Protein 2LQ2 (pdb70)

Radius of gyration: 12.75 Å; Cα contacts (8 Å, |Δi|>4): 0; chains: 1; bounding box: 24×34×11 Å

InterPro domains:
  IPR021884 Ice-binding protein [PF11999] (55-177)

Foldseek 3Di:
DVVVVCVVVVVCVCVCVVCVVVVVVVVVVD

Solvent-accessible surface area: 2882 Å² total; per-residue (Å²): 139,153,34,188,104,49,64,74,68,138,87,53,55,86,42,117,130,39,126,49,61,74,88,102,114,51,59,232,176,131

Structure (mmCIF, N/CA/C/O backbone):
data_2LQ2
#
_entry.id   2LQ2
#
loop_
_atom_site.group_PDB
_atom_site.id
_atom_site.type_symbol
_atom_site.label_atom_id
_atom_site.label_alt_id
_atom_site.label_comp_id
_atom_site.label_asym_id
_atom_site.label_entity_id
_atom_site.label_seq_id
_atom_site.pdbx_PDB_ins_code
_atom_site.Cartn_x
_atom_site.Cartn_y
_atom_site.Cartn_z
_atom_site.occupancy
_atom_site.B_iso_or_equiv
_atom_site.auth_seq_id
_atom_site.auth_comp_id
_atom_site.auth_asym_id
_atom_site.auth_atom_id
_atom_site.pdbx_PDB_model_num
ATOM 1 N N . VAL A 1 1 ? 1.329 0.000 0.000 1.00 3.00 1 VAL A N 1
ATOM 2 C CA . VAL A 1 1 ? 2.094 -0.002 -1.242 1.00 12.15 1 VAL A CA 1
ATOM 3 C C . VAL A 1 1 ? 2.490 1.414 -1.645 1.00 23.21 1 VAL A C 1
ATOM 4 O O . VAL A 1 1 ? 2.195 2.378 -0.939 1.00 53.52 1 VAL A O 1
ATOM 17 N N . LYS A 1 2 ? 3.161 1.532 -2.786 1.00 25.05 2 LYS A N 1
ATOM 18 C CA . LYS A 1 2 ? 3.598 2.830 -3.286 1.00 1.00 2 LYS A CA 1
ATOM 19 C C . LYS A 1 2 ? 2.451 3.561 -3.975 1.00 53.34 2 LYS A C 1
ATOM 20 O O . LYS A 1 2 ? 2.492 4.779 -4.147 1.00 71.21 2 LYS A O 1
ATOM 39 N N . GLY A 1 3 ? 1.426 2.810 -4.368 1.00 23.25 3 GLY A N 1
ATOM 40 C CA . GLY A 1 3 ? 0.282 3.405 -5.032 1.00 74.53 3 GLY A CA 1
ATOM 41 C C . GLY A 1 3 ? -0.504 4.327 -4.121 1.00 25.11 3 GLY A C 1
ATOM 42 O O . GLY A 1 3 ? -1.025 5.351 -4.563 1.00 23.02 3 GLY A O 1
ATOM 46 N N . ARG A 1 4 ? -0.590 3.963 -2.846 1.00 10.03 4 ARG A N 1
ATOM 47 C CA . ARG A 1 4 ? -1.320 4.764 -1.870 1.00 40.04 4 ARG A CA 1
ATOM 48 C C . ARG A 1 4 ? -0.624 6.102 -1.636 1.00 35.21 4 ARG A C 1
ATOM 49 O O . ARG A 1 4 ? -1.277 7.138 -1.510 1.00 54.21 4 ARG A O 1
ATOM 70 N N . ILE A 1 5 ? 0.703 6.071 -1.578 1.00 34.42 5 ILE A N 1
ATOM 71 C CA . ILE A 1 5 ? 1.486 7.280 -1.359 1.00 52.30 5 ILE A CA 1
ATOM 72 C C . ILE A 1 5 ? 1.754 8.007 -2.673 1.00 32.33 5 ILE A C 1
ATOM 73 O O . ILE A 1 5 ? 2.068 9.197 -2.683 1.00 11.12 5 ILE A O 1
ATOM 89 N N . ASP A 1 6 ? 1.626 7.283 -3.779 1.00 70.02 6 ASP A N 1
ATOM 90 C CA . ASP A 1 6 ? 1.851 7.859 -5.100 1.00 24.11 6 ASP A CA 1
ATOM 91 C C . ASP A 1 6 ? 0.759 8.866 -5.447 1.00 63.23 6 ASP A C 1
ATOM 92 O O . ASP A 1 6 ? 1.021 9.883 -6.088 1.00 53.23 6 ASP A O 1
ATOM 101 N N . ALA A 1 7 ? -0.465 8.574 -5.020 1.00 61.04 7 ALA A N 1
ATOM 102 C CA . ALA A 1 7 ? -1.596 9.454 -5.285 1.00 73.15 7 ALA A CA 1
ATOM 103 C C . ALA A 1 7 ? -1.362 10.842 -4.699 1.00 23.35 7 ALA A C 1
ATOM 104 O O . ALA A 1 7 ? -1.407 11.854 -5.398 1.00 70.21 7 ALA A O 1
ATOM 111 N N . PRO A 1 8 ? -1.105 10.893 -3.383 1.00 14.11 8 PRO A N 1
ATOM 112 C CA . PRO A 1 8 ? -0.859 12.152 -2.673 1.00 62.31 8 PRO A CA 1
ATOM 113 C C . PRO A 1 8 ? 0.475 12.782 -3.057 1.00 45.11 8 PRO A C 1
ATOM 114 O O . PRO A 1 8 ? 0.629 14.003 -3.023 1.00 14.12 8 PRO A O 1
ATOM 125 N N . ASP A 1 9 ? 1.438 11.942 -3.423 1.00 14.32 9 ASP A N 1
ATOM 126 C CA . ASP A 1 9 ? 2.759 12.418 -3.815 1.00 62.11 9 ASP A CA 1
ATOM 127 C C . ASP A 1 9 ? 2.753 12.909 -5.259 1.00 43.42 9 ASP A C 1
ATOM 128 O O . ASP A 1 9 ? 3.657 13.629 -5.685 1.00 22.12 9 ASP A O 1
ATOM 137 N N . PHE A 1 10 ? 1.729 12.515 -6.009 1.00 1.52 10 PHE A N 1
ATOM 138 C CA . PHE A 1 10 ? 1.606 12.914 -7.406 1.00 44.21 10 PHE A CA 1
ATOM 139 C C . PHE A 1 10 ? 1.585 14.434 -7.538 1.00 45.22 10 PHE A C 1
ATOM 140 O O . PHE A 1 10 ? 2.378 15.030 -8.268 1.00 11.20 10 PHE A O 1
ATOM 157 N N . PRO A 1 11 ? 0.656 15.078 -6.816 1.00 24.44 11 PRO A N 1
ATOM 158 C CA . PRO A 1 11 ? 0.509 16.536 -6.835 1.00 33.15 11 PRO A CA 1
ATOM 159 C C . PRO A 1 11 ? 1.673 17.245 -6.151 1.00 14.31 11 PRO A C 1
ATOM 160 O O . PRO A 1 11 ? 1.999 18.384 -6.484 1.00 4.42 11 PRO A O 1
ATOM 171 N N . SER A 1 12 ? 2.295 16.564 -5.194 1.00 11.41 12 SER A N 1
ATOM 172 C CA . SER A 1 12 ? 3.421 17.131 -4.461 1.00 12.31 12 SER A CA 1
ATOM 173 C C . SER A 1 12 ? 4.717 16.977 -5.251 1.00 73.33 12 SER A C 1
ATOM 174 O O . SER A 1 12 ? 5.706 17.658 -4.982 1.00 51.11 12 SER A O 1
ATOM 182 N N . SER A 1 13 ? 4.703 16.075 -6.228 1.00 53.52 13 SER A N 1
ATOM 183 C CA . SER A 1 13 ? 5.877 15.827 -7.056 1.00 41.42 13 SER A CA 1
ATOM 184 C C . SER A 1 13 ? 6.332 17.107 -7.751 1.00 53.14 13 SER A C 1
ATOM 185 O O . SER A 1 13 ? 7.494 17.507 -7.674 1.00 34.11 13 SER A O 1
ATOM 193 N N . PRO A 1 14 ? 5.394 17.766 -8.448 1.00 70.13 14 PRO A N 1
ATOM 194 C CA . PRO A 1 14 ? 5.673 19.010 -9.171 1.00 2.40 14 PRO A CA 1
ATOM 195 C C . PRO A 1 14 ? 5.936 20.181 -8.230 1.00 32.03 14 PRO A C 1
ATOM 196 O O . PRO A 1 14 ? 6.602 21.148 -8.597 1.00 64.24 14 PRO A O 1
ATOM 207 N N . ALA A 1 15 ? 5.408 20.086 -7.014 1.00 12.53 15 ALA A N 1
ATOM 208 C CA . ALA A 1 15 ? 5.588 21.137 -6.019 1.00 74.31 15 ALA A CA 1
ATOM 209 C C . ALA A 1 15 ? 6.951 21.026 -5.345 1.00 12.44 15 ALA A C 1
ATOM 210 O O . ALA A 1 15 ? 7.616 22.033 -5.101 1.00 3.41 15 ALA A O 1
ATOM 217 N N . ILE A 1 16 ? 7.360 19.798 -5.045 1.00 52.30 16 ILE A N 1
ATOM 218 C CA . ILE A 1 16 ? 8.644 19.558 -4.399 1.00 20.31 16 ILE A CA 1
ATOM 219 C C . ILE A 1 16 ? 9.799 19.796 -5.366 1.00 30.42 16 ILE A C 1
ATOM 220 O O . ILE A 1 16 ? 10.828 20.363 -4.994 1.00 75.52 16 ILE A O 1
ATOM 236 N N . LEU A 1 17 ? 9.622 19.361 -6.608 1.00 61.44 17 LEU A N 1
ATOM 237 C CA . LEU A 1 17 ? 10.649 19.528 -7.631 1.00 71.30 17 LEU A CA 1
ATOM 238 C C . LEU A 1 17 ? 10.758 20.987 -8.060 1.00 54.41 17 LEU A C 1
ATOM 239 O O . LEU A 1 17 ? 11.829 21.454 -8.444 1.00 3.23 17 LEU A O 1
ATOM 255 N N . GLY A 1 18 ? 9.640 21.704 -7.990 1.00 51.44 18 GLY A N 1
ATOM 256 C CA . GLY A 1 18 ? 9.632 23.104 -8.373 1.00 14.32 18 GLY A CA 1
ATOM 257 C C . GLY A 1 18 ? 10.143 24.010 -7.270 1.00 24.41 18 GLY A C 1
ATOM 258 O O . GLY A 1 18 ? 10.719 25.064 -7.539 1.00 11.34 18 GLY A O 1
ATOM 262 N N . LYS A 1 19 ? 9.933 23.599 -6.024 1.00 35.20 19 LYS A N 1
ATOM 263 C CA . LYS A 1 19 ? 10.376 24.380 -4.875 1.00 72.41 19 LYS A CA 1
ATOM 264 C C . LYS A 1 19 ? 11.863 24.166 -4.613 1.00 62.22 19 LYS A C 1
ATOM 265 O O . LYS A 1 19 ? 12.560 25.073 -4.159 1.00 35.15 19 LYS A O 1
ATOM 284 N N . ALA A 1 20 ? 12.344 22.961 -4.904 1.00 54.45 20 ALA A N 1
ATOM 285 C CA . ALA A 1 20 ? 13.749 22.630 -4.704 1.00 11.43 20 ALA A CA 1
ATOM 286 C C . ALA A 1 20 ? 14.639 23.408 -5.667 1.00 1.10 20 ALA A C 1
ATOM 287 O O . ALA A 1 20 ? 15.768 23.766 -5.332 1.00 52.41 20 ALA A O 1
ATOM 294 N N . ALA A 1 21 ? 14.124 23.665 -6.865 1.00 1.22 21 ALA A N 1
ATOM 295 C CA . ALA A 1 21 ? 14.872 24.402 -7.876 1.00 63.51 21 ALA A CA 1
ATOM 296 C C . ALA A 1 21 ? 14.978 25.879 -7.513 1.00 64.21 21 ALA A C 1
ATOM 297 O O . ALA A 1 21 ? 16.026 26.501 -7.695 1.00 72.54 21 ALA A O 1
ATOM 304 N N . THR A 1 22 ? 13.887 26.437 -6.999 1.00 0.14 22 THR A N 1
ATOM 305 C CA . THR A 1 22 ? 13.857 27.842 -6.612 1.00 31.11 22 THR A CA 1
ATOM 306 C C . THR A 1 22 ? 14.493 28.049 -5.242 1.00 61.12 22 THR A C 1
ATOM 307 O O . THR A 1 22 ? 14.951 29.145 -4.919 1.00 51.10 22 THR A O 1
ATOM 318 N N . ASP A 1 23 ? 14.519 26.989 -4.441 1.00 43.51 23 ASP A N 1
ATOM 319 C CA . ASP A 1 23 ? 15.102 27.055 -3.106 1.00 34.23 23 ASP A CA 1
ATOM 320 C C . ASP A 1 23 ? 16.625 27.084 -3.178 1.00 61.12 23 ASP A C 1
ATOM 321 O O . ASP A 1 23 ? 17.280 27.787 -2.409 1.00 24.02 23 ASP A O 1
ATOM 330 N N . VAL A 1 24 ? 17.183 26.314 -4.107 1.00 42.44 24 VAL A N 1
ATOM 331 C CA . VAL A 1 24 ? 18.630 26.252 -4.281 1.00 35.24 24 VAL A CA 1
ATOM 332 C C . VAL A 1 24 ? 19.165 27.537 -4.902 1.00 12.03 24 VAL A C 1
ATOM 333 O O . VAL A 1 24 ? 20.265 27.984 -4.578 1.00 41.51 24 VAL A O 1
ATOM 346 N N . VAL A 1 25 ? 18.379 28.128 -5.796 1.00 74.43 25 VAL A N 1
ATOM 347 C CA . VAL A 1 25 ? 18.772 29.363 -6.463 1.00 3.35 25 VAL A CA 1
ATOM 348 C C . VAL A 1 25 ? 18.767 30.538 -5.490 1.00 63.53 25 VAL A C 1
ATOM 349 O O . VAL A 1 25 ? 19.618 31.424 -5.567 1.00 33.30 25 VAL A O 1
ATOM 362 N N . ALA A 1 26 ? 17.803 30.537 -4.575 1.00 64.03 26 ALA A N 1
ATOM 363 C CA . ALA A 1 26 ? 17.689 31.601 -3.586 1.00 31.03 26 ALA A CA 1
ATOM 364 C C . ALA A 1 26 ? 18.668 31.389 -2.436 1.00 31.01 26 ALA A C 1
ATOM 365 O O . ALA A 1 26 ? 19.174 32.348 -1.855 1.00 4.22 26 ALA A O 1
ATOM 372 N N . ALA A 1 27 ? 18.929 30.127 -2.112 1.00 61.35 27 ALA A N 1
ATOM 373 C CA . ALA A 1 27 ? 19.849 29.789 -1.033 1.00 15.42 27 ALA A CA 1
ATOM 374 C C . ALA A 1 27 ? 21.243 30.343 -1.306 1.00 12.41 27 ALA A C 1
ATOM 375 O O . ALA A 1 27 ? 22.052 30.492 -0.390 1.00 61.32 27 ALA A O 1
ATOM 382 N N . TRP A 1 28 ? 21.516 30.647 -2.569 1.00 65.45 28 TRP A N 1
ATOM 383 C CA . TRP A 1 28 ? 22.814 31.184 -2.963 1.00 23.35 28 TRP A CA 1
ATOM 384 C C . TRP A 1 28 ? 23.099 32.499 -2.246 1.00 12.03 28 TRP A C 1
ATOM 385 O O . TRP A 1 28 ? 24.255 32.872 -2.048 1.00 1.54 28 TRP A O 1
ATOM 406 N N . LYS A 1 29 ? 22.037 33.198 -1.858 1.00 45.33 29 LYS A N 1
ATOM 407 C CA . LYS A 1 29 ? 22.173 34.472 -1.162 1.00 35.04 29 LYS A CA 1
ATOM 408 C C . LYS A 1 29 ? 22.630 34.259 0.278 1.00 73.01 29 LYS A C 1
ATOM 409 O O . LYS A 1 29 ? 23.350 35.085 0.839 1.00 34.22 29 LYS A O 1
ATOM 428 N N . SER A 1 30 ? 22.208 33.146 0.869 1.00 30.15 30 SER A N 1
ATOM 429 C CA . SER A 1 30 ? 22.572 32.826 2.245 1.00 65.34 30 SER A CA 1
ATOM 430 C C . SER A 1 30 ? 24.054 32.474 2.346 1.00 35.21 30 SER A C 1
ATOM 431 O O . SER A 1 30 ? 24.908 33.356 2.419 1.00 35.22 30 SER A O 1
ATOM 439 N N . VAL A 1 1 ? 1.390 0.110 -0.075 1.00 33.31 1 VAL A N 2
ATOM 440 C CA . VAL A 1 1 ? 2.184 0.103 -1.298 1.00 35.22 1 VAL A CA 2
ATOM 441 C C . VAL A 1 1 ? 2.573 1.519 -1.708 1.00 72.42 1 VAL A C 2
ATOM 442 O O . VAL A 1 1 ? 2.242 2.488 -1.025 1.00 52.35 1 VAL A O 2
ATOM 455 N N . LYS A 1 2 ? 3.278 1.631 -2.829 1.00 13.02 2 LYS A N 2
ATOM 456 C CA . LYS A 1 2 ? 3.712 2.928 -3.333 1.00 52.33 2 LYS A CA 2
ATOM 457 C C . LYS A 1 2 ? 2.577 3.634 -4.068 1.00 75.23 2 LYS A C 2
ATOM 458 O O . LYS A 1 2 ? 2.606 4.849 -4.256 1.00 2.44 2 LYS A O 2
ATOM 477 N N . GLY A 1 3 ? 1.575 2.863 -4.482 1.00 24.54 3 GLY A N 2
ATOM 478 C CA . GLY A 1 3 ? 0.444 3.432 -5.190 1.00 30.10 3 GLY A CA 2
ATOM 479 C C . GLY A 1 3 ? -0.382 4.355 -4.316 1.00 72.14 3 GLY A C 2
ATOM 480 O O . GLY A 1 3 ? -0.905 5.364 -4.789 1.00 0.42 3 GLY A O 2
ATOM 484 N N . ARG A 1 4 ? -0.502 4.008 -3.039 1.00 42.00 4 ARG A N 2
ATOM 485 C CA . ARG A 1 4 ? -1.273 4.812 -2.098 1.00 61.51 4 ARG A CA 2
ATOM 486 C C . ARG A 1 4 ? -0.603 6.162 -1.860 1.00 74.13 4 ARG A C 2
ATOM 487 O O . ARG A 1 4 ? -1.274 7.191 -1.769 1.00 31.43 4 ARG A O 2
ATOM 508 N N . ILE A 1 5 ? 0.721 6.150 -1.761 1.00 5.23 5 ILE A N 2
ATOM 509 C CA . ILE A 1 5 ? 1.481 7.374 -1.534 1.00 71.51 5 ILE A CA 2
ATOM 510 C C . ILE A 1 5 ? 1.781 8.086 -2.849 1.00 32.23 5 ILE A C 2
ATOM 511 O O . ILE A 1 5 ? 2.080 9.280 -2.865 1.00 65.23 5 ILE A O 2
ATOM 527 N N . ASP A 1 6 ? 1.696 7.346 -3.949 1.00 23.14 6 ASP A N 2
ATOM 528 C CA . ASP A 1 6 ? 1.956 7.907 -5.269 1.00 53.04 6 ASP A CA 2
ATOM 529 C C . ASP A 1 6 ? 0.864 8.897 -5.663 1.00 72.24 6 ASP A C 2
ATOM 530 O O . ASP A 1 6 ? 1.134 9.911 -6.305 1.00 42.41 6 ASP A O 2
ATOM 539 N N . ALA A 1 7 ? -0.371 8.594 -5.275 1.00 64.44 7 ALA A N 2
ATOM 540 C CA . ALA A 1 7 ? -1.503 9.457 -5.587 1.00 71.31 7 ALA A CA 2
ATOM 541 C C . ALA A 1 7 ? -1.304 10.853 -5.008 1.00 54.54 7 ALA A C 2
ATOM 542 O O . ALA A 1 7 ? -1.338 11.857 -5.720 1.00 40.25 7 ALA A O 2
ATOM 549 N N . PRO A 1 8 ? -1.093 10.922 -3.686 1.00 0.24 8 PRO A N 2
ATOM 550 C CA . PRO A 1 8 ? -0.885 12.191 -2.982 1.00 40.41 8 PRO A CA 2
ATOM 551 C C . PRO A 1 8 ? 0.454 12.833 -3.328 1.00 40.55 8 PRO A C 2
ATOM 552 O O . PRO A 1 8 ? 0.593 14.056 -3.300 1.00 55.53 8 PRO A O 2
ATOM 563 N N . ASP A 1 9 ? 1.437 12.002 -3.655 1.00 72.52 9 ASP A N 2
ATOM 564 C CA . ASP A 1 9 ? 2.765 12.489 -4.009 1.00 21.42 9 ASP A CA 2
ATOM 565 C C . ASP A 1 9 ? 2.801 12.967 -5.457 1.00 72.30 9 ASP A C 2
ATOM 566 O O . ASP A 1 9 ? 3.709 13.694 -5.860 1.00 25.54 9 ASP A O 2
ATOM 575 N N . PHE A 1 10 ? 1.807 12.553 -6.236 1.00 51.11 10 PHE A N 2
ATOM 576 C CA . PHE A 1 10 ? 1.726 12.937 -7.640 1.00 55.34 10 PHE A CA 2
ATOM 577 C C . PHE A 1 10 ? 1.690 14.456 -7.788 1.00 23.33 10 PHE A C 2
ATOM 578 O O . PHE A 1 10 ? 2.499 15.055 -8.497 1.00 75.24 10 PHE A O 2
ATOM 595 N N . PRO A 1 11 ? 0.731 15.094 -7.102 1.00 34.03 11 PRO A N 2
ATOM 596 C CA . PRO A 1 11 ? 0.566 16.550 -7.139 1.00 52.14 11 PRO A CA 2
ATOM 597 C C . PRO A 1 11 ? 1.698 17.280 -6.426 1.00 2.35 11 PRO A C 2
ATOM 598 O O . PRO A 1 11 ? 2.022 18.420 -6.759 1.00 64.13 11 PRO A O 2
ATOM 609 N N . SER A 1 12 ? 2.297 16.617 -5.442 1.00 33.53 12 SER A N 2
ATOM 610 C CA . SER A 1 12 ? 3.391 17.204 -4.678 1.00 43.33 12 SER A CA 2
ATOM 611 C C . SER A 1 12 ? 4.714 17.059 -5.425 1.00 32.32 12 SER A C 2
ATOM 612 O O . SER A 1 12 ? 5.685 17.756 -5.131 1.00 61.41 12 SER A O 2
ATOM 620 N N . SER A 1 13 ? 4.743 16.148 -6.392 1.00 71.51 13 SER A N 2
ATOM 621 C CA . SER A 1 13 ? 5.947 15.906 -7.179 1.00 55.52 13 SER A CA 2
ATOM 622 C C . SER A 1 13 ? 6.409 17.186 -7.870 1.00 71.34 13 SER A C 2
ATOM 623 O O . SER A 1 13 ? 7.562 17.601 -7.757 1.00 24.20 13 SER A O 2
ATOM 631 N N . PRO A 1 14 ? 5.488 17.827 -8.605 1.00 35.52 14 PRO A N 2
ATOM 632 C CA . PRO A 1 14 ? 5.776 19.068 -9.329 1.00 11.00 14 PRO A CA 2
ATOM 633 C C . PRO A 1 14 ? 5.992 20.250 -8.390 1.00 53.01 14 PRO A C 2
ATOM 634 O O . PRO A 1 14 ? 6.656 21.223 -8.745 1.00 2.23 14 PRO A O 2
ATOM 645 N N . ALA A 1 15 ? 5.426 20.158 -7.191 1.00 3.11 15 ALA A N 2
ATOM 646 C CA . ALA A 1 15 ? 5.559 21.219 -6.200 1.00 44.12 15 ALA A CA 2
ATOM 647 C C . ALA A 1 15 ? 6.902 21.134 -5.482 1.00 51.30 15 ALA A C 2
ATOM 648 O O . ALA A 1 15 ? 7.542 22.153 -5.221 1.00 41.30 15 ALA A O 2
ATOM 655 N N . ILE A 1 16 ? 7.322 19.914 -5.165 1.00 12.33 16 ILE A N 2
ATOM 656 C CA . ILE A 1 16 ? 8.589 19.698 -4.477 1.00 34.21 16 ILE A CA 2
ATOM 657 C C . ILE A 1 16 ? 9.769 19.928 -5.414 1.00 63.41 16 ILE A C 2
ATOM 658 O O . ILE A 1 16 ? 10.786 20.502 -5.021 1.00 32.42 16 ILE A O 2
ATOM 674 N N . LEU A 1 17 ? 9.628 19.478 -6.656 1.00 30.41 17 LEU A N 2
ATOM 675 C CA . LEU A 1 17 ? 10.682 19.636 -7.652 1.00 24.44 17 LEU A CA 2
ATOM 676 C C . LEU A 1 17 ? 10.777 21.084 -8.119 1.00 4.41 17 LEU A C 2
ATOM 677 O O . LEU A 1 17 ? 11.850 21.558 -8.493 1.00 34.31 17 LEU A O 2
ATOM 693 N N . GLY A 1 18 ? 9.648 21.785 -8.092 1.00 75.15 18 GLY A N 2
ATOM 694 C CA . GLY A 1 18 ? 9.626 23.173 -8.514 1.00 15.52 18 GLY A CA 2
ATOM 695 C C . GLY A 1 18 ? 10.091 24.118 -7.423 1.00 64.33 18 GLY A C 2
ATOM 696 O O . GLY A 1 18 ? 10.659 25.173 -7.706 1.00 13.33 18 GLY A O 2
ATOM 700 N N . LYS A 1 19 ? 9.851 23.739 -6.173 1.00 13.24 19 LYS A N 2
ATOM 701 C CA . LYS A 1 19 ? 10.249 24.559 -5.035 1.00 13.25 19 LYS A CA 2
ATOM 702 C C . LYS A 1 19 ? 11.727 24.363 -4.713 1.00 51.22 19 LYS A C 2
ATOM 703 O O . LYS A 1 19 ? 12.399 25.285 -4.251 1.00 73.02 19 LYS A O 2
ATOM 722 N N . ALA A 1 20 ? 12.227 23.157 -4.962 1.00 41.42 20 ALA A N 2
ATOM 723 C CA . ALA A 1 20 ? 13.626 22.842 -4.703 1.00 4.34 20 ALA A CA 2
ATOM 724 C C . ALA A 1 20 ? 14.546 23.604 -5.651 1.00 73.14 20 ALA A C 2
ATOM 725 O O . ALA A 1 20 ? 15.657 23.983 -5.283 1.00 70.00 20 ALA A O 2
ATOM 732 N N . ALA A 1 21 ? 14.075 23.824 -6.875 1.00 30.23 21 ALA A N 2
ATOM 733 C CA . ALA A 1 21 ? 14.855 24.541 -7.876 1.00 14.23 21 ALA A CA 2
ATOM 734 C C . ALA A 1 21 ? 14.936 26.028 -7.546 1.00 74.04 21 ALA A C 2
ATOM 735 O O . ALA A 1 21 ? 15.984 26.654 -7.706 1.00 0.22 21 ALA A O 2
ATOM 742 N N . THR A 1 22 ? 13.822 26.589 -7.086 1.00 54.24 22 THR A N 2
ATOM 743 C CA . THR A 1 22 ? 13.766 28.003 -6.737 1.00 21.15 22 THR A CA 2
ATOM 744 C C . THR A 1 22 ? 14.351 28.250 -5.350 1.00 74.44 22 THR A C 2
ATOM 745 O O . THR A 1 22 ? 14.788 29.357 -5.039 1.00 12.52 22 THR A O 2
ATOM 756 N N . ASP A 1 23 ? 14.356 27.211 -4.522 1.00 73.14 23 ASP A N 2
ATOM 757 C CA . ASP A 1 23 ? 14.889 27.315 -3.169 1.00 33.41 23 ASP A CA 2
ATOM 758 C C . ASP A 1 23 ? 16.414 27.354 -3.187 1.00 14.01 23 ASP A C 2
ATOM 759 O O . ASP A 1 23 ? 17.035 28.081 -2.412 1.00 45.33 23 ASP A O 2
ATOM 768 N N . VAL A 1 24 ? 17.010 26.566 -4.076 1.00 5.14 24 VAL A N 2
ATOM 769 C CA . VAL A 1 24 ? 18.463 26.511 -4.195 1.00 34.33 24 VAL A CA 2
ATOM 770 C C . VAL A 1 24 ? 19.011 27.785 -4.828 1.00 20.43 24 VAL A C 2
ATOM 771 O O . VAL A 1 24 ? 20.095 28.249 -4.475 1.00 65.34 24 VAL A O 2
ATOM 784 N N . VAL A 1 25 ? 18.254 28.347 -5.765 1.00 30.33 25 VAL A N 2
ATOM 785 C CA . VAL A 1 25 ? 18.663 29.569 -6.447 1.00 30.33 25 VAL A CA 2
ATOM 786 C C . VAL A 1 25 ? 18.614 30.766 -5.505 1.00 3.44 25 VAL A C 2
ATOM 787 O O . VAL A 1 25 ? 19.461 31.657 -5.572 1.00 54.14 25 VAL A O 2
ATOM 800 N N . ALA A 1 26 ? 17.618 30.781 -4.626 1.00 33.45 26 ALA A N 2
ATOM 801 C CA . ALA A 1 26 ? 17.460 31.868 -3.667 1.00 73.44 26 ALA A CA 2
ATOM 802 C C . ALA A 1 26 ? 18.398 31.692 -2.478 1.00 34.30 26 ALA A C 2
ATOM 803 O O . ALA A 1 26 ? 18.876 32.669 -1.903 1.00 32.22 26 ALA A O 2
ATOM 810 N N . ALA A 1 27 ? 18.656 30.440 -2.114 1.00 71.21 27 ALA A N 2
ATOM 811 C CA . ALA A 1 27 ? 19.538 30.136 -0.994 1.00 12.41 27 ALA A CA 2
ATOM 812 C C . ALA A 1 27 ? 20.937 30.695 -1.230 1.00 21.31 27 ALA A C 2
ATOM 813 O O . ALA A 1 27 ? 21.711 30.872 -0.289 1.00 64.25 27 ALA A O 2
ATOM 820 N N . TRP A 1 28 ? 21.254 30.969 -2.490 1.00 4.01 28 TRP A N 2
ATOM 821 C CA . TRP A 1 28 ? 22.562 31.507 -2.849 1.00 31.22 28 TRP A CA 2
ATOM 822 C C . TRP A 1 28 ? 22.811 32.841 -2.155 1.00 13.41 28 TRP A C 2
ATOM 823 O O . TRP A 1 28 ? 23.956 33.229 -1.925 1.00 4.12 28 TRP A O 2
ATOM 844 N N . LYS A 1 29 ? 21.731 33.541 -1.823 1.00 41.20 29 LYS A N 2
ATOM 845 C CA . LYS A 1 29 ? 21.832 34.833 -1.154 1.00 33.55 29 LYS A CA 2
ATOM 846 C C . LYS A 1 29 ? 22.238 34.658 0.306 1.00 0.43 29 LYS A C 2
ATOM 847 O O . LYS A 1 29 ? 22.931 35.503 0.873 1.00 45.25 29 LYS A O 2
ATOM 866 N N . SER A 1 30 ? 21.803 33.557 0.910 1.00 70.23 30 SER A N 2
ATOM 867 C CA . SER A 1 30 ? 22.120 33.273 2.304 1.00 11.25 30 SER A CA 2
ATOM 868 C C . SER A 1 30 ? 23.590 32.896 2.462 1.00 72.02 30 SER A C 2
ATOM 869 O O . SER A 1 30 ? 23.919 31.743 2.734 1.00 31.31 30 SER A O 2
ATOM 877 N N . VAL A 1 1 ? 2.206 -0.871 -3.005 1.00 21.24 1 VAL A N 3
ATOM 878 C CA . VAL A 1 1 ? 1.890 0.058 -1.927 1.00 11.42 1 VAL A CA 3
ATOM 879 C C . VAL A 1 1 ? 2.290 1.483 -2.295 1.00 30.24 1 VAL A C 3
ATOM 880 O O . VAL A 1 1 ? 1.993 2.431 -1.567 1.00 72.32 1 VAL A O 3
ATOM 893 N N . LYS A 1 2 ? 2.966 1.627 -3.429 1.00 51.23 2 LYS A N 3
ATOM 894 C CA . LYS A 1 2 ? 3.406 2.936 -3.897 1.00 3.22 2 LYS A CA 3
ATOM 895 C C . LYS A 1 2 ? 2.263 3.685 -4.573 1.00 53.52 2 LYS A C 3
ATOM 896 O O . LYS A 1 2 ? 2.306 4.907 -4.716 1.00 22.34 2 LYS A O 3
ATOM 915 N N . GLY A 1 3 ? 1.239 2.945 -4.987 1.00 52.02 3 GLY A N 3
ATOM 916 C CA . GLY A 1 3 ? 0.098 3.557 -5.642 1.00 54.22 3 GLY A CA 3
ATOM 917 C C . GLY A 1 3 ? -0.690 4.459 -4.712 1.00 60.51 3 GLY A C 3
ATOM 918 O O . GLY A 1 3 ? -1.209 5.493 -5.132 1.00 33.22 3 GLY A O 3
ATOM 922 N N . ARG A 1 4 ? -0.781 4.065 -3.446 1.00 5.31 4 ARG A N 3
ATOM 923 C CA . ARG A 1 4 ? -1.513 4.844 -2.455 1.00 32.13 4 ARG A CA 3
ATOM 924 C C . ARG A 1 4 ? -0.816 6.174 -2.185 1.00 14.30 4 ARG A C 3
ATOM 925 O O . ARG A 1 4 ? -1.468 7.209 -2.036 1.00 71.55 4 ARG A O 3
ATOM 946 N N . ILE A 1 5 ? 0.510 6.139 -2.123 1.00 4.44 5 ILE A N 3
ATOM 947 C CA . ILE A 1 5 ? 1.295 7.342 -1.871 1.00 72.04 5 ILE A CA 3
ATOM 948 C C . ILE A 1 5 ? 1.570 8.099 -3.166 1.00 41.11 5 ILE A C 3
ATOM 949 O O . ILE A 1 5 ? 1.888 9.288 -3.146 1.00 50.33 5 ILE A O 3
ATOM 965 N N . ASP A 1 6 ? 1.444 7.403 -4.290 1.00 61.33 6 ASP A N 3
ATOM 966 C CA . ASP A 1 6 ? 1.676 8.010 -5.596 1.00 24.42 6 ASP A CA 3
ATOM 967 C C . ASP A 1 6 ? 0.590 9.030 -5.922 1.00 31.50 6 ASP A C 3
ATOM 968 O O . ASP A 1 6 ? 0.859 10.064 -6.532 1.00 73.33 6 ASP A O 3
ATOM 977 N N . ALA A 1 7 ? -0.638 8.730 -5.512 1.00 32.13 7 ALA A N 3
ATOM 978 C CA . ALA A 1 7 ? -1.765 9.621 -5.759 1.00 60.34 7 ALA A CA 3
ATOM 979 C C . ALA A 1 7 ? -1.529 10.992 -5.134 1.00 62.55 7 ALA A C 3
ATOM 980 O O . ALA A 1 7 ? -1.566 12.022 -5.807 1.00 61.13 7 ALA A O 3
ATOM 987 N N . PRO A 1 8 ? -1.280 11.007 -3.816 1.00 55.05 8 PRO A N 3
ATOM 988 C CA . PRO A 1 8 ? -1.034 12.245 -3.072 1.00 4.40 8 PRO A CA 3
ATOM 989 C C . PRO A 1 8 ? 0.305 12.880 -3.431 1.00 5.40 8 PRO A C 3
ATOM 990 O O . PRO A 1 8 ? 0.464 14.099 -3.361 1.00 12.30 8 PRO A O 3
ATOM 1001 N N . ASP A 1 9 ? 1.266 12.047 -3.816 1.00 12.14 9 ASP A N 3
ATOM 1002 C CA . ASP A 1 9 ? 2.592 12.528 -4.187 1.00 74.34 9 ASP A CA 3
ATOM 1003 C C . ASP A 1 9 ? 2.595 13.060 -5.617 1.00 65.10 9 ASP A C 3
ATOM 1004 O O . ASP A 1 9 ? 3.504 13.788 -6.017 1.00 41.10 9 ASP A O 3
ATOM 1013 N N . PHE A 1 10 ? 1.574 12.691 -6.383 1.00 64.22 10 PHE A N 3
ATOM 1014 C CA . PHE A 1 10 ? 1.461 13.129 -7.769 1.00 50.24 10 PHE A CA 3
ATOM 1015 C C . PHE A 1 10 ? 1.446 14.652 -7.858 1.00 54.45 10 PHE A C 3
ATOM 1016 O O . PHE A 1 10 ? 2.244 15.266 -8.567 1.00 12.20 10 PHE A O 3
ATOM 1033 N N . PRO A 1 11 ? 0.515 15.278 -7.123 1.00 12.20 11 PRO A N 3
ATOM 1034 C CA . PRO A 1 11 ? 0.372 16.737 -7.101 1.00 71.04 11 PRO A CA 3
ATOM 1035 C C . PRO A 1 11 ? 1.534 17.423 -6.392 1.00 24.12 11 PRO A C 3
ATOM 1036 O O . PRO A 1 11 ? 1.867 18.570 -6.691 1.00 32.22 11 PRO A O 3
ATOM 1047 N N . SER A 1 12 ? 2.149 16.713 -5.451 1.00 42.11 12 SER A N 3
ATOM 1048 C CA . SER A 1 12 ? 3.273 17.255 -4.696 1.00 40.45 12 SER A CA 3
ATOM 1049 C C . SER A 1 12 ? 4.573 17.119 -5.484 1.00 34.41 12 SER A C 3
ATOM 1050 O O . SER A 1 12 ? 5.563 17.789 -5.190 1.00 74.35 12 SER A O 3
ATOM 1058 N N . SER A 1 13 ? 4.561 16.245 -6.486 1.00 10.22 13 SER A N 3
ATOM 1059 C CA . SER A 1 13 ? 5.739 16.016 -7.314 1.00 40.42 13 SER A CA 3
ATOM 1060 C C . SER A 1 13 ? 6.202 17.314 -7.971 1.00 32.45 13 SER A C 3
ATOM 1061 O O . SER A 1 13 ? 7.365 17.707 -7.875 1.00 55.14 13 SER A O 3
ATOM 1069 N N . PRO A 1 14 ? 5.270 17.995 -8.654 1.00 2.24 14 PRO A N 3
ATOM 1070 C CA . PRO A 1 14 ? 5.558 19.259 -9.339 1.00 75.43 14 PRO A CA 3
ATOM 1071 C C . PRO A 1 14 ? 5.819 20.401 -8.364 1.00 12.21 14 PRO A C 3
ATOM 1072 O O . PRO A 1 14 ? 6.491 21.375 -8.700 1.00 42.43 14 PRO A O 3
ATOM 1083 N N . ALA A 1 15 ? 5.283 20.275 -7.154 1.00 61.42 15 ALA A N 3
ATOM 1084 C CA . ALA A 1 15 ? 5.461 21.296 -6.129 1.00 71.34 15 ALA A CA 3
ATOM 1085 C C . ALA A 1 15 ? 6.820 21.161 -5.450 1.00 54.22 15 ALA A C 3
ATOM 1086 O O . ALA A 1 15 ? 7.486 22.159 -5.171 1.00 35.53 15 ALA A O 3
ATOM 1093 N N . ILE A 1 16 ? 7.224 19.923 -5.187 1.00 2.31 16 ILE A N 3
ATOM 1094 C CA . ILE A 1 16 ? 8.504 19.660 -4.541 1.00 32.43 16 ILE A CA 3
ATOM 1095 C C . ILE A 1 16 ? 9.665 19.918 -5.495 1.00 0.45 16 ILE A C 3
ATOM 1096 O O . ILE A 1 16 ? 10.695 20.468 -5.102 1.00 20.04 16 ILE A O 3
ATOM 1112 N N . LEU A 1 17 ? 9.492 19.521 -6.750 1.00 72.21 17 LEU A N 3
ATOM 1113 C CA . LEU A 1 17 ? 10.525 19.711 -7.762 1.00 52.35 17 LEU A CA 3
ATOM 1114 C C . LEU A 1 17 ? 10.653 21.184 -8.140 1.00 33.34 17 LEU A C 3
ATOM 1115 O O . LEU A 1 17 ? 11.739 21.659 -8.469 1.00 32.33 17 LEU A O 3
ATOM 1131 N N . GLY A 1 18 ? 9.535 21.902 -8.087 1.00 40.22 18 GLY A N 3
ATOM 1132 C CA . GLY A 1 18 ? 9.544 23.314 -8.424 1.00 22.22 18 GLY A CA 3
ATOM 1133 C C . GLY A 1 18 ? 10.014 24.181 -7.273 1.00 13.31 18 GLY A C 3
ATOM 1134 O O . GLY A 1 18 ? 10.578 25.255 -7.484 1.00 52.03 18 GLY A O 3
ATOM 1138 N N . LYS A 1 19 ? 9.780 23.717 -6.050 1.00 74.22 19 LYS A N 3
ATOM 1139 C CA . LYS A 1 19 ? 10.182 24.457 -4.860 1.00 73.11 19 LYS A CA 3
ATOM 1140 C C . LYS A 1 19 ? 11.665 24.253 -4.568 1.00 11.21 19 LYS A C 3
ATOM 1141 O O . LYS A 1 19 ? 12.331 25.143 -4.041 1.00 2.33 19 LYS A O 3
ATOM 1160 N N . ALA A 1 20 ? 12.176 23.076 -4.915 1.00 54.42 20 ALA A N 3
ATOM 1161 C CA . ALA A 1 20 ? 13.581 22.758 -4.693 1.00 75.22 20 ALA A CA 3
ATOM 1162 C C . ALA A 1 20 ? 14.483 23.599 -5.590 1.00 15.54 20 ALA A C 3
ATOM 1163 O O . ALA A 1 20 ? 15.593 23.963 -5.203 1.00 15.53 20 ALA A O 3
ATOM 1170 N N . ALA A 1 21 ? 13.998 23.905 -6.789 1.00 64.51 21 ALA A N 3
ATOM 1171 C CA . ALA A 1 21 ? 14.761 24.704 -7.740 1.00 12.43 21 ALA A CA 3
ATOM 1172 C C . ALA A 1 21 ? 14.829 26.163 -7.300 1.00 33.12 21 ALA A C 3
ATOM 1173 O O . ALA A 1 21 ? 15.869 26.811 -7.421 1.00 14.51 21 ALA A O 3
ATOM 1180 N N . THR A 1 22 ? 13.713 26.675 -6.789 1.00 22.22 22 THR A N 3
ATOM 1181 C CA . THR A 1 22 ? 13.646 28.057 -6.333 1.00 13.34 22 THR A CA 3
ATOM 1182 C C . THR A 1 22 ? 14.241 28.206 -4.937 1.00 64.43 22 THR A C 3
ATOM 1183 O O . THR A 1 22 ? 14.670 29.292 -4.547 1.00 72.12 22 THR A O 3
ATOM 1194 N N . ASP A 1 23 ? 14.266 27.108 -4.190 1.00 62.41 23 ASP A N 3
ATOM 1195 C CA . ASP A 1 23 ? 14.812 27.115 -2.838 1.00 13.33 23 ASP A CA 3
ATOM 1196 C C . ASP A 1 23 ? 16.336 27.165 -2.867 1.00 1.32 23 ASP A C 3
ATOM 1197 O O . ASP A 1 23 ? 16.962 27.830 -2.041 1.00 52.42 23 ASP A O 3
ATOM 1206 N N . VAL A 1 24 ? 16.928 26.456 -3.823 1.00 3.52 24 VAL A N 3
ATOM 1207 C CA . VAL A 1 24 ? 18.379 26.420 -3.960 1.00 24.11 24 VAL A CA 3
ATOM 1208 C C . VAL A 1 24 ? 18.914 27.742 -4.500 1.00 71.50 24 VAL A C 3
ATOM 1209 O O . VAL A 1 24 ? 19.999 28.185 -4.124 1.00 0.00 24 VAL A O 3
ATOM 1222 N N . VAL A 1 25 ? 18.144 28.368 -5.385 1.00 21.34 25 VAL A N 3
ATOM 1223 C CA . VAL A 1 25 ? 18.539 29.640 -5.976 1.00 50.51 25 VAL A CA 3
ATOM 1224 C C . VAL A 1 25 ? 18.492 30.763 -4.946 1.00 1.31 25 VAL A C 3
ATOM 1225 O O . VAL A 1 25 ? 19.332 31.662 -4.954 1.00 44.30 25 VAL A O 3
ATOM 1238 N N . ALA A 1 26 ? 17.504 30.704 -4.059 1.00 50.52 26 ALA A N 3
ATOM 1239 C CA . ALA A 1 26 ? 17.349 31.715 -3.020 1.00 54.03 26 ALA A CA 3
ATOM 1240 C C . ALA A 1 26 ? 18.299 31.456 -1.856 1.00 50.12 26 ALA A C 3
ATOM 1241 O O . ALA A 1 26 ? 18.776 32.390 -1.213 1.00 1.24 26 ALA A O 3
ATOM 1248 N N . ALA A 1 27 ? 18.569 30.182 -1.591 1.00 10.21 27 ALA A N 3
ATOM 1249 C CA . ALA A 1 27 ? 19.463 29.801 -0.505 1.00 24.01 27 ALA A CA 3
ATOM 1250 C C . ALA A 1 27 ? 20.924 29.941 -0.921 1.00 54.43 27 ALA A C 3
ATOM 1251 O O . ALA A 1 27 ? 21.814 30.026 -0.076 1.00 23.11 27 ALA A O 3
ATOM 1258 N N . TRP A 1 28 ? 21.161 29.965 -2.228 1.00 24.34 28 TRP A N 3
ATOM 1259 C CA . TRP A 1 28 ? 22.515 30.094 -2.756 1.00 11.13 28 TRP A CA 3
ATOM 1260 C C . TRP A 1 28 ? 23.160 31.393 -2.287 1.00 2.52 28 TRP A C 3
ATOM 1261 O O . TRP A 1 28 ? 24.369 31.451 -2.058 1.00 53.34 28 TRP A O 3
ATOM 1282 N N . LYS A 1 29 ? 22.348 32.435 -2.145 1.00 34.05 29 LYS A N 3
ATOM 1283 C CA . LYS A 1 29 ? 22.839 33.734 -1.701 1.00 53.30 29 LYS A CA 3
ATOM 1284 C C . LYS A 1 29 ? 23.224 33.696 -0.226 1.00 33.34 29 LYS A C 3
ATOM 1285 O O . LYS A 1 29 ? 24.146 34.389 0.203 1.00 13.43 29 LYS A O 3
ATOM 1304 N N . SER A 1 30 ? 22.513 32.880 0.546 1.00 74.32 30 SER A N 3
ATOM 1305 C CA . SER A 1 30 ? 22.779 32.753 1.974 1.00 72.41 30 SER A CA 3
ATOM 1306 C C . SER A 1 30 ? 24.007 31.882 2.222 1.00 33.13 30 SER A C 3
ATOM 1307 O O . SER A 1 30 ? 24.494 31.785 3.347 1.00 0.53 30 SER A O 3
ATOM 1315 N N . VAL A 1 1 ? 1.596 -0.138 -0.110 1.00 62.13 1 VAL A N 4
ATOM 1316 C CA . VAL A 1 1 ? 2.221 -0.096 -1.427 1.00 54.02 1 VAL A CA 4
ATOM 1317 C C . VAL A 1 1 ? 2.604 1.330 -1.808 1.00 71.53 1 VAL A C 4
ATOM 1318 O O . VAL A 1 1 ? 2.287 2.282 -1.095 1.00 31.41 1 VAL A O 4
ATOM 1331 N N . LYS A 1 2 ? 3.288 1.470 -2.938 1.00 42.25 2 LYS A N 4
ATOM 1332 C CA . LYS A 1 2 ? 3.714 2.780 -3.417 1.00 65.35 2 LYS A CA 4
ATOM 1333 C C . LYS A 1 2 ? 2.567 3.504 -4.115 1.00 65.43 2 LYS A C 4
ATOM 1334 O O . LYS A 1 2 ? 2.597 4.723 -4.276 1.00 74.13 2 LYS A O 4
ATOM 1353 N N . GLY A 1 3 ? 1.557 2.744 -4.527 1.00 32.32 3 GLY A N 4
ATOM 1354 C CA . GLY A 1 3 ? 0.414 3.331 -5.201 1.00 72.11 3 GLY A CA 4
ATOM 1355 C C . GLY A 1 3 ? -0.379 4.256 -4.299 1.00 50.03 3 GLY A C 4
ATOM 1356 O O . GLY A 1 3 ? -0.906 5.273 -4.751 1.00 5.11 3 GLY A O 4
ATOM 1360 N N . ARG A 1 4 ? -0.466 3.902 -3.021 1.00 52.41 4 ARG A N 4
ATOM 1361 C CA . ARG A 1 4 ? -1.203 4.707 -2.054 1.00 52.13 4 ARG A CA 4
ATOM 1362 C C . ARG A 1 4 ? -0.514 6.049 -1.826 1.00 51.32 4 ARG A C 4
ATOM 1363 O O . ARG A 1 4 ? -1.172 7.084 -1.712 1.00 4.14 4 ARG A O 4
ATOM 1384 N N . ILE A 1 5 ? 0.813 6.024 -1.761 1.00 32.52 5 ILE A N 4
ATOM 1385 C CA . ILE A 1 5 ? 1.590 7.238 -1.547 1.00 23.21 5 ILE A CA 4
ATOM 1386 C C . ILE A 1 5 ? 1.865 7.954 -2.865 1.00 31.01 5 ILE A C 4
ATOM 1387 O O . ILE A 1 5 ? 2.176 9.145 -2.883 1.00 21.01 5 ILE A O 4
ATOM 1403 N N . ASP A 1 6 ? 1.746 7.221 -3.966 1.00 71.31 6 ASP A N 4
ATOM 1404 C CA . ASP A 1 6 ? 1.978 7.786 -5.290 1.00 44.21 6 ASP A CA 4
ATOM 1405 C C . ASP A 1 6 ? 0.887 8.789 -5.652 1.00 60.31 6 ASP A C 4
ATOM 1406 O O . ASP A 1 6 ? 1.151 9.803 -6.297 1.00 24.11 6 ASP A O 4
ATOM 1415 N N . ALA A 1 7 ? -0.340 8.497 -5.233 1.00 70.34 7 ALA A N 4
ATOM 1416 C CA . ALA A 1 7 ? -1.471 9.373 -5.513 1.00 31.33 7 ALA A CA 4
ATOM 1417 C C . ALA A 1 7 ? -1.244 10.765 -4.933 1.00 22.54 7 ALA A C 4
ATOM 1418 O O . ALA A 1 7 ? -1.285 11.772 -5.639 1.00 42.10 7 ALA A O 4
ATOM 1425 N N . PRO A 1 8 ? -0.999 10.825 -3.615 1.00 61.32 8 PRO A N 4
ATOM 1426 C CA . PRO A 1 8 ? -0.760 12.088 -2.911 1.00 55.33 8 PRO A CA 4
ATOM 1427 C C . PRO A 1 8 ? 0.576 12.718 -3.288 1.00 10.41 8 PRO A C 4
ATOM 1428 O O . PRO A 1 8 ? 0.728 13.940 -3.258 1.00 34.11 8 PRO A O 4
ATOM 1439 N N . ASP A 1 9 ? 1.542 11.878 -3.643 1.00 12.24 9 ASP A N 4
ATOM 1440 C CA . ASP A 1 9 ? 2.866 12.354 -4.027 1.00 31.52 9 ASP A CA 4
ATOM 1441 C C . ASP A 1 9 ? 2.871 12.838 -5.473 1.00 74.04 9 ASP A C 4
ATOM 1442 O O . ASP A 1 9 ? 3.776 13.557 -5.895 1.00 45.32 9 ASP A O 4
ATOM 1451 N N . PHE A 1 10 ? 1.853 12.438 -6.229 1.00 45.13 10 PHE A N 4
ATOM 1452 C CA . PHE A 1 10 ? 1.741 12.830 -7.630 1.00 23.45 10 PHE A CA 4
ATOM 1453 C C . PHE A 1 10 ? 1.718 14.349 -7.769 1.00 61.12 10 PHE A C 4
ATOM 1454 O O . PHE A 1 10 ? 2.515 14.943 -8.496 1.00 12.11 10 PHE A O 4
ATOM 1471 N N . PRO A 1 11 ? 0.782 14.994 -7.057 1.00 62.21 11 PRO A N 4
ATOM 1472 C CA . PRO A 1 11 ? 0.632 16.452 -7.084 1.00 74.33 11 PRO A CA 4
ATOM 1473 C C . PRO A 1 11 ? 1.789 17.167 -6.395 1.00 54.03 11 PRO A C 4
ATOM 1474 O O . PRO A 1 11 ? 2.116 18.305 -6.731 1.00 53.14 11 PRO A O 4
ATOM 1485 N N . SER A 1 12 ? 2.405 16.492 -5.430 1.00 12.20 12 SER A N 4
ATOM 1486 C CA . SER A 1 12 ? 3.524 17.065 -4.691 1.00 51.22 12 SER A CA 4
ATOM 1487 C C . SER A 1 12 ? 4.826 16.909 -5.471 1.00 1.43 12 SER A C 4
ATOM 1488 O O . SER A 1 12 ? 5.812 17.594 -5.197 1.00 52.24 12 SER A O 4
ATOM 1496 N N . SER A 1 13 ? 4.822 16.003 -6.443 1.00 14.01 13 SER A N 4
ATOM 1497 C CA . SER A 1 13 ? 6.003 15.753 -7.261 1.00 11.25 13 SER A CA 4
ATOM 1498 C C . SER A 1 1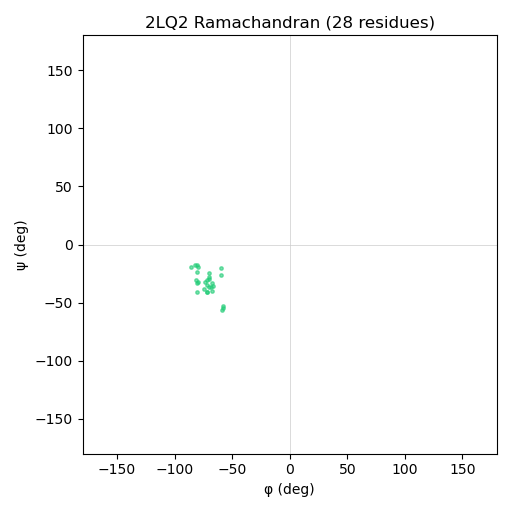3 ? 6.461 17.030 -7.959 1.00 15.35 13 SER A C 4
ATOM 1499 O O . SER A 1 13 ? 7.621 17.433 -7.874 1.00 31.11 13 SER A O 4
ATOM 1507 N N . PRO A 1 14 ? 5.527 17.684 -8.666 1.00 60.20 14 PRO A N 4
ATOM 1508 C CA . PRO A 1 14 ? 5.809 18.925 -9.393 1.00 5.34 14 PRO A CA 4
ATOM 1509 C C . PRO A 1 14 ? 6.062 20.101 -8.455 1.00 63.01 14 PRO A C 4
ATOM 1510 O O . PRO A 1 14 ? 6.731 21.067 -8.822 1.00 55.01 14 PRO A O 4
ATOM 1521 N N . ALA A 1 15 ? 5.524 20.012 -7.243 1.00 63.22 15 ALA A N 4
ATOM 1522 C CA . ALA A 1 15 ? 5.694 21.067 -6.252 1.00 41.44 15 ALA A CA 4
ATOM 1523 C C . ALA A 1 15 ? 7.052 20.963 -5.566 1.00 72.30 15 ALA A C 4
ATOM 1524 O O . ALA A 1 15 ? 7.712 21.972 -5.318 1.00 52.33 15 ALA A O 4
ATOM 1531 N N . ILE A 1 16 ? 7.462 19.736 -5.261 1.00 2.42 16 ILE A N 4
ATOM 1532 C CA . ILE A 1 16 ? 8.742 19.501 -4.603 1.00 54.12 16 ILE A CA 4
ATOM 1533 C C . ILE A 1 16 ? 9.904 19.734 -5.562 1.00 52.35 16 ILE A C 4
ATOM 1534 O O . ILE A 1 16 ? 10.930 20.302 -5.186 1.00 10.14 16 ILE A O 4
ATOM 1550 N N . LEU A 1 17 ? 9.736 19.294 -6.805 1.00 12.44 17 LEU A N 4
ATOM 1551 C CA . LEU A 1 17 ? 10.770 19.457 -7.820 1.00 63.33 17 LEU A CA 4
ATOM 1552 C C . LEU A 1 17 ? 10.892 20.916 -8.246 1.00 15.53 17 LEU A C 4
ATOM 1553 O O . LEU A 1 17 ? 11.976 21.386 -8.588 1.00 10.03 17 LEU A O 4
ATOM 1569 N N . GLY A 1 18 ? 9.770 21.630 -8.220 1.00 0.42 18 GLY A N 4
ATOM 1570 C CA . GLY A 1 18 ? 9.773 23.030 -8.603 1.00 13.10 18 GLY A CA 4
ATOM 1571 C C . GLY A 1 18 ? 10.235 23.938 -7.480 1.00 73.32 18 GLY A C 4
ATOM 1572 O O . GLY A 1 18 ? 10.794 25.007 -7.726 1.00 33.23 18 GLY A O 4
ATOM 1576 N N . LYS A 1 19 ? 10.000 23.513 -6.243 1.00 71.34 19 LYS A N 4
ATOM 1577 C CA . LYS A 1 19 ? 10.395 24.294 -5.077 1.00 60.15 19 LYS A CA 4
ATOM 1578 C C . LYS A 1 19 ? 11.878 24.108 -4.775 1.00 24.41 19 LYS A C 4
ATOM 1579 O O . LYS A 1 19 ? 12.539 25.018 -4.275 1.00 74.03 19 LYS A O 4
ATOM 1598 N N . ALA A 1 20 ? 12.396 22.923 -5.082 1.00 61.23 20 ALA A N 4
ATOM 1599 C CA . ALA A 1 20 ? 13.802 22.619 -4.846 1.00 41.04 20 ALA A CA 4
ATOM 1600 C C . ALA A 1 20 ? 14.702 23.436 -5.767 1.00 62.23 20 ALA A C 4
ATOM 1601 O O . ALA A 1 20 ? 15.809 23.819 -5.389 1.00 71.53 20 ALA A O 4
ATOM 1608 N N . ALA A 1 21 ? 14.220 23.699 -6.978 1.00 21.44 21 ALA A N 4
ATOM 1609 C CA . ALA A 1 21 ? 14.981 24.471 -7.952 1.00 0.12 21 ALA A CA 4
ATOM 1610 C C . ALA A 1 21 ? 15.040 25.943 -7.559 1.00 42.54 21 ALA A C 4
ATOM 1611 O O . ALA A 1 21 ? 16.077 26.593 -7.699 1.00 1.23 21 ALA A O 4
ATOM 1618 N N . THR A 1 22 ? 13.921 26.466 -7.068 1.00 74.13 22 THR A N 4
ATOM 1619 C CA . THR A 1 22 ? 13.845 27.862 -6.658 1.00 13.24 22 THR A CA 4
ATOM 1620 C C . THR A 1 22 ? 14.436 28.059 -5.266 1.00 74.12 22 THR A C 4
ATOM 1621 O O . THR A 1 22 ? 14.857 29.159 -4.910 1.00 41.54 22 THR A O 4
ATOM 1632 N N . ASP A 1 23 ? 14.464 26.986 -4.484 1.00 31.14 23 ASP A N 4
ATOM 1633 C CA . ASP A 1 23 ? 15.005 27.040 -3.131 1.00 3.44 23 ASP A CA 4
ATOM 1634 C C . ASP A 1 23 ? 16.529 27.105 -3.157 1.00 62.33 23 ASP A C 4
ATOM 1635 O O . ASP A 1 23 ? 17.146 27.808 -2.356 1.00 75.43 23 ASP A O 4
ATOM 1644 N N . VAL A 1 24 ? 17.132 26.365 -4.083 1.00 54.55 24 VAL A N 4
ATOM 1645 C CA . VAL A 1 24 ? 18.583 26.338 -4.215 1.00 4.42 24 VAL A CA 4
ATOM 1646 C C . VAL A 1 24 ? 19.107 27.647 -4.796 1.00 61.34 24 VAL A C 4
ATOM 1647 O O . VAL A 1 24 ? 20.187 28.113 -4.432 1.00 33.42 24 VAL A O 4
ATOM 1660 N N . VAL A 1 25 ? 18.334 28.236 -5.703 1.00 44.13 25 VAL A N 4
ATOM 1661 C CA . VAL A 1 25 ? 18.719 29.493 -6.335 1.00 61.40 25 VAL A CA 4
ATOM 1662 C C . VAL A 1 25 ? 18.659 30.648 -5.342 1.00 62.11 25 VAL A C 4
ATOM 1663 O O . VAL A 1 25 ? 19.491 31.554 -5.378 1.00 10.13 25 VAL A O 4
ATOM 1676 N N . ALA A 1 26 ? 17.670 30.609 -4.456 1.00 75.50 26 ALA A N 4
ATOM 1677 C CA . ALA A 1 26 ? 17.502 31.651 -3.451 1.00 22.11 26 ALA A CA 4
ATOM 1678 C C . ALA A 1 26 ? 18.452 31.439 -2.277 1.00 42.21 26 ALA A C 4
ATOM 1679 O O . ALA A 1 26 ? 18.920 32.398 -1.665 1.00 4.34 26 ALA A O 4
ATOM 1686 N N . ALA A 1 27 ? 18.732 30.177 -1.968 1.00 40.14 27 ALA A N 4
ATOM 1687 C CA . ALA A 1 27 ? 19.627 29.840 -0.869 1.00 3.14 27 ALA A CA 4
ATOM 1688 C C . ALA A 1 27 ? 21.016 30.429 -1.091 1.00 41.11 27 ALA A C 4
ATOM 1689 O O . ALA A 1 27 ? 21.795 30.578 -0.150 1.00 3.12 27 ALA A O 4
ATOM 1696 N N . TRP A 1 28 ? 21.319 30.761 -2.341 1.00 3.13 28 TRP A N 4
ATOM 1697 C CA . TRP A 1 28 ? 22.616 31.333 -2.686 1.00 54.32 28 TRP A CA 4
ATOM 1698 C C . TRP A 1 28 ? 22.850 32.641 -1.938 1.00 41.24 28 TRP A C 4
ATOM 1699 O O . TRP A 1 28 ? 23.992 33.036 -1.700 1.00 53.03 28 TRP A O 4
ATOM 1720 N N . LYS A 1 29 ? 21.763 33.310 -1.570 1.00 11.13 29 LYS A N 4
ATOM 1721 C CA . LYS A 1 29 ? 21.850 34.573 -0.847 1.00 54.51 29 LYS A CA 4
ATOM 1722 C C . LYS A 1 29 ? 22.271 34.344 0.601 1.00 52.31 29 LYS A C 4
ATOM 1723 O O . LYS A 1 29 ? 22.956 35.175 1.197 1.00 42.22 29 LYS A O 4
ATOM 1742 N N . SER A 1 30 ? 21.858 33.212 1.161 1.00 75.35 30 SER A N 4
ATOM 1743 C CA . SER A 1 30 ? 22.190 32.875 2.540 1.00 64.43 30 SER A CA 4
ATOM 1744 C C . SER A 1 30 ? 23.673 32.541 2.675 1.00 40.33 30 SER A C 4
ATOM 1745 O O . SER A 1 30 ? 24.493 33.415 2.953 1.00 33.23 30 SER A O 4
ATOM 1753 N N . VAL A 1 1 ? 1.458 -0.072 -0.641 1.00 14.30 1 VAL A N 5
ATOM 1754 C CA . VAL A 1 1 ? 2.129 -0.014 -1.934 1.00 53.11 1 VAL A CA 5
ATOM 1755 C C . VAL A 1 1 ? 2.523 1.416 -2.285 1.00 52.42 1 VAL A C 5
ATOM 1756 O O . VAL A 1 1 ? 2.220 2.355 -1.548 1.00 21.32 1 VAL A O 5
ATOM 1769 N N . LYS A 1 2 ? 3.200 1.577 -3.417 1.00 71.42 2 LYS A N 5
ATOM 1770 C CA . LYS A 1 2 ? 3.635 2.893 -3.869 1.00 70.22 2 LYS A CA 5
ATOM 1771 C C . LYS A 1 2 ? 2.489 3.644 -4.539 1.00 40.31 2 LYS A C 5
ATOM 1772 O O . LYS A 1 2 ? 2.527 4.867 -4.668 1.00 1.22 2 LYS A O 5
ATOM 1791 N N . GLY A 1 3 ? 1.469 2.904 -4.963 1.00 62.21 3 GLY A N 5
ATOM 1792 C CA . GLY A 1 3 ? 0.326 3.518 -5.613 1.00 42.00 3 GLY A CA 5
ATOM 1793 C C . GLY A 1 3 ? -0.467 4.405 -4.674 1.00 41.43 3 GLY A C 5
ATOM 1794 O O . GLY A 1 3 ? -0.990 5.442 -5.083 1.00 41.12 3 GLY A O 5
ATOM 1798 N N . ARG A 1 4 ? -0.558 3.997 -3.413 1.00 12.42 4 ARG A N 5
ATOM 1799 C CA . ARG A 1 4 ? -1.296 4.761 -2.414 1.00 40.52 4 ARG A CA 5
ATOM 1800 C C . ARG A 1 4 ? -0.606 6.092 -2.129 1.00 2.14 4 ARG A C 5
ATOM 1801 O O . ARG A 1 4 ? -1.262 7.122 -1.970 1.00 35.52 4 ARG A O 5
ATOM 1822 N N . ILE A 1 5 ? 0.721 6.063 -2.064 1.00 61.53 5 ILE A N 5
ATOM 1823 C CA . ILE A 1 5 ? 1.499 7.266 -1.798 1.00 65.15 5 ILE A CA 5
ATOM 1824 C C . ILE A 1 5 ? 1.773 8.039 -3.084 1.00 64.53 5 ILE A C 5
ATOM 1825 O O . ILE A 1 5 ? 2.086 9.229 -3.051 1.00 33.13 5 ILE A O 5
ATOM 1841 N N . ASP A 1 6 ? 1.653 7.354 -4.216 1.00 54.03 6 ASP A N 5
ATOM 1842 C CA . ASP A 1 6 ? 1.884 7.976 -5.515 1.00 2.54 6 ASP A CA 5
ATOM 1843 C C . ASP A 1 6 ? 0.794 8.995 -5.831 1.00 75.03 6 ASP A C 5
ATOM 1844 O O . ASP A 1 6 ? 1.059 10.037 -6.430 1.00 14.02 6 ASP A O 5
ATOM 1853 N N . ALA A 1 7 ? -0.434 8.685 -5.426 1.00 42.24 7 ALA A N 5
ATOM 1854 C CA . ALA A 1 7 ? -1.564 9.574 -5.666 1.00 72.41 7 ALA A CA 5
ATOM 1855 C C . ALA A 1 7 ? -1.335 10.938 -5.026 1.00 13.44 7 ALA A C 5
ATOM 1856 O O . ALA A 1 7 ? -1.376 11.976 -5.687 1.00 11.11 7 ALA A O 5
ATOM 1863 N N . PRO A 1 8 ? -1.089 10.940 -3.707 1.00 53.40 8 PRO A N 5
ATOM 1864 C CA . PRO A 1 8 ? -0.849 12.172 -2.948 1.00 73.44 8 PRO A CA 5
ATOM 1865 C C . PRO A 1 8 ? 0.487 12.817 -3.298 1.00 64.30 8 PRO A C 5
ATOM 1866 O O . PRO A 1 8 ? 0.640 14.035 -3.214 1.00 40.41 8 PRO A O 5
ATOM 1877 N N . ASP A 1 9 ? 1.452 11.992 -3.690 1.00 42.14 9 ASP A N 5
ATOM 1878 C CA . ASP A 1 9 ? 2.776 12.483 -4.055 1.00 23.15 9 ASP A CA 5
ATOM 1879 C C . ASP A 1 9 ? 2.780 13.031 -5.478 1.00 61.12 9 ASP A C 5
ATOM 1880 O O . ASP A 1 9 ? 3.686 13.768 -5.869 1.00 20.45 9 ASP A O 5
ATOM 1889 N N . PHE A 1 10 ? 1.762 12.665 -6.250 1.00 40.52 10 PHE A N 5
ATOM 1890 C CA . PHE A 1 10 ? 1.649 13.119 -7.632 1.00 31.34 10 PHE A CA 5
ATOM 1891 C C . PHE A 1 10 ? 1.627 14.643 -7.704 1.00 33.31 10 PHE A C 5
ATOM 1892 O O . PHE A 1 10 ? 2.423 15.268 -8.404 1.00 62.14 10 PHE A O 5
ATOM 1909 N N . PRO A 1 11 ? 0.692 15.256 -6.963 1.00 10.11 11 PRO A N 5
ATOM 1910 C CA . PRO A 1 11 ? 0.542 16.714 -6.925 1.00 64.14 11 PRO A CA 5
ATOM 1911 C C . PRO A 1 11 ? 1.701 17.397 -6.207 1.00 13.14 11 PRO A C 5
ATOM 1912 O O . PRO A 1 11 ? 2.024 18.551 -6.487 1.00 51.25 11 PRO A O 5
ATOM 1923 N N . SER A 1 12 ? 2.322 16.677 -5.278 1.00 45.13 12 SER A N 5
ATOM 1924 C CA . SER A 1 12 ? 3.443 17.216 -4.517 1.00 23.33 12 SER A CA 5
ATOM 1925 C C . SER A 1 12 ? 4.744 17.097 -5.306 1.00 75.01 12 SER A C 5
ATOM 1926 O O . SER A 1 12 ? 5.727 17.774 -5.008 1.00 44.13 12 SER A O 5
ATOM 1934 N N . SER A 1 13 ? 4.739 16.231 -6.314 1.00 62.05 13 SER A N 5
ATOM 1935 C CA . SER A 1 13 ? 5.919 16.019 -7.145 1.00 53.44 13 SER A CA 5
ATOM 1936 C C . SER A 1 13 ? 6.369 17.326 -7.792 1.00 71.23 13 SER A C 5
ATOM 1937 O O . SER A 1 13 ? 7.530 17.726 -7.701 1.00 33.22 13 SER A O 5
ATOM 1945 N N . PRO A 1 14 ? 5.429 18.008 -8.463 1.00 34.21 14 PRO A N 5
ATOM 1946 C CA . PRO A 1 14 ? 5.703 19.279 -9.138 1.00 44.43 14 PRO A CA 5
ATOM 1947 C C . PRO A 1 14 ? 5.964 20.414 -8.154 1.00 14.43 14 PRO A C 5
ATOM 1948 O O . PRO A 1 14 ? 6.630 21.395 -8.484 1.00 64.50 14 PRO A O 5
ATOM 1959 N N . ALA A 1 15 ? 5.433 20.275 -6.943 1.00 64.41 15 ALA A N 5
ATOM 1960 C CA . ALA A 1 15 ? 5.611 21.287 -5.910 1.00 12.21 15 ALA A CA 5
ATOM 1961 C C . ALA A 1 15 ? 6.973 21.153 -5.237 1.00 72.24 15 ALA A C 5
ATOM 1962 O O . ALA A 1 15 ? 7.635 22.151 -4.951 1.00 62.42 15 ALA A O 5
ATOM 1969 N N . ILE A 1 16 ? 7.384 19.914 -4.988 1.00 3.44 16 ILE A N 5
ATOM 1970 C CA . ILE A 1 16 ? 8.668 19.651 -4.349 1.00 72.30 16 ILE A CA 5
ATOM 1971 C C . ILE A 1 16 ? 9.824 19.927 -5.304 1.00 40.11 16 ILE A C 5
ATOM 1972 O O . ILE A 1 16 ? 10.852 20.478 -4.909 1.00 3.14 16 ILE A O 5
ATOM 1988 N N . LEU A 1 17 ? 9.648 19.543 -6.564 1.00 25.15 17 LEU A N 5
ATOM 1989 C CA . LEU A 1 17 ? 10.677 19.751 -7.577 1.00 74.13 17 LEU A CA 5
ATOM 1990 C C . LEU A 1 17 ? 10.794 21.228 -7.939 1.00 1.14 17 LEU A C 5
ATOM 1991 O O . LEU A 1 17 ? 11.876 21.713 -8.266 1.00 41.52 17 LEU A O 5
ATOM 2007 N N . GLY A 1 18 ? 9.672 21.939 -7.874 1.00 43.14 18 GLY A N 5
ATOM 2008 C CA . GLY A 1 18 ? 9.671 23.354 -8.195 1.00 45.35 18 GLY A CA 5
ATOM 2009 C C . GLY A 1 18 ? 10.140 24.212 -7.037 1.00 22.12 18 GLY A C 5
ATOM 2010 O O . GLY A 1 18 ? 10.696 25.292 -7.238 1.00 55.15 18 GLY A O 5
ATOM 2014 N N . LYS A 1 19 ? 9.915 23.732 -5.818 1.00 64.35 19 LYS A N 5
ATOM 2015 C CA . LYS A 1 19 ? 10.318 24.461 -4.622 1.00 12.02 19 LYS A CA 5
ATOM 2016 C C . LYS A 1 19 ? 11.804 24.267 -4.340 1.00 64.24 19 LYS A C 5
ATOM 2017 O O . LYS A 1 19 ? 12.468 25.160 -3.814 1.00 33.43 19 LYS A O 5
ATOM 2036 N N . ALA A 1 20 ? 12.321 23.095 -4.696 1.00 42.32 20 ALA A N 5
ATOM 2037 C CA . ALA A 1 20 ? 13.730 22.786 -4.485 1.00 11.00 20 ALA A CA 5
ATOM 2038 C C . ALA A 1 20 ? 14.621 23.659 -5.362 1.00 60.10 20 ALA A C 5
ATOM 2039 O O . ALA A 1 20 ? 15.703 24.073 -4.946 1.00 71.34 20 ALA A O 5
ATOM 2046 N N . ALA A 1 21 ? 14.160 23.934 -6.578 1.00 14.45 21 ALA A N 5
ATOM 2047 C CA . ALA A 1 21 ? 14.915 24.759 -7.512 1.00 53.15 21 ALA A CA 5
ATOM 2048 C C . ALA A 1 21 ? 14.940 26.216 -7.063 1.00 21.03 21 ALA A C 5
ATOM 2049 O O . ALA A 1 21 ? 15.958 26.898 -7.188 1.00 53.30 21 ALA A O 5
ATOM 2056 N N . THR A 1 22 ? 13.813 26.689 -6.538 1.00 64.54 22 THR A N 5
ATOM 2057 C CA . THR A 1 22 ? 13.706 28.065 -6.072 1.00 31.02 22 THR A CA 5
ATOM 2058 C C . THR A 1 22 ? 14.318 28.225 -4.685 1.00 64.20 22 THR A C 5
ATOM 2059 O O . THR A 1 22 ? 14.729 29.320 -4.300 1.00 34.34 22 THR A O 5
ATOM 2070 N N . ASP A 1 23 ? 14.378 27.127 -3.940 1.00 32.23 23 ASP A N 5
ATOM 2071 C CA . ASP A 1 23 ? 14.942 27.145 -2.595 1.00 64.02 23 ASP A CA 5
ATOM 2072 C C . ASP A 1 23 ? 16.465 27.217 -2.646 1.00 64.24 23 ASP A C 5
ATOM 2073 O O . ASP A 1 23 ? 17.093 27.901 -1.838 1.00 14.40 23 ASP A O 5
ATOM 2082 N N . VAL A 1 24 ? 17.055 26.504 -3.602 1.00 14.54 24 VAL A N 5
ATOM 2083 C CA . VAL A 1 24 ? 18.504 26.487 -3.759 1.00 1.25 24 VAL A CA 5
ATOM 2084 C C . VAL A 1 24 ? 19.015 27.822 -4.290 1.00 23.33 24 VAL A C 5
ATOM 2085 O O . VAL A 1 24 ? 20.097 28.276 -3.919 1.00 5.43 24 VAL A O 5
ATOM 2098 N N . VAL A 1 25 ? 18.229 28.446 -5.161 1.00 30.01 25 VAL A N 5
ATOM 2099 C CA . VAL A 1 25 ? 18.601 29.730 -5.743 1.00 12.13 25 VAL A CA 5
ATOM 2100 C C . VAL A 1 25 ? 18.527 30.845 -4.706 1.00 3.23 25 VAL A C 5
ATOM 2101 O O . VAL A 1 25 ? 19.368 31.744 -4.685 1.00 20.42 25 VAL A O 5
ATOM 2114 N N . ALA A 1 26 ? 17.516 30.780 -3.846 1.00 10.41 26 ALA A N 5
ATOM 2115 C CA . ALA A 1 26 ? 17.334 31.783 -2.804 1.00 13.21 26 ALA A CA 5
ATOM 2116 C C . ALA A 1 26 ? 18.252 31.515 -1.617 1.00 23.52 26 ALA A C 5
ATOM 2117 O O . ALA A 1 26 ? 18.633 32.435 -0.894 1.00 23.30 26 ALA A O 5
ATOM 2124 N N . ALA A 1 27 ? 18.604 30.248 -1.421 1.00 72.13 27 ALA A N 5
ATOM 2125 C CA . ALA A 1 27 ? 19.479 29.859 -0.322 1.00 72.34 27 ALA A CA 5
ATOM 2126 C C . ALA A 1 27 ? 20.941 30.120 -0.666 1.00 2.40 27 ALA A C 5
ATOM 2127 O O . ALA A 1 27 ? 21.738 30.476 0.202 1.00 24.41 27 ALA A O 5
ATOM 2134 N N . TRP A 1 28 ? 21.286 29.942 -1.936 1.00 25.12 28 TRP A N 5
ATOM 2135 C CA . TRP A 1 28 ? 22.654 30.158 -2.393 1.00 44.24 28 TRP A CA 5
ATOM 2136 C C . TRP A 1 28 ? 23.009 31.641 -2.367 1.00 60.15 28 TRP A C 5
ATOM 2137 O O . TRP A 1 28 ? 24.120 32.018 -1.993 1.00 33.43 28 TRP A O 5
ATOM 2158 N N . LYS A 1 29 ? 22.059 32.479 -2.768 1.00 11.14 29 LYS A N 5
ATOM 2159 C CA . LYS A 1 29 ? 22.270 33.922 -2.789 1.00 30.31 29 LYS A CA 5
ATOM 2160 C C . LYS A 1 29 ? 22.222 34.500 -1.378 1.00 61.51 29 LYS A C 5
ATOM 2161 O O . LYS A 1 29 ? 22.849 35.520 -1.094 1.00 15.24 29 LYS A O 5
ATOM 2180 N N . SER A 1 30 ? 21.476 33.839 -0.498 1.00 41.41 30 SER A N 5
ATOM 2181 C CA . SER A 1 30 ? 21.345 34.289 0.883 1.00 40.22 30 SER A CA 5
ATOM 2182 C C . SER A 1 30 ? 22.683 34.206 1.610 1.00 4.45 30 SER A C 5
ATOM 2183 O O . SER A 1 30 ? 23.731 34.041 0.987 1.00 33.01 30 SER A O 5
ATOM 2191 N N . VAL A 1 1 ? 1.200 0.128 0.288 1.00 34.21 1 VAL A N 6
ATOM 2192 C CA . VAL A 1 1 ? 2.017 0.088 -0.918 1.00 61.55 1 VAL A CA 6
ATOM 2193 C C . VAL A 1 1 ? 2.412 1.492 -1.362 1.00 25.45 1 VAL A C 6
ATOM 2194 O O . VAL A 1 1 ? 2.082 2.479 -0.704 1.00 25.44 1 VAL A O 6
ATOM 2207 N N . LYS A 1 2 ? 3.122 1.575 -2.482 1.00 74.31 2 LYS A N 6
ATOM 2208 C CA . LYS A 1 2 ? 3.562 2.858 -3.016 1.00 53.12 2 LYS A CA 6
ATOM 2209 C C . LYS A 1 2 ? 2.431 3.549 -3.772 1.00 3.41 2 LYS A C 6
ATOM 2210 O O . LYS A 1 2 ? 2.466 4.760 -3.988 1.00 74.13 2 LYS A O 6
ATOM 2229 N N . GLY A 1 3 ? 1.429 2.772 -4.170 1.00 70.40 3 GLY A N 6
ATOM 2230 C CA . GLY A 1 3 ? 0.302 3.327 -4.896 1.00 11.42 3 GLY A CA 6
ATOM 2231 C C . GLY A 1 3 ? -0.524 4.274 -4.048 1.00 31.04 3 GLY A C 6
ATOM 2232 O O . GLY A 1 3 ? -1.041 5.274 -4.546 1.00 35.30 3 GLY A O 6
ATOM 2236 N N . ARG A 1 4 ? -0.650 3.958 -2.763 1.00 4.22 4 ARG A N 6
ATOM 2237 C CA . ARG A 1 4 ? -1.421 4.787 -1.844 1.00 72.33 4 ARG A CA 6
ATOM 2238 C C . ARG A 1 4 ? -0.748 6.140 -1.637 1.00 1.23 4 ARG A C 6
ATOM 2239 O O . ARG A 1 4 ? -1.415 7.173 -1.572 1.00 54.04 4 ARG A O 6
ATOM 2260 N N . ILE A 1 5 ? 0.577 6.127 -1.532 1.00 74.52 5 ILE A N 6
ATOM 2261 C CA . ILE A 1 5 ? 1.339 7.352 -1.333 1.00 4.45 5 ILE A CA 6
ATOM 2262 C C . ILE A 1 5 ? 1.646 8.032 -2.663 1.00 22.22 5 ILE A C 6
ATOM 2263 O O . ILE A 1 5 ? 1.950 9.224 -2.707 1.00 50.11 5 ILE A O 6
ATOM 2279 N N . ASP A 1 6 ? 1.563 7.266 -3.745 1.00 31.11 6 ASP A N 6
ATOM 2280 C CA . A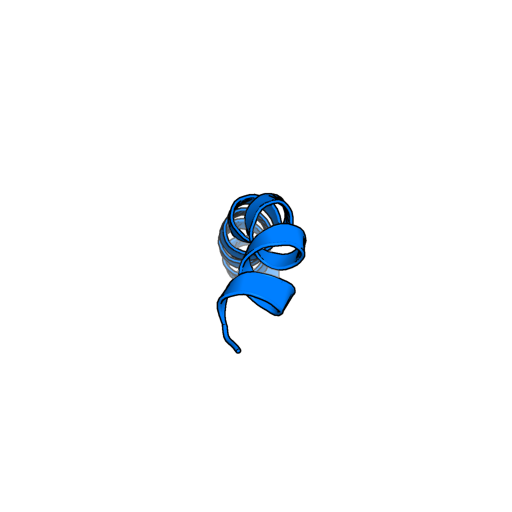SP A 1 6 ? 1.829 7.794 -5.078 1.00 13.21 6 ASP A CA 6
ATOM 2281 C C . ASP A 1 6 ? 0.742 8.778 -5.499 1.00 75.23 6 ASP A C 6
ATOM 2282 O O . ASP A 1 6 ? 1.018 9.776 -6.164 1.00 74.22 6 ASP A O 6
ATOM 2291 N N . ALA A 1 7 ? -0.495 8.488 -5.109 1.00 13.25 7 ALA A N 6
ATOM 2292 C CA . ALA A 1 7 ? -1.624 9.347 -5.445 1.00 3.42 7 ALA A CA 6
ATOM 2293 C C . ALA A 1 7 ? -1.422 10.757 -4.899 1.00 71.02 7 ALA A C 6
ATOM 2294 O O . ALA A 1 7 ? -1.450 11.743 -5.635 1.00 42.44 7 ALA A O 6
ATOM 2301 N N . PRO A 1 8 ? -1.215 10.857 -3.578 1.00 20.22 8 PRO A N 6
ATOM 2302 C CA . PRO A 1 8 ? -1.005 12.142 -2.904 1.00 61.13 8 PRO A CA 6
ATOM 2303 C C . PRO A 1 8 ? 0.337 12.771 -3.261 1.00 65.14 8 PRO A C 6
ATOM 2304 O O . PRO A 1 8 ? 0.480 13.994 -3.262 1.00 61.32 8 PRO A O 6
ATOM 2315 N N . ASP A 1 9 ? 1.318 11.928 -3.565 1.00 4.04 9 ASP A N 6
ATOM 2316 C CA . ASP A 1 9 ? 2.650 12.402 -3.925 1.00 74.02 9 ASP A CA 6
ATOM 2317 C C . ASP A 1 9 ? 2.692 12.845 -5.384 1.00 51.03 9 ASP A C 6
ATOM 2318 O O . ASP A 1 9 ? 3.604 13.559 -5.801 1.00 64.20 9 ASP A O 6
ATOM 2327 N N . PHE A 1 10 ? 1.699 12.416 -6.157 1.00 1.14 10 PHE A N 6
ATOM 2328 C CA . PHE A 1 10 ? 1.624 12.767 -7.570 1.00 71.21 10 PHE A CA 6
ATOM 2329 C C . PHE A 1 10 ? 1.594 14.281 -7.754 1.00 3.31 10 PHE A C 6
ATOM 2330 O O . PHE A 1 10 ? 2.407 14.861 -8.475 1.00 20.52 10 PHE A O 6
ATOM 2347 N N . PRO A 1 11 ? 0.634 14.939 -7.087 1.00 3.11 11 PRO A N 6
ATOM 2348 C CA . PRO A 1 11 ? 0.475 16.394 -7.160 1.00 54.41 11 PRO A CA 6
ATOM 2349 C C . PRO A 1 11 ? 1.607 17.138 -6.460 1.00 30.21 11 PRO A C 6
ATOM 2350 O O . PRO A 1 11 ? 1.935 18.269 -6.819 1.00 30.34 11 PRO A O 6
ATOM 2361 N N . SER A 1 12 ? 2.201 16.495 -5.460 1.00 2.04 12 SER A N 6
ATOM 2362 C CA . SER A 1 12 ? 3.295 17.097 -4.707 1.00 2.23 12 SER A CA 6
ATOM 2363 C C . SER A 1 12 ? 4.620 16.929 -5.445 1.00 12.11 12 SER A C 6
ATOM 2364 O O . SER A 1 12 ? 5.593 17.629 -5.165 1.00 14.34 12 SER A O 6
ATOM 2372 N N . SER A 1 13 ? 4.649 15.995 -6.390 1.00 31.21 13 SER A N 6
ATOM 2373 C CA . SER A 1 13 ? 5.854 15.731 -7.167 1.00 23.32 13 SER A CA 6
ATOM 2374 C C . SER A 1 13 ? 6.323 16.991 -7.888 1.00 31.20 13 SER A C 6
ATOM 2375 O O . SER A 1 13 ? 7.478 17.403 -7.784 1.00 3.31 13 SER A O 6
ATOM 2383 N N . PRO A 1 14 ? 5.405 17.618 -8.638 1.00 12.30 14 PRO A N 6
ATOM 2384 C CA . PRO A 1 14 ? 5.699 18.841 -9.391 1.00 62.23 14 PRO A CA 6
ATOM 2385 C C . PRO A 1 14 ? 5.920 20.044 -8.481 1.00 21.22 14 PRO A C 6
ATOM 2386 O O . PRO A 1 14 ? 6.581 21.010 -8.862 1.00 32.51 14 PRO A O 6
ATOM 2397 N N . ALA A 1 15 ? 5.363 19.978 -7.276 1.00 2.32 15 ALA A N 6
ATOM 2398 C CA . ALA A 1 15 ? 5.502 21.061 -6.310 1.00 51.43 15 ALA A CA 6
ATOM 2399 C C . ALA A 1 15 ? 6.845 20.988 -5.592 1.00 31.43 15 ALA A C 6
ATOM 2400 O O . ALA A 1 15 ? 7.503 22.007 -5.380 1.00 32.20 15 ALA A O 6
ATOM 2407 N N . ILE A 1 16 ? 7.245 19.777 -5.219 1.00 22.15 16 ILE A N 6
ATOM 2408 C CA . ILE A 1 16 ? 8.510 19.571 -4.524 1.00 1.40 16 ILE A CA 6
ATOM 2409 C C . ILE A 1 16 ? 9.690 19.700 -5.481 1.00 42.42 16 ILE A C 6
ATOM 2410 O O . ILE A 1 16 ? 10.761 20.178 -5.103 1.00 70.24 16 ILE A O 6
ATOM 2426 N N . LEU A 1 17 ? 9.487 19.274 -6.723 1.00 20.44 17 LEU A N 6
ATOM 2427 C CA . LEU A 1 17 ? 10.534 19.343 -7.736 1.00 72.14 17 LEU A CA 6
ATOM 2428 C C . LEU A 1 17 ? 10.709 20.771 -8.241 1.00 40.54 17 LEU A C 6
ATOM 2429 O O . LEU A 1 17 ? 11.814 21.187 -8.590 1.00 35.45 17 LEU A O 6
ATOM 2445 N N . GLY A 1 18 ? 9.611 21.520 -8.277 1.00 12.44 18 GLY A N 6
ATOM 2446 C CA . GLY A 1 18 ? 9.665 22.895 -8.738 1.00 50.12 18 GLY A CA 6
ATOM 2447 C C . GLY A 1 18 ? 10.123 23.853 -7.656 1.00 35.41 18 GLY A C 6
ATOM 2448 O O . GLY A 1 18 ? 10.712 24.894 -7.946 1.00 22.23 18 GLY A O 6
ATOM 2452 N N . LYS A 1 19 ? 9.849 23.502 -6.404 1.00 25.33 19 LYS A N 6
ATOM 2453 C CA . LYS A 1 19 ? 10.236 24.337 -5.273 1.00 22.01 19 LYS A CA 6
ATOM 2454 C C . LYS A 1 19 ? 11.708 24.135 -4.925 1.00 75.31 19 LYS A C 6
ATOM 2455 O O . LYS A 1 19 ? 12.374 25.053 -4.448 1.00 61.43 19 LYS A O 6
ATOM 2474 N N . ALA A 1 20 ? 12.208 22.928 -5.168 1.00 72.34 20 ALA A N 6
ATOM 2475 C CA . ALA A 1 20 ? 13.601 22.607 -4.884 1.00 70.31 20 ALA A CA 6
ATOM 2476 C C . ALA A 1 20 ? 14.540 23.361 -5.820 1.00 30.43 20 ALA A C 6
ATOM 2477 O O . ALA A 1 20 ? 15.644 23.742 -5.432 1.00 32.34 20 ALA A O 6
ATOM 2484 N N . ALA A 1 21 ? 14.094 23.572 -7.054 1.00 23.32 21 ALA A N 6
ATOM 2485 C CA . ALA A 1 21 ? 14.895 24.281 -8.044 1.00 54.21 21 ALA A CA 6
ATOM 2486 C C . ALA A 1 21 ? 14.975 25.769 -7.721 1.00 51.31 21 ALA A C 6
ATOM 2487 O O . ALA A 1 21 ? 16.028 26.391 -7.866 1.00 0.35 21 ALA A O 6
ATOM 2494 N N . THR A 1 22 ? 13.855 26.337 -7.283 1.00 70.44 22 THR A N 6
ATOM 2495 C CA . THR A 1 22 ? 13.798 27.752 -6.942 1.00 2.32 22 THR A CA 6
ATOM 2496 C C . THR A 1 22 ? 14.361 28.004 -5.548 1.00 15.44 22 THR A C 6
ATOM 2497 O O . THR A 1 22 ? 14.797 29.112 -5.235 1.00 12.42 22 THR A O 6
ATOM 2508 N N . ASP A 1 23 ? 14.348 26.970 -4.714 1.00 1.21 23 ASP A N 6
ATOM 2509 C CA . ASP A 1 23 ? 14.859 27.079 -3.352 1.00 51.54 23 ASP A CA 6
ATOM 2510 C C . ASP A 1 23 ? 16.384 27.111 -3.345 1.00 41.01 23 ASP A C 6
ATOM 2511 O O . ASP A 1 23 ? 16.997 27.839 -2.564 1.00 32.01 23 ASP A O 6
ATOM 2520 N N . VAL A 1 24 ? 16.992 26.316 -4.220 1.00 34.51 24 VAL A N 6
ATOM 2521 C CA . VAL A 1 24 ? 18.445 26.252 -4.314 1.00 42.15 24 VAL A CA 6
ATOM 2522 C C . VAL A 1 24 ? 19.011 27.520 -4.945 1.00 33.05 24 VAL A C 6
ATOM 2523 O O . VAL A 1 24 ? 20.091 27.981 -4.576 1.00 63.41 24 VAL A O 6
ATOM 2536 N N . VAL A 1 25 ? 18.273 28.081 -5.897 1.00 75.11 25 VAL A N 6
ATOM 2537 C CA . VAL A 1 25 ? 18.699 29.297 -6.578 1.00 42.42 25 VAL A CA 6
ATOM 2538 C C . VAL A 1 25 ? 18.641 30.500 -5.643 1.00 55.13 25 VAL A C 6
ATOM 2539 O O . VAL A 1 25 ? 19.492 31.387 -5.701 1.00 61.55 25 VAL A O 6
ATOM 2552 N N . ALA A 1 26 ? 17.630 30.524 -4.781 1.00 35.51 26 ALA A N 6
ATOM 2553 C CA . ALA A 1 26 ? 17.461 31.616 -3.831 1.00 52.21 26 ALA A CA 6
ATOM 2554 C C . ALA A 1 26 ? 18.378 31.442 -2.625 1.00 41.04 26 ALA A C 6
ATOM 2555 O O . ALA A 1 26 ? 18.851 32.420 -2.047 1.00 63.13 26 ALA A O 6
ATOM 2562 N N . ALA A 1 27 ? 18.624 30.191 -2.251 1.00 22.12 27 ALA A N 6
ATOM 2563 C CA . ALA A 1 27 ? 19.486 29.889 -1.115 1.00 11.15 27 ALA A CA 6
ATOM 2564 C C . ALA A 1 27 ? 20.892 30.438 -1.331 1.00 11.54 27 ALA A C 6
ATOM 2565 O O . ALA A 1 27 ? 21.653 30.614 -0.379 1.00 33.01 27 ALA A O 6
ATOM 2572 N N . TRP A 1 28 ? 21.230 30.707 -2.586 1.00 43.04 28 TRP A N 6
ATOM 2573 C CA . TRP A 1 28 ? 22.546 31.236 -2.927 1.00 22.03 28 TRP A CA 6
ATOM 2574 C C . TRP A 1 28 ? 22.794 32.569 -2.230 1.00 10.13 28 TRP A C 6
ATOM 2575 O O . TRP A 1 28 ? 23.938 32.992 -2.065 1.00 5.01 28 TRP A O 6
ATOM 2596 N N . LYS A 1 29 ? 21.715 33.228 -1.821 1.00 73.04 29 LYS A N 6
ATOM 2597 C CA . LYS A 1 29 ? 21.814 34.513 -1.140 1.00 45.32 29 LYS A CA 6
ATOM 2598 C C . LYS A 1 29 ? 22.424 34.347 0.248 1.00 11.32 29 LYS A C 6
ATOM 2599 O O . LYS A 1 29 ? 23.138 35.226 0.732 1.00 33.31 29 LYS A O 6
ATOM 2618 N N . SER A 1 30 ? 22.139 33.215 0.883 1.00 13.03 30 SER A N 6
ATOM 2619 C CA . SER A 1 30 ? 22.657 32.935 2.217 1.00 2.32 30 SER A CA 6
ATOM 2620 C C . SER A 1 30 ? 24.175 32.786 2.190 1.00 63.12 30 SER A C 6
ATOM 2621 O O . SER A 1 30 ? 24.761 32.489 1.150 1.00 73.03 30 SER A O 6
ATOM 2629 N N . VAL A 1 1 ? 1.491 -0.063 -0.414 1.00 61.11 1 VAL A N 7
ATOM 2630 C CA . VAL A 1 1 ? 2.285 -0.025 -1.636 1.00 62.03 1 VAL A CA 7
ATOM 2631 C C . VAL A 1 1 ? 2.666 1.406 -2.000 1.00 23.33 1 VAL A C 7
ATOM 2632 O O . VAL A 1 1 ? 2.338 2.349 -1.280 1.00 42.42 1 VAL A O 7
ATOM 2645 N N . LYS A 1 2 ? 3.361 1.560 -3.122 1.00 10.23 2 LYS A N 7
ATOM 2646 C CA . LYS A 1 2 ? 3.786 2.876 -3.584 1.00 4.13 2 LYS A CA 7
ATOM 2647 C C . LYS A 1 2 ? 2.643 3.603 -4.283 1.00 55.24 2 LYS A C 7
ATOM 2648 O O . LYS A 1 2 ? 2.667 4.825 -4.428 1.00 34.32 2 LYS A O 7
ATOM 2667 N N . GLY A 1 3 ? 1.640 2.843 -4.715 1.00 42.41 3 GLY A N 7
ATOM 2668 C CA . GLY A 1 3 ? 0.501 3.433 -5.393 1.00 52.50 3 GLY A CA 7
ATOM 2669 C C . GLY A 1 3 ? -0.320 4.322 -4.480 1.00 55.32 3 GLY A C 7
ATOM 2670 O O . GLY A 1 3 ? -0.849 5.347 -4.912 1.00 34.23 3 GLY A O 7
ATOM 2674 N N . ARG A 1 4 ? -0.429 3.929 -3.215 1.00 51.23 4 ARG A N 7
ATOM 2675 C CA . ARG A 1 4 ? -1.195 4.696 -2.240 1.00 4.30 4 ARG A CA 7
ATOM 2676 C C . ARG A 1 4 ? -0.527 6.040 -1.960 1.00 74.32 4 ARG A C 7
ATOM 2677 O O . ARG A 1 4 ? -1.200 7.062 -1.827 1.00 15.23 4 ARG A O 7
ATOM 2698 N N . ILE A 1 5 ? 0.798 6.029 -1.872 1.00 44.03 5 ILE A N 7
ATOM 2699 C CA . ILE A 1 5 ? 1.556 7.246 -1.609 1.00 52.20 5 ILE A CA 7
ATOM 2700 C C . ILE A 1 5 ? 1.842 8.006 -2.900 1.00 70.30 5 ILE A C 7
ATOM 2701 O O . ILE A 1 5 ? 2.138 9.201 -2.877 1.00 33.41 5 ILE A O 7
ATOM 2717 N N . ASP A 1 6 ? 1.750 7.305 -4.025 1.00 23.12 6 ASP A N 7
ATOM 2718 C CA . ASP A 1 6 ? 1.996 7.913 -5.327 1.00 44.40 6 ASP A CA 7
ATOM 2719 C C . ASP A 1 6 ? 0.898 8.913 -5.676 1.00 60.21 6 ASP A C 7
ATOM 2720 O O . ASP A 1 6 ? 1.160 9.950 -6.284 1.00 13.53 6 ASP A O 7
ATOM 2729 N N . ALA A 1 7 ? -0.332 8.592 -5.289 1.00 30.24 7 ALA A N 7
ATOM 2730 C CA . ALA A 1 7 ? -1.470 9.462 -5.560 1.00 22.34 7 ALA A CA 7
ATOM 2731 C C . ALA A 1 7 ? -1.270 10.838 -4.933 1.00 73.34 7 ALA A C 7
ATOM 2732 O O . ALA A 1 7 ? -1.313 11.866 -5.609 1.00 71.02 7 ALA A O 7
ATOM 2739 N N . PRO A 1 8 ? -1.048 10.860 -3.611 1.00 4.21 8 PRO A N 7
ATOM 2740 C CA . PRO A 1 8 ? -0.837 12.104 -2.865 1.00 13.33 8 PRO A CA 7
ATOM 2741 C C . PRO A 1 8 ? 0.497 12.763 -3.200 1.00 33.35 8 PRO A C 7
ATOM 2742 O O . PRO A 1 8 ? 0.632 13.984 -3.129 1.00 53.41 8 PRO A O 7
ATOM 2753 N N . ASP A 1 9 ? 1.479 11.946 -3.564 1.00 40.21 9 ASP A N 7
ATOM 2754 C CA . ASP A 1 9 ? 2.803 12.450 -3.912 1.00 33.14 9 ASP A CA 7
ATOM 2755 C C . ASP A 1 9 ? 2.824 12.979 -5.342 1.00 44.31 9 ASP A C 7
ATOM 2756 O O . ASP A 1 9 ? 3.727 13.723 -5.726 1.00 63.13 9 ASP A O 7
ATOM 2765 N N . PHE A 1 10 ? 1.825 12.590 -6.127 1.00 11.33 10 PHE A N 7
ATOM 2766 C CA . PHE A 1 10 ? 1.730 13.024 -7.516 1.00 21.12 10 PHE A CA 7
ATOM 2767 C C . PHE A 1 10 ? 1.689 14.546 -7.609 1.00 11.43 10 PHE A C 7
ATOM 2768 O O . PHE A 1 10 ? 2.489 15.173 -8.303 1.00 42.24 10 PHE A O 7
ATOM 2785 N N . PRO A 1 11 ? 0.733 15.157 -6.892 1.00 62.33 11 PRO A N 7
ATOM 2786 C CA . PRO A 1 11 ? 0.564 16.613 -6.877 1.00 34.32 11 PRO A CA 7
ATOM 2787 C C . PRO A 1 11 ? 1.700 17.321 -6.147 1.00 32.10 11 PRO A C 7
ATOM 2788 O O . PRO A 1 11 ? 2.016 18.473 -6.442 1.00 4.44 11 PRO A O 7
ATOM 2799 N N . SER A 1 12 ? 2.310 16.624 -5.194 1.00 22.11 12 SER A N 7
ATOM 2800 C CA . SER A 1 12 ? 3.410 17.188 -4.419 1.00 74.25 12 SER A CA 7
ATOM 2801 C C . SER A 1 12 ? 4.726 17.073 -5.182 1.00 21.10 12 SER A C 7
ATOM 2802 O O . SER A 1 12 ? 5.698 17.762 -4.872 1.00 31.11 12 SER A O 7
ATOM 2810 N N . SER A 1 13 ? 4.749 16.197 -6.181 1.00 63.23 13 SER A N 7
ATOM 2811 C CA . SER A 1 13 ? 5.947 15.988 -6.987 1.00 32.43 13 SER A CA 7
ATOM 2812 C C . SER A 1 13 ? 6.399 17.292 -7.637 1.00 73.40 13 SER A C 7
ATOM 2813 O O . SER A 1 13 ? 7.553 17.705 -7.522 1.00 53.12 13 SER A O 7
ATOM 2821 N N . PRO A 1 14 ? 5.468 17.956 -8.337 1.00 53.24 14 PRO A N 7
ATOM 2822 C CA . PRO A 1 14 ? 5.745 19.223 -9.020 1.00 44.41 14 PRO A CA 7
ATOM 2823 C C . PRO A 1 14 ? 5.970 20.372 -8.042 1.00 71.42 14 PRO A C 7
ATOM 2824 O O . PRO A 1 14 ? 6.620 21.363 -8.373 1.00 31.21 14 PRO A O 7
ATOM 2835 N N . ALA A 1 15 ? 5.428 20.231 -6.837 1.00 24.42 15 ALA A N 7
ATOM 2836 C CA . ALA A 1 15 ? 5.572 21.255 -5.810 1.00 41.31 15 ALA A CA 7
ATOM 2837 C C . ALA A 1 15 ? 6.924 21.148 -5.113 1.00 42.22 15 ALA A C 7
ATOM 2838 O O . ALA A 1 15 ? 7.578 22.157 -4.849 1.00 44.51 15 ALA A O 7
ATOM 2845 N N . ILE A 1 16 ? 7.337 19.920 -4.817 1.00 55.24 16 ILE A N 7
ATOM 2846 C CA . ILE A 1 16 ? 8.611 19.683 -4.151 1.00 61.54 16 ILE A CA 7
ATOM 2847 C C . ILE A 1 16 ? 9.778 19.876 -5.113 1.00 65.12 16 ILE A C 7
ATOM 2848 O O . ILE A 1 16 ? 10.851 20.337 -4.720 1.00 61.14 16 ILE A O 7
ATOM 2864 N N . LEU A 1 17 ? 9.563 19.522 -6.375 1.00 55.54 17 LEU A N 7
ATOM 2865 C CA . LEU A 1 17 ? 10.596 19.659 -7.396 1.00 23.24 17 LEU A CA 7
ATOM 2866 C C . LEU A 1 17 ? 10.757 21.116 -7.817 1.00 74.11 17 LEU A C 7
ATOM 2867 O O . LEU A 1 17 ? 11.854 21.558 -8.153 1.00 43.41 17 LEU A O 7
ATOM 2883 N N . GLY A 1 18 ? 9.654 21.858 -7.795 1.00 14.24 18 GLY A N 7
ATOM 2884 C CA . GLY A 1 18 ? 9.694 23.258 -8.175 1.00 13.24 18 GLY A CA 7
ATOM 2885 C C . GLY A 1 18 ? 10.159 24.153 -7.043 1.00 33.12 18 GLY A C 7
ATOM 2886 O O . GLY A 1 18 ? 10.738 25.214 -7.277 1.00 64.54 18 GLY A O 7
ATOM 2890 N N . LYS A 1 19 ? 9.903 23.727 -5.811 1.00 23.34 19 LYS A N 7
ATOM 2891 C CA . LYS A 1 19 ? 10.299 24.496 -4.637 1.00 12.11 19 LYS A CA 7
ATOM 2892 C C . LYS A 1 19 ? 11.776 24.284 -4.319 1.00 75.43 19 LYS A C 7
ATOM 2893 O O . LYS A 1 19 ? 12.442 25.176 -3.797 1.00 44.42 19 LYS A O 7
ATOM 2912 N N . ALA A 1 20 ? 12.280 23.097 -4.639 1.00 61.54 20 ALA A N 7
ATOM 2913 C CA . ALA A 1 20 ? 13.679 22.769 -4.391 1.00 74.13 20 ALA A CA 7
ATOM 2914 C C . ALA A 1 20 ? 14.601 23.583 -5.292 1.00 3.44 20 ALA A C 7
ATOM 2915 O O . ALA A 1 20 ? 15.707 23.949 -4.895 1.00 23.23 20 ALA A O 7
ATOM 2922 N N . ALA A 1 21 ? 14.139 23.864 -6.506 1.00 24.22 21 ALA A N 7
ATOM 2923 C CA . ALA A 1 21 ? 14.923 24.636 -7.462 1.00 1.23 21 ALA A CA 7
ATOM 2924 C C . ALA A 1 21 ? 14.998 26.103 -7.052 1.00 2.10 21 ALA A C 7
ATOM 2925 O O . ALA A 1 21 ? 16.046 26.740 -7.172 1.00 34.33 21 ALA A O 7
ATOM 2932 N N . THR A 1 22 ? 13.880 26.636 -6.568 1.00 62.32 22 THR A N 7
ATOM 2933 C CA . THR A 1 22 ? 13.819 28.028 -6.143 1.00 11.24 22 THR A CA 7
ATOM 2934 C C . THR A 1 22 ? 14.396 28.201 -4.742 1.00 45.15 22 THR A C 7
ATOM 2935 O O . THR A 1 22 ? 14.829 29.292 -4.370 1.00 23.44 22 THR A O 7
ATOM 2946 N N . ASP A 1 23 ? 14.401 27.119 -3.972 1.00 13.23 23 ASP A N 7
ATOM 2947 C CA . ASP A 1 23 ? 14.927 27.151 -2.612 1.00 43.11 23 ASP A CA 7
ATOM 2948 C C . ASP A 1 23 ? 16.452 27.194 -2.621 1.00 2.10 23 ASP A C 7
ATOM 2949 O O . ASP A 1 23 ? 17.069 27.880 -1.806 1.00 1.21 23 ASP A O 7
ATOM 2958 N N . VAL A 1 24 ? 17.055 26.456 -3.548 1.00 33.34 24 VAL A N 7
ATOM 2959 C CA . VAL A 1 24 ? 18.507 26.409 -3.663 1.00 4.32 24 VAL A CA 7
ATOM 2960 C C . VAL A 1 24 ? 19.057 27.718 -4.219 1.00 13.33 24 VAL A C 7
ATOM 2961 O O . VAL A 1 24 ? 20.132 28.170 -3.825 1.00 64.45 24 VAL A O 7
ATOM 2974 N N . VAL A 1 25 ? 18.310 28.325 -5.136 1.00 61.33 25 VAL A N 7
ATOM 2975 C CA . VAL A 1 25 ? 18.721 29.584 -5.746 1.00 61.20 25 VAL A CA 7
ATOM 2976 C C . VAL A 1 25 ? 18.641 30.731 -4.745 1.00 52.03 25 VAL A C 7
ATOM 2977 O O . VAL A 1 25 ? 19.480 31.631 -4.748 1.00 63.25 25 VAL A O 7
ATOM 2990 N N . ALA A 1 26 ? 17.625 30.692 -3.889 1.00 40.11 26 ALA A N 7
ATOM 2991 C CA . ALA A 1 26 ? 17.436 31.727 -2.880 1.00 42.24 26 ALA A CA 7
ATOM 2992 C C . ALA A 1 26 ? 18.349 31.498 -1.681 1.00 20.33 26 ALA A C 7
ATOM 2993 O O . ALA A 1 26 ? 18.774 32.446 -1.022 1.00 45.21 26 ALA A O 7
ATOM 3000 N N . ALA A 1 27 ? 18.646 30.232 -1.402 1.00 55.51 27 ALA A N 7
ATOM 3001 C CA . ALA A 1 27 ? 19.509 29.879 -0.282 1.00 50.02 27 ALA A CA 7
ATOM 3002 C C . ALA A 1 27 ? 20.979 30.054 -0.646 1.00 65.44 27 ALA A C 7
ATOM 3003 O O . ALA A 1 27 ? 21.790 30.461 0.185 1.00 23.05 27 ALA A O 7
ATOM 3010 N N . TRP A 1 28 ? 21.316 29.742 -1.893 1.00 1.53 28 TRP A N 7
ATOM 3011 C CA . TRP A 1 28 ? 22.690 29.865 -2.366 1.00 63.42 28 TRP A CA 7
ATOM 3012 C C . TRP A 1 28 ? 23.113 31.328 -2.439 1.00 71.30 28 TRP A C 7
ATOM 3013 O O . TRP A 1 28 ? 24.242 31.676 -2.093 1.00 12.54 28 TRP A O 7
ATOM 3034 N N . LYS A 1 29 ? 22.200 32.181 -2.891 1.00 63.13 29 LYS A N 7
ATOM 3035 C CA . LYS A 1 29 ? 22.477 33.608 -3.008 1.00 65.44 29 LYS A CA 7
ATOM 3036 C C . LYS A 1 29 ? 22.517 34.269 -1.634 1.00 71.33 29 LYS A C 7
ATOM 3037 O O . LYS A 1 29 ? 23.220 35.258 -1.431 1.00 43.21 29 LYS A O 7
ATOM 3056 N N . SER A 1 30 ? 21.758 33.715 -0.694 1.00 62.30 30 SER A N 7
ATOM 3057 C CA . SER A 1 30 ? 21.705 34.252 0.660 1.00 10.34 30 SER A CA 7
ATOM 3058 C C . SER A 1 30 ? 23.012 33.987 1.402 1.00 53.32 30 SER A C 7
ATOM 3059 O O . SER A 1 30 ? 23.817 33.157 0.983 1.00 33.14 30 SER A O 7
ATOM 3067 N N . VAL A 1 1 ? 1.867 -0.377 -0.419 1.00 74.25 1 VAL A N 8
ATOM 3068 C CA . VAL A 1 1 ? 2.290 -0.271 -1.811 1.00 12.34 1 VAL A CA 8
ATOM 3069 C C . VAL A 1 1 ? 2.669 1.164 -2.162 1.00 33.35 1 VAL A C 8
ATOM 3070 O O . VAL A 1 1 ? 2.326 2.102 -1.442 1.00 54.22 1 VAL A O 8
ATOM 3083 N N . LYS A 1 2 ? 3.378 1.327 -3.273 1.00 4.32 2 LYS A N 8
ATOM 3084 C CA . LYS A 1 2 ? 3.804 2.648 -3.722 1.00 75.43 2 LYS A CA 8
ATOM 3085 C C . LYS A 1 2 ? 2.666 3.372 -4.435 1.00 11.34 2 LYS A C 8
ATOM 3086 O O . LYS A 1 2 ? 2.686 4.595 -4.573 1.00 32.44 2 LYS A O 8
ATOM 3105 N N . GLY A 1 3 ? 1.674 2.610 -4.884 1.00 72.42 3 GLY A N 8
ATOM 3106 C CA . GLY A 1 3 ? 0.541 3.197 -5.575 1.00 41.33 3 GLY A CA 8
ATOM 3107 C C . GLY A 1 3 ? -0.298 4.077 -4.670 1.00 4.31 3 GLY A C 8
ATOM 3108 O O . GLY A 1 3 ? -0.826 5.101 -5.104 1.00 71.10 3 GLY A O 8
ATOM 3112 N N . ARG A 1 4 ? -0.422 3.678 -3.408 1.00 63.34 4 ARG A N 8
ATOM 3113 C CA 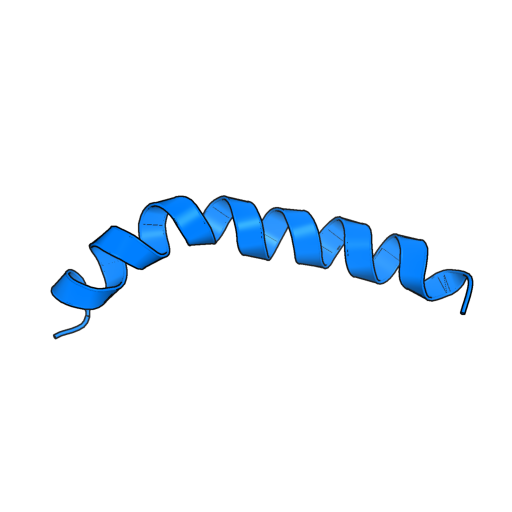. ARG A 1 4 ? -1.205 4.436 -2.440 1.00 62.03 4 ARG A CA 8
ATOM 3114 C C . ARG A 1 4 ? -0.549 5.781 -2.145 1.00 5.44 4 ARG A C 8
ATOM 3115 O O . ARG A 1 4 ? -1.229 6.800 -2.016 1.00 23.34 4 ARG A O 8
ATOM 3136 N N . ILE A 1 5 ? 0.776 5.777 -2.038 1.00 51.10 5 ILE A N 8
ATOM 3137 C CA . ILE A 1 5 ? 1.523 6.997 -1.758 1.00 63.21 5 ILE A CA 8
ATOM 3138 C C . ILE A 1 5 ? 1.824 7.764 -3.041 1.00 52.02 5 ILE A C 8
ATOM 3139 O O . ILE A 1 5 ? 2.113 8.960 -3.008 1.00 51.30 5 ILE A O 8
ATOM 3155 N N . ASP A 1 6 ? 1.752 7.068 -4.171 1.00 14.35 6 ASP A N 8
ATOM 3156 C CA . ASP A 1 6 ? 2.013 7.684 -5.466 1.00 40.52 6 ASP A CA 8
ATOM 3157 C C . ASP A 1 6 ? 0.915 8.680 -5.826 1.00 14.00 6 ASP A C 8
ATOM 3158 O O . ASP A 1 6 ? 1.179 9.722 -6.425 1.00 25.04 6 ASP A O 8
ATOM 3167 N N . ALA A 1 7 ? -0.319 8.351 -5.457 1.00 72.25 7 ALA A N 8
ATOM 3168 C CA . ALA A 1 7 ? -1.457 9.216 -5.740 1.00 55.25 7 ALA A CA 8
ATOM 3169 C C . ALA A 1 7 ? -1.274 10.590 -5.105 1.00 0.12 7 ALA A C 8
ATOM 3170 O O . ALA A 1 7 ? -1.313 11.622 -5.776 1.00 64.50 7 ALA A O 8
ATOM 3177 N N . PRO A 1 8 ? -1.070 10.607 -3.779 1.00 52.22 8 PRO A N 8
ATOM 3178 C CA . PRO A 1 8 ? -0.877 11.849 -3.024 1.00 21.41 8 PRO A CA 8
ATOM 3179 C C . PRO A 1 8 ? 0.458 12.516 -3.337 1.00 23.54 8 PRO A C 8
ATOM 3180 O O . PRO A 1 8 ? 0.586 13.738 -3.258 1.00 70.53 8 PRO A O 8
ATOM 3191 N N . ASP A 1 9 ? 1.450 11.706 -3.691 1.00 71.22 9 ASP A N 8
ATOM 3192 C CA . ASP A 1 9 ? 2.776 12.218 -4.017 1.00 53.14 9 ASP A CA 8
ATOM 3193 C C . ASP A 1 9 ? 2.815 12.755 -5.445 1.00 31.41 9 ASP A C 8
ATOM 3194 O O . ASP A 1 9 ? 3.719 13.505 -5.813 1.00 23.23 9 ASP A O 8
ATOM 3203 N N . PHE A 1 10 ? 1.829 12.364 -6.246 1.00 13.35 10 PHE A N 8
ATOM 3204 C CA . PHE A 1 10 ? 1.751 12.804 -7.634 1.00 4.33 10 PHE A CA 8
ATOM 3205 C C . PHE A 1 10 ? 1.704 14.327 -7.720 1.00 14.02 10 PHE A C 8
ATOM 3206 O O . PHE A 1 10 ? 2.510 14.961 -8.400 1.00 43.31 10 PHE A O 8
ATOM 3223 N N . PRO A 1 11 ? 0.735 14.929 -7.014 1.00 32.11 11 PRO A N 8
ATOM 3224 C CA . PRO A 1 11 ? 0.558 16.384 -6.994 1.00 35.13 11 PRO A CA 8
ATOM 3225 C C . PRO A 1 11 ? 1.680 17.094 -6.245 1.00 13.35 11 PRO A C 8
ATOM 3226 O O . PRO A 1 11 ? 1.990 18.252 -6.525 1.00 0.14 11 PRO A O 8
ATOM 3237 N N . SER A 1 12 ? 2.285 16.393 -5.291 1.00 42.14 12 SER A N 8
ATOM 3238 C CA . SER A 1 12 ? 3.371 16.958 -4.500 1.00 4.45 12 SER A CA 8
ATOM 3239 C C . SER A 1 12 ? 4.698 16.857 -5.246 1.00 51.23 12 SER A C 8
ATOM 3240 O O . SER A 1 12 ? 5.659 17.555 -4.924 1.00 23.13 12 SER A O 8
ATOM 3248 N N . SER A 1 13 ? 4.741 15.983 -6.247 1.00 24.15 13 SER A N 8
ATOM 3249 C CA . SER A 1 13 ? 5.950 15.786 -7.038 1.00 4.31 13 SER A CA 8
ATOM 3250 C C . SER A 1 13 ? 6.397 17.095 -7.681 1.00 45.51 13 SER A C 8
ATOM 3251 O O . SER A 1 13 ? 7.548 17.517 -7.557 1.00 72.55 13 SER A O 8
ATOM 3259 N N . PRO A 1 14 ? 5.466 17.756 -8.386 1.00 25.24 14 PRO A N 8
ATOM 3260 C CA . PRO A 1 14 ? 5.740 19.027 -9.062 1.00 52.04 14 PRO A CA 8
ATOM 3261 C C . PRO A 1 14 ? 5.950 20.174 -8.079 1.00 70.35 14 PRO A C 8
ATOM 3262 O O . PRO A 1 14 ? 6.598 21.169 -8.402 1.00 25.35 14 PRO A O 8
ATOM 3273 N N . ALA A 1 15 ? 5.398 20.027 -6.880 1.00 13.15 15 ALA A N 8
ATOM 3274 C CA . ALA A 1 15 ? 5.527 21.050 -5.849 1.00 22.31 15 ALA A CA 8
ATOM 3275 C C . ALA A 1 15 ? 6.873 20.947 -5.140 1.00 45.30 15 ALA A C 8
ATOM 3276 O O . ALA A 1 15 ? 7.520 21.959 -4.867 1.00 0.02 15 ALA A O 8
ATOM 3283 N N . ILE A 1 16 ? 7.289 19.720 -4.844 1.00 44.44 16 ILE A N 8
ATOM 3284 C CA . ILE A 1 16 ? 8.559 19.487 -4.168 1.00 0.25 16 ILE A CA 8
ATOM 3285 C C . ILE A 1 16 ? 9.734 19.692 -5.117 1.00 42.44 16 ILE A C 8
ATOM 3286 O O . ILE A 1 16 ? 10.800 20.158 -4.712 1.00 63.32 16 ILE A O 8
ATOM 3302 N N . LEU A 1 17 ? 9.532 19.344 -6.383 1.00 42.13 17 LEU A N 8
ATOM 3303 C CA . LEU A 1 17 ? 10.575 19.492 -7.393 1.00 73.31 17 LEU A CA 8
ATOM 3304 C C . LEU A 1 17 ? 10.729 20.952 -7.807 1.00 24.33 17 LEU A C 8
ATOM 3305 O O . LEU A 1 17 ? 11.827 21.403 -8.131 1.00 21.23 17 LEU A O 8
ATOM 3321 N N . GLY A 1 18 ? 9.621 21.687 -7.791 1.00 63.41 18 GLY A N 8
ATOM 3322 C CA . GLY A 1 18 ? 9.656 23.089 -8.164 1.00 72.54 18 GLY A CA 8
ATOM 3323 C C . GLY A 1 18 ? 10.105 23.981 -7.025 1.00 11.23 18 GLY A C 8
ATOM 3324 O O . GLY A 1 18 ? 10.678 25.047 -7.250 1.00 4.35 18 GLY A O 8
ATOM 3328 N N . LYS A 1 19 ? 9.843 23.547 -5.797 1.00 31.04 19 LYS A N 8
ATOM 3329 C CA . LYS A 1 19 ? 10.223 24.314 -4.616 1.00 62.41 19 LYS A CA 8
ATOM 3330 C C . LYS A 1 19 ? 11.700 24.113 -4.289 1.00 54.05 19 LYS A C 8
ATOM 3331 O O . LYS A 1 19 ? 12.357 25.012 -3.766 1.00 52.32 19 LYS A O 8
ATOM 3350 N N . ALA A 1 20 ? 12.215 22.929 -4.603 1.00 32.20 20 ALA A N 8
ATOM 3351 C CA . ALA A 1 20 ? 13.614 22.612 -4.346 1.00 2.21 20 ALA A CA 8
ATOM 3352 C C . ALA A 1 20 ? 14.537 23.453 -5.221 1.00 40.15 20 ALA A C 8
ATOM 3353 O O . ALA A 1 20 ? 15.610 23.871 -4.787 1.00 32.22 20 ALA A O 8
ATOM 3360 N N . ALA A 1 21 ? 14.113 23.697 -6.457 1.00 73.11 21 ALA A N 8
ATOM 3361 C CA . ALA A 1 21 ? 14.901 24.489 -7.393 1.00 72.01 21 ALA A CA 8
ATOM 3362 C C . ALA A 1 21 ? 14.929 25.957 -6.982 1.00 54.21 21 ALA A C 8
ATOM 3363 O O . ALA A 1 21 ? 15.956 26.626 -7.097 1.00 3.11 21 ALA A O 8
ATOM 3370 N N . THR A 1 22 ? 13.793 26.455 -6.503 1.00 34.52 22 THR A N 8
ATOM 3371 C CA . THR A 1 22 ? 13.686 27.844 -6.077 1.00 3.15 22 THR A CA 8
ATOM 3372 C C . THR A 1 22 ? 14.262 28.036 -4.678 1.00 34.31 22 THR A C 8
ATOM 3373 O O . THR A 1 22 ? 14.672 29.137 -4.311 1.00 34.14 22 THR A O 8
ATOM 3384 N N . ASP A 1 23 ? 14.290 26.958 -3.902 1.00 73.22 23 ASP A N 8
ATOM 3385 C CA . ASP A 1 23 ? 14.817 27.007 -2.543 1.00 41.14 23 ASP A CA 8
ATOM 3386 C C . ASP A 1 23 ? 16.342 27.064 -2.554 1.00 15.20 23 ASP A C 8
ATOM 3387 O O . ASP A 1 23 ? 16.953 27.765 -1.747 1.00 34.42 23 ASP A O 8
ATOM 3396 N N . VAL A 1 24 ? 16.950 26.321 -3.473 1.00 42.52 24 VAL A N 8
ATOM 3397 C CA . VAL A 1 24 ? 18.403 26.287 -3.589 1.00 42.30 24 VAL A CA 8
ATOM 3398 C C . VAL A 1 24 ? 18.942 27.603 -4.140 1.00 14.14 24 VAL A C 8
ATOM 3399 O O . VAL A 1 24 ? 20.017 28.058 -3.750 1.00 22.12 24 VAL A O 8
ATOM 3412 N N . VAL A 1 25 ? 18.186 28.211 -5.048 1.00 41.45 25 VAL A N 8
ATOM 3413 C CA . VAL A 1 25 ? 18.586 29.477 -5.652 1.00 62.33 25 VAL A CA 8
ATOM 3414 C C . VAL A 1 25 ? 18.502 30.618 -4.645 1.00 34.44 25 VAL A C 8
ATOM 3415 O O . VAL A 1 25 ? 19.336 31.522 -4.644 1.00 23.21 25 VAL A O 8
ATOM 3428 N N . ALA A 1 26 ? 17.488 30.568 -3.787 1.00 13.12 26 ALA A N 8
ATOM 3429 C CA . ALA A 1 26 ? 17.295 31.596 -2.772 1.00 2.15 26 ALA A CA 8
ATOM 3430 C C . ALA A 1 26 ? 18.212 31.364 -1.575 1.00 14.41 26 ALA A C 8
ATOM 3431 O O . ALA A 1 26 ? 18.632 32.311 -0.910 1.00 55.13 26 ALA A O 8
ATOM 3438 N N . ALA A 1 27 ? 18.517 30.099 -1.306 1.00 3.32 27 ALA A N 8
ATOM 3439 C CA . ALA A 1 27 ? 19.385 29.744 -0.190 1.00 21.11 27 ALA A CA 8
ATOM 3440 C C . ALA A 1 27 ? 20.854 29.932 -0.555 1.00 73.41 27 ALA A C 8
ATOM 3441 O O . ALA A 1 27 ? 21.662 30.341 0.278 1.00 44.02 27 ALA A O 8
ATOM 3448 N N . TRP A 1 28 ? 21.191 29.629 -1.803 1.00 41.24 28 TRP A N 8
ATOM 3449 C CA . TRP A 1 28 ? 22.564 29.764 -2.278 1.00 13.30 28 TRP A CA 8
ATOM 3450 C C . TRP A 1 28 ? 22.976 31.231 -2.342 1.00 74.24 28 TRP A C 8
ATOM 3451 O O . TRP A 1 28 ? 24.102 31.586 -1.995 1.00 64.45 28 TRP A O 8
ATOM 3472 N N . LYS A 1 29 ? 22.056 32.080 -2.788 1.00 41.11 29 LYS A N 8
ATOM 3473 C CA . LYS A 1 29 ? 22.323 33.510 -2.897 1.00 32.53 29 LYS A CA 8
ATOM 3474 C C . LYS A 1 29 ? 22.360 34.162 -1.519 1.00 12.34 29 LYS A C 8
ATOM 3475 O O . LYS A 1 29 ? 23.057 35.155 -1.310 1.00 54.54 29 LYS A O 8
ATOM 3494 N N . SER A 1 30 ? 21.607 33.597 -0.581 1.00 13.15 30 SER A N 8
ATOM 3495 C CA . SER A 1 30 ? 21.552 34.126 0.777 1.00 30.13 30 SER A CA 8
ATOM 3496 C C . SER A 1 30 ? 22.915 34.024 1.455 1.00 10.32 30 SER A C 8
ATOM 3497 O O . SER A 1 30 ? 23.501 35.032 1.847 1.00 41.35 30 SER A O 8
ATOM 3505 N N . VAL A 1 1 ? 1.496 -0.077 0.072 1.00 73.43 1 VAL A N 9
ATOM 3506 C CA . VAL A 1 1 ? 2.214 -0.048 -1.197 1.00 24.54 1 VAL A CA 9
ATOM 3507 C C . VAL A 1 1 ? 2.592 1.377 -1.582 1.00 3.43 1 VAL A C 9
ATOM 3508 O O . VAL A 1 1 ? 2.262 2.331 -0.877 1.00 55.31 1 VAL A O 9
ATOM 3521 N N . LYS A 1 2 ? 3.287 1.516 -2.706 1.00 4.24 2 LYS A N 9
ATOM 3522 C CA . LYS A 1 2 ? 3.710 2.826 -3.188 1.00 31.24 2 LYS A CA 9
ATOM 3523 C C . LYS A 1 2 ? 2.565 3.539 -3.900 1.00 61.33 2 LYS A C 9
ATOM 3524 O O . LYS A 1 2 ? 2.585 4.758 -4.062 1.00 10.14 2 LYS A O 9
ATOM 3543 N N . GLY A 1 3 ? 1.567 2.769 -4.324 1.00 51.20 3 GLY A N 9
ATOM 3544 C CA . GLY A 1 3 ? 0.427 3.345 -5.013 1.00 41.41 3 GLY A CA 9
ATOM 3545 C C . GLY A 1 3 ? -0.381 4.270 -4.124 1.00 72.42 3 GLY A C 9
ATOM 3546 O O . GLY A 1 3 ? -0.930 5.268 -4.591 1.00 72.43 3 GLY A O 9
ATOM 3550 N N . ARG A 1 4 ? -0.456 3.937 -2.840 1.00 31.23 4 ARG A N 9
ATOM 3551 C CA . ARG A 1 4 ? -1.206 4.743 -1.884 1.00 62.00 4 ARG A CA 9
ATOM 3552 C C . ARG A 1 4 ? -0.528 6.092 -1.660 1.00 61.44 4 ARG A C 9
ATOM 3553 O O . ARG A 1 4 ? -1.194 7.121 -1.550 1.00 0.33 4 ARG A O 9
ATOM 3574 N N . ILE A 1 5 ? 0.799 6.077 -1.595 1.00 1.15 5 ILE A N 9
ATOM 3575 C CA . ILE A 1 5 ? 1.566 7.298 -1.385 1.00 4.43 5 ILE A CA 9
ATOM 3576 C C . ILE A 1 5 ? 1.836 8.012 -2.705 1.00 65.32 5 ILE A C 9
ATOM 3577 O O . ILE A 1 5 ? 2.132 9.207 -2.728 1.00 63.50 5 ILE A O 9
ATOM 3593 N N . ASP A 1 6 ? 1.731 7.271 -3.803 1.00 40.52 6 ASP A N 9
ATOM 3594 C CA . ASP A 1 6 ? 1.961 7.833 -5.129 1.00 51.51 6 ASP A CA 9
ATOM 3595 C C . ASP A 1 6 ? 0.859 8.822 -5.499 1.00 22.30 6 ASP A C 9
ATOM 3596 O O . ASP A 1 6 ? 1.114 9.837 -6.147 1.00 30.44 6 ASP A O 9
ATOM 3605 N N . ALA A 1 7 ? -0.366 8.517 -5.084 1.00 21.22 7 ALA A N 9
ATOM 3606 C CA . ALA A 1 7 ? -1.506 9.378 -5.371 1.00 12.45 7 ALA A CA 9
ATOM 3607 C C . ALA A 1 7 ? -1.296 10.776 -4.797 1.00 73.31 7 ALA A C 9
ATOM 3608 O O . ALA A 1 7 ? -1.346 11.779 -5.509 1.00 10.00 7 ALA A O 9
ATOM 3615 N N . PRO A 1 8 ? -1.057 10.846 -3.479 1.00 63.42 8 PRO A N 9
ATOM 3616 C CA . PRO A 1 8 ? -0.835 12.115 -2.781 1.00 43.42 8 PRO A CA 9
ATOM 3617 C C . PRO A 1 8 ? 0.496 12.758 -3.157 1.00 0.34 8 PRO A C 9
ATOM 3618 O O . PRO A 1 8 ? 0.634 13.981 -3.132 1.00 2.53 8 PRO A O 9
ATOM 3629 N N . ASP A 1 9 ? 1.472 11.927 -3.504 1.00 41.03 9 ASP A N 9
ATOM 3630 C CA . ASP A 1 9 ? 2.792 12.415 -3.887 1.00 0.03 9 ASP A CA 9
ATOM 3631 C C . ASP A 1 9 ? 2.796 12.893 -5.335 1.00 61.04 9 ASP A C 9
ATOM 3632 O O . ASP A 1 9 ? 3.695 13.620 -5.758 1.00 3.34 9 ASP A O 9
ATOM 3641 N N . PHE A 1 10 ? 1.786 12.479 -6.093 1.00 33.44 10 PHE A N 9
ATOM 3642 C CA . PHE A 1 10 ? 1.674 12.863 -7.495 1.00 33.51 10 PHE A CA 9
ATOM 3643 C C . PHE A 1 10 ? 1.634 14.381 -7.642 1.00 34.14 10 PHE A C 9
ATOM 3644 O O . PHE A 1 10 ? 2.426 14.981 -8.369 1.00 33.24 10 PHE A O 9
ATOM 3661 N N . PRO A 1 11 ? 0.688 15.018 -6.935 1.00 4.21 11 PRO A N 9
ATOM 3662 C CA . PRO A 1 11 ? 0.521 16.474 -6.969 1.00 43.22 11 PRO A CA 9
ATOM 3663 C C . PRO A 1 11 ? 1.668 17.206 -6.280 1.00 61.30 11 PRO A C 9
ATOM 3664 O O . PRO A 1 11 ? 1.983 18.346 -6.620 1.00 12.22 11 PRO A O 9
ATOM 3675 N N . SER A 1 12 ? 2.290 16.542 -5.311 1.00 33.14 12 SER A N 9
ATOM 3676 C CA . SER A 1 12 ? 3.400 17.131 -4.571 1.00 61.13 12 SER A CA 9
ATOM 3677 C C . SER A 1 12 ? 4.706 16.986 -5.346 1.00 42.45 12 SER A C 9
ATOM 3678 O O . SER A 1 12 ? 5.683 17.685 -5.075 1.00 14.12 12 SER A O 9
ATOM 3686 N N . SER A 1 13 ? 4.715 16.074 -6.313 1.00 45.33 13 SER A N 9
ATOM 3687 C CA . SER A 1 13 ? 5.902 15.834 -7.126 1.00 51.23 13 SER A CA 9
ATOM 3688 C C . SER A 1 13 ? 6.348 17.114 -7.827 1.00 62.33 13 SER A C 9
ATOM 3689 O O . SER A 1 13 ? 7.504 17.528 -7.741 1.00 42.41 13 SER A O 9
ATOM 3697 N N . PRO A 1 14 ? 5.410 17.756 -8.539 1.00 72.51 14 PRO A N 9
ATOM 3698 C CA . PRO A 1 14 ? 5.681 18.997 -9.269 1.00 3.51 14 PRO A CA 9
ATOM 3699 C C . PRO A 1 14 ? 5.920 20.179 -8.335 1.00 31.45 14 PRO A C 9
ATOM 3700 O O . PRO A 1 14 ? 6.559 21.161 -8.711 1.00 73.20 14 PRO A O 9
ATOM 3711 N N . ALA A 1 15 ? 5.403 20.076 -7.115 1.00 32.04 15 ALA A N 9
ATOM 3712 C CA . ALA A 1 15 ? 5.562 21.135 -6.126 1.00 21.02 15 ALA A CA 9
ATOM 3713 C C . ALA A 1 15 ? 6.925 21.052 -5.447 1.00 30.53 15 ALA A C 9
ATOM 3714 O O . ALA A 1 15 ? 7.583 22.069 -5.228 1.00 42.04 15 ALA A O 9
ATOM 3721 N N . ILE A 1 16 ? 7.342 19.834 -5.115 1.00 12.43 16 ILE A N 9
ATOM 3722 C CA . ILE A 1 16 ? 8.627 19.619 -4.461 1.00 14.43 16 ILE A CA 9
ATOM 3723 C C . ILE A 1 16 ? 9.779 19.786 -5.445 1.00 42.41 16 ILE A C 9
ATOM 3724 O O . ILE A 1 16 ? 10.853 20.272 -5.085 1.00 35.42 16 ILE A O 9
ATOM 3740 N N . LEU A 1 17 ? 9.550 19.383 -6.690 1.00 11.22 17 LEU A N 9
ATOM 3741 C CA . LEU A 1 17 ? 10.569 19.490 -7.729 1.00 34.34 17 LEU A CA 9
ATOM 3742 C C . LEU A 1 17 ? 10.715 20.932 -8.202 1.00 11.30 17 LEU A C 9
ATOM 3743 O O . LEU A 1 17 ? 11.805 21.368 -8.569 1.00 1.50 17 LEU A O 9
ATOM 3759 N N . GLY A 1 18 ? 9.608 21.669 -8.189 1.00 2.32 18 GLY A N 9
ATOM 3760 C CA . GLY A 1 18 ? 9.635 23.056 -8.617 1.00 21.31 18 GLY A CA 9
ATOM 3761 C C . GLY A 1 18 ? 10.114 23.991 -7.524 1.00 63.33 18 GLY A C 9
ATOM 3762 O O . GLY A 1 18 ? 10.683 25.046 -7.805 1.00 0.13 18 GLY A O 9
ATOM 3766 N N . LYS A 1 19 ? 9.883 23.605 -6.274 1.00 62.21 19 LYS A N 9
ATOM 3767 C CA . LYS A 1 19 ? 10.294 24.416 -5.134 1.00 65.52 19 LYS A CA 9
ATOM 3768 C C . LYS A 1 19 ? 11.779 24.224 -4.838 1.00 15.53 19 LYS A C 9
ATOM 3769 O O . LYS A 1 19 ? 12.451 25.143 -4.370 1.00 32.10 19 LYS A O 9
ATOM 3788 N N . ALA A 1 20 ? 12.283 23.027 -5.114 1.00 61.54 20 ALA A N 9
ATOM 3789 C CA . ALA A 1 20 ? 13.688 22.717 -4.881 1.00 21.15 20 ALA A CA 9
ATOM 3790 C C . ALA A 1 20 ? 14.590 23.518 -5.814 1.00 14.34 20 ALA A C 9
ATOM 3791 O O . ALA A 1 20 ? 15.675 23.948 -5.425 1.00 42.31 20 ALA A O 9
ATOM 3798 N N . ALA A 1 21 ? 14.133 23.715 -7.046 1.00 35.40 21 ALA A N 9
ATOM 3799 C CA . ALA A 1 21 ? 14.897 24.466 -8.034 1.00 25.52 21 ALA A CA 9
ATOM 3800 C C . ALA A 1 21 ? 14.940 25.949 -7.683 1.00 51.03 21 ALA A C 9
ATOM 3801 O O . ALA A 1 21 ? 15.966 26.609 -7.851 1.00 61.23 21 ALA A O 9
ATOM 3808 N N . THR A 1 22 ? 13.818 26.470 -7.196 1.00 31.43 22 THR A N 9
ATOM 3809 C CA . THR A 1 22 ? 13.726 27.876 -6.823 1.00 65.35 22 THR A CA 9
ATOM 3810 C C . THR A 1 22 ? 14.338 28.121 -5.449 1.00 11.41 22 THR A C 9
ATOM 3811 O O . THR A 1 22 ? 14.760 29.235 -5.137 1.00 11.12 22 THR A O 9
ATOM 3822 N N . ASP A 1 23 ? 14.383 27.075 -4.631 1.00 42.43 23 ASP A N 9
ATOM 3823 C CA . ASP A 1 23 ? 14.945 27.178 -3.290 1.00 23.55 23 ASP A CA 9
ATOM 3824 C C . ASP A 1 23 ? 16.469 27.231 -3.341 1.00 40.03 23 ASP A C 9
ATOM 3825 O O . ASP A 1 23 ? 17.101 27.963 -2.579 1.00 63.34 23 ASP A O 9
ATOM 3834 N N . VAL A 1 24 ? 17.053 26.450 -4.245 1.00 2.15 24 VAL A N 9
ATOM 3835 C CA . VAL A 1 24 ? 18.503 26.408 -4.396 1.00 53.30 24 VAL A CA 9
ATOM 3836 C C . VAL A 1 24 ? 19.029 27.702 -5.007 1.00 70.02 24 VAL A C 9
ATOM 3837 O O . VAL A 1 24 ? 20.120 28.162 -4.669 1.00 55.42 24 VAL A O 9
ATOM 3850 N N . VAL A 1 25 ? 18.246 28.285 -5.909 1.00 40.14 25 VAL A N 9
ATOM 3851 C CA . VAL A 1 25 ? 18.632 29.528 -6.568 1.00 31.45 25 VAL A CA 9
ATOM 3852 C C . VAL A 1 25 ? 18.597 30.700 -5.593 1.00 60.50 25 VAL A C 9
ATOM 3853 O O . VAL A 1 25 ? 19.435 31.598 -5.657 1.00 2.21 25 VAL A O 9
ATOM 3866 N N . ALA A 1 26 ? 17.621 30.683 -4.691 1.00 24.23 26 ALA A N 9
ATOM 3867 C CA . ALA A 1 26 ? 17.478 31.743 -3.700 1.00 65.34 26 ALA A CA 9
ATOM 3868 C C . ALA A 1 26 ? 18.446 31.543 -2.539 1.00 34.44 26 ALA A C 9
ATOM 3869 O O . ALA A 1 26 ? 18.930 32.508 -1.949 1.00 22.12 26 ALA A O 9
ATOM 3876 N N . ALA A 1 27 ? 18.722 30.284 -2.215 1.00 34.45 27 ALA A N 9
ATOM 3877 C CA . ALA A 1 27 ? 19.632 29.957 -1.124 1.00 11.51 27 ALA A CA 9
ATOM 3878 C C . ALA A 1 27 ? 21.021 30.533 -1.378 1.00 21.14 27 ALA A C 9
ATOM 3879 O O . ALA A 1 27 ? 21.816 30.691 -0.451 1.00 41.12 27 ALA A O 9
ATOM 3886 N N . TRP A 1 28 ? 21.307 30.843 -2.637 1.00 15.21 28 TRP A N 9
ATOM 3887 C CA . TRP A 1 28 ? 22.601 31.401 -3.012 1.00 22.41 28 TRP A CA 9
ATOM 3888 C C . TRP A 1 28 ? 22.857 32.718 -2.289 1.00 14.35 28 TRP A C 9
ATOM 3889 O O . TRP A 1 28 ? 24.005 33.109 -2.075 1.00 34.53 28 TRP A O 9
ATOM 3910 N N . LYS A 1 29 ? 21.780 33.401 -1.913 1.00 60.43 29 LYS A N 9
ATOM 3911 C CA . LYS A 1 29 ? 21.887 34.675 -1.212 1.00 70.41 29 LYS A CA 9
ATOM 3912 C C . LYS A 1 29 ? 22.328 34.465 0.233 1.00 61.11 29 LYS A C 9
ATOM 3913 O O . LYS A 1 29 ? 23.028 35.300 0.805 1.00 23.15 29 LYS A O 9
ATOM 3932 N N . SER A 1 30 ? 21.915 33.344 0.816 1.00 1.34 30 SER A N 9
ATOM 3933 C CA . SER A 1 30 ? 22.266 33.026 2.196 1.00 41.35 30 SER A CA 9
ATOM 3934 C C . SER A 1 30 ? 23.779 32.930 2.363 1.00 45.24 30 SER A C 9
ATOM 3935 O O . SER A 1 30 ? 24.327 31.842 2.533 1.00 42.24 30 SER A O 9
ATOM 3943 N N . VAL A 1 1 ? 1.697 -0.123 0.092 1.00 41.35 1 VAL A N 10
ATOM 3944 C CA . VAL A 1 1 ? 2.115 -0.083 -1.305 1.00 31.42 1 VAL A CA 10
ATOM 3945 C C . VAL A 1 1 ? 2.521 1.327 -1.717 1.00 61.03 1 VAL A C 10
ATOM 3946 O O . VAL A 1 1 ? 2.217 2.300 -1.027 1.00 74.01 1 VAL A O 10
ATOM 3959 N N . LYS A 1 2 ? 3.211 1.431 -2.848 1.00 54.13 2 LYS A N 10
ATOM 3960 C CA . LYS A 1 2 ? 3.658 2.723 -3.356 1.00 22.40 2 LYS A CA 10
ATOM 3961 C C . LYS A 1 2 ? 2.524 3.449 -4.072 1.00 33.34 2 LYS A C 10
ATOM 3962 O O . LYS A 1 2 ? 2.570 4.664 -4.256 1.00 45.20 2 LYS A O 10
ATOM 3981 N N . GLY A 1 3 ? 1.504 2.695 -4.472 1.00 12.23 3 GLY A N 10
ATOM 3982 C CA . GLY A 1 3 ? 0.371 3.285 -5.161 1.00 43.12 3 GLY A CA 10
ATOM 3983 C C . GLY A 1 3 ? -0.426 4.219 -4.273 1.00 0.24 3 GLY A C 10
ATOM 3984 O O . GLY A 1 3 ? -0.938 5.239 -4.734 1.00 40.22 3 GLY A O 10
ATOM 3988 N N . ARG A 1 4 ? -0.533 3.870 -2.995 1.00 31.02 4 ARG A N 10
ATOM 3989 C CA . ARG A 1 4 ? -1.276 4.683 -2.040 1.00 55.42 4 ARG A CA 10
ATOM 3990 C C . ARG A 1 4 ? -0.581 6.022 -1.809 1.00 73.02 4 ARG A C 10
ATOM 3991 O O . ARG A 1 4 ? -1.233 7.061 -1.705 1.00 14.30 4 ARG A O 10
ATOM 4012 N N . ILE A 1 5 ? 0.745 5.988 -1.730 1.00 14.23 5 ILE A N 10
ATOM 4013 C CA . ILE A 1 5 ? 1.527 7.198 -1.512 1.00 4.24 5 ILE A CA 10
ATOM 4014 C C . ILE A 1 5 ? 1.818 7.910 -2.829 1.00 21.33 5 ILE A C 10
ATOM 4015 O O . ILE A 1 5 ? 2.136 9.099 -2.847 1.00 13.14 5 ILE A O 10
ATOM 4031 N N . ASP A 1 6 ? 1.706 7.174 -3.929 1.00 54.42 6 ASP A N 10
ATOM 4032 C CA . ASP A 1 6 ? 1.953 7.735 -5.252 1.00 44.43 6 ASP A CA 10
ATOM 4033 C C . ASP A 1 6 ? 0.869 8.741 -5.628 1.00 63.41 6 ASP A C 10
ATOM 4034 O O . ASP A 1 6 ? 1.143 9.750 -6.276 1.00 0.52 6 ASP A O 10
ATOM 4043 N N . ALA A 1 7 ? -0.362 8.456 -5.218 1.00 34.02 7 ALA A N 10
ATOM 4044 C CA . ALA A 1 7 ? -1.487 9.335 -5.510 1.00 54.35 7 ALA A CA 10
ATOM 4045 C C . ALA A 1 7 ? -1.259 10.729 -4.935 1.00 60.03 7 ALA A C 10
ATOM 4046 O O . ALA A 1 7 ? -1.291 11.733 -5.647 1.00 11.32 7 ALA A O 10
ATOM 4053 N N . PRO A 1 8 ? -1.023 10.794 -3.617 1.00 12.55 8 PRO A N 10
ATOM 4054 C CA . PRO A 1 8 ? -0.785 12.060 -2.917 1.00 10.41 8 PRO A CA 10
ATOM 4055 C C . PRO A 1 8 ? 0.557 12.684 -3.287 1.00 35.21 8 PRO A C 10
ATOM 4056 O O . PRO A 1 8 ? 0.711 13.905 -3.265 1.00 64.11 8 PRO A O 10
ATOM 4067 N N . ASP A 1 9 ? 1.523 11.838 -3.627 1.00 31.04 9 ASP A N 10
ATOM 4068 C CA . ASP A 1 9 ? 2.852 12.306 -4.003 1.00 54.52 9 ASP A CA 10
ATOM 4069 C C . ASP A 1 9 ? 2.869 12.783 -5.452 1.00 63.13 9 ASP A C 10
ATOM 4070 O O . ASP A 1 9 ? 3.781 13.497 -5.871 1.00 71.30 9 ASP A O 10
ATOM 4079 N N . PHE A 1 10 ? 1.857 12.382 -6.214 1.00 14.30 10 PHE A N 10
ATOM 4080 C CA . PHE A 1 10 ? 1.757 12.766 -7.617 1.00 52.42 10 PHE A CA 10
ATOM 4081 C C . PHE A 1 10 ? 1.742 14.285 -7.766 1.00 25.04 10 PHE A C 10
ATOM 4082 O O . PHE A 1 10 ? 2.550 14.871 -8.487 1.00 11.21 10 PHE A O 10
ATOM 4099 N N . PRO A 1 11 ? 0.802 14.938 -7.067 1.00 40.43 11 PRO A N 10
ATOM 4100 C CA . PRO A 1 11 ? 0.659 16.397 -7.104 1.00 72.23 11 PRO A CA 10
ATOM 4101 C C . PRO A 1 11 ? 1.812 17.110 -6.407 1.00 12.42 11 PRO A C 10
ATOM 4102 O O . PRO A 1 11 ? 2.129 18.257 -6.725 1.00 75.52 11 PRO A O 10
ATOM 4113 N N . SER A 1 12 ? 2.436 16.425 -5.454 1.00 43.23 12 SER A N 10
ATOM 4114 C CA . SER A 1 12 ? 3.553 16.995 -4.709 1.00 54.43 12 SER A CA 10
ATOM 4115 C C . SER A 1 12 ? 4.857 16.845 -5.486 1.00 2.50 12 SER A C 10
ATOM 4116 O O . SER A 1 12 ? 5.835 17.545 -5.220 1.00 54.14 12 SER A O 10
ATOM 4124 N N . SER A 1 13 ? 4.864 15.928 -6.447 1.00 61.53 13 SER A N 10
ATOM 4125 C CA . SER A 1 13 ? 6.049 15.682 -7.261 1.00 71.31 13 SER A CA 10
ATOM 4126 C C . SER A 1 13 ? 6.495 16.957 -7.970 1.00 72.24 13 SER A C 10
ATOM 4127 O O . SER A 1 13 ? 7.654 17.366 -7.897 1.00 32.41 13 SER A O 10
ATOM 4135 N N . PRO A 1 14 ? 5.553 17.601 -8.675 1.00 13.43 14 PRO A N 10
ATOM 4136 C CA . PRO A 1 14 ? 5.823 18.840 -9.411 1.00 65.30 14 PRO A CA 10
ATOM 4137 C C . PRO A 1 14 ? 6.078 20.022 -8.483 1.00 14.43 14 PRO A C 10
ATOM 4138 O O . PRO A 1 14 ? 6.741 20.988 -8.859 1.00 61.14 14 PRO A O 10
ATOM 4149 N N . ALA A 1 15 ? 5.546 19.940 -7.267 1.00 72.25 15 ALA A N 10
ATOM 4150 C CA . ALA A 1 15 ? 5.717 21.002 -6.285 1.00 5.43 15 ALA A CA 10
ATOM 4151 C C . ALA A 1 15 ? 7.079 20.906 -5.604 1.00 53.22 15 ALA A C 10
ATOM 4152 O O . ALA A 1 15 ? 7.737 21.919 -5.366 1.00 12.32 15 ALA A O 10
ATOM 4159 N N . ILE A 1 16 ? 7.494 19.683 -5.293 1.00 45.05 16 ILE A N 10
ATOM 4160 C CA . ILE A 1 16 ? 8.778 19.456 -4.641 1.00 33.33 16 ILE A CA 10
ATOM 4161 C C . ILE A 1 16 ? 9.935 19.690 -5.606 1.00 13.51 16 ILE A C 10
ATOM 4162 O O . ILE A 1 16 ? 10.960 20.264 -5.236 1.00 0.03 16 ILE A O 10
ATOM 4178 N N . LEU A 1 17 ? 9.763 19.245 -6.846 1.00 1.24 17 LEU A N 10
ATOM 4179 C CA . LEU A 1 17 ? 10.792 19.408 -7.866 1.00 45.24 17 LEU A CA 10
ATOM 4180 C C . LEU A 1 17 ? 10.905 20.867 -8.298 1.00 61.21 17 LEU A C 10
ATOM 4181 O O . LEU A 1 17 ? 11.986 21.340 -8.646 1.00 40.11 17 LEU A O 10
ATOM 4197 N N . GLY A 1 18 ? 9.780 21.575 -8.271 1.00 4.52 18 GLY A N 10
ATOM 4198 C CA . GLY A 1 18 ? 9.775 22.974 -8.659 1.00 71.35 18 GLY A CA 10
ATOM 4199 C C . GLY A 1 18 ? 10.238 23.888 -7.542 1.00 74.24 18 GLY A C 10
ATOM 4200 O O . GLY A 1 18 ? 10.789 24.959 -7.795 1.00 1.44 18 GLY A O 10
ATOM 4204 N N . LYS A 1 19 ? 10.012 23.466 -6.303 1.00 30.21 19 LYS A N 10
ATOM 4205 C CA . LYS A 1 19 ? 10.409 24.253 -5.142 1.00 12.32 19 LYS A CA 10
ATOM 4206 C C . LYS A 1 19 ? 11.895 24.079 -4.848 1.00 64.13 19 LYS A C 10
ATOM 4207 O O . LYS A 1 19 ? 12.554 24.998 -4.363 1.00 51.32 19 LYS A O 10
ATOM 4226 N N . ALA A 1 20 ? 12.418 22.894 -5.147 1.00 32.11 20 ALA A N 10
ATOM 4227 C CA . ALA A 1 20 ? 13.827 22.601 -4.918 1.00 62.22 20 ALA A CA 10
ATOM 4228 C C . ALA A 1 20 ? 14.717 23.435 -5.834 1.00 71.40 20 ALA A C 10
ATOM 4229 O O . ALA A 1 20 ? 15.797 23.871 -5.437 1.00 30.32 20 ALA A O 10
ATOM 4236 N N . ALA A 1 21 ? 14.256 23.652 -7.062 1.00 23.34 21 ALA A N 10
ATOM 4237 C CA . ALA A 1 21 ? 15.010 24.434 -8.033 1.00 41.31 21 ALA A CA 10
ATOM 4238 C C . ALA A 1 21 ? 15.030 25.911 -7.652 1.00 22.41 21 ALA A C 10
ATOM 4239 O O . ALA A 1 21 ? 16.046 26.589 -7.806 1.00 43.21 21 ALA A O 10
ATOM 4246 N N . THR A 1 22 ? 13.901 26.404 -7.154 1.00 34.03 22 THR A N 10
ATOM 4247 C CA . THR A 1 22 ? 13.788 27.800 -6.752 1.00 40.53 22 THR A CA 10
ATOM 4248 C C . THR A 1 22 ? 14.396 28.027 -5.373 1.00 32.23 22 THR A C 10
ATOM 4249 O O . THR A 1 22 ? 14.801 29.140 -5.038 1.00 23.24 22 THR A O 10
ATOM 4260 N N . ASP A 1 23 ? 14.457 26.965 -4.577 1.00 33.11 23 ASP A N 10
ATOM 4261 C CA . ASP A 1 23 ? 15.017 27.048 -3.233 1.00 63.52 23 ASP A CA 10
ATOM 4262 C C . ASP A 1 23 ? 16.540 27.125 -3.283 1.00 70.15 23 ASP A C 10
ATOM 4263 O O . ASP A 1 23 ? 17.161 27.850 -2.507 1.00 2.52 23 ASP A O 10
ATOM 4272 N N . VAL A 1 24 ? 17.136 26.371 -4.202 1.00 52.22 24 VAL A N 10
ATOM 4273 C CA . VAL A 1 24 ? 18.586 26.354 -4.354 1.00 52.31 24 VAL A CA 10
ATOM 4274 C C . VAL A 1 24 ? 19.092 27.668 -4.939 1.00 25.13 24 VAL A C 10
ATOM 4275 O O . VAL A 1 24 ? 20.174 28.139 -4.589 1.00 4.54 24 VAL A O 10
ATOM 4288 N N . VAL A 1 25 ? 18.303 28.255 -5.832 1.00 53.50 25 VAL A N 10
ATOM 4289 C CA . VAL A 1 25 ? 18.670 29.516 -6.465 1.00 40.50 25 VAL A CA 10
ATOM 4290 C C . VAL A 1 25 ? 18.615 30.668 -5.468 1.00 14.50 25 VAL A C 10
ATOM 4291 O O . VAL A 1 25 ? 19.437 31.582 -5.514 1.00 3.43 25 VAL A O 10
ATOM 4304 N N . ALA A 1 26 ? 17.639 30.618 -4.567 1.00 71.41 26 ALA A N 10
ATOM 4305 C CA . ALA A 1 26 ? 17.477 31.656 -3.557 1.00 22.44 26 ALA A CA 10
ATOM 4306 C C . ALA A 1 26 ? 18.447 31.450 -2.398 1.00 30.41 26 ALA A C 10
ATOM 4307 O O . ALA A 1 26 ? 18.915 32.411 -1.789 1.00 55.31 26 ALA A O 10
ATOM 4314 N N . ALA A 1 27 ? 18.744 30.189 -2.098 1.00 44.42 27 ALA A N 10
ATOM 4315 C CA . ALA A 1 27 ? 19.660 29.858 -1.013 1.00 75.22 27 ALA A CA 10
ATOM 4316 C C . ALA A 1 27 ? 21.039 30.462 -1.254 1.00 72.25 27 ALA A C 10
ATOM 4317 O O . ALA A 1 27 ? 21.830 30.616 -0.324 1.00 65.45 27 ALA A O 10
ATOM 4324 N N . TRP A 1 28 ? 21.320 30.801 -2.507 1.00 54.42 28 TRP A N 10
ATOM 4325 C CA . TRP A 1 28 ? 22.605 31.388 -2.870 1.00 54.21 28 TRP A CA 10
ATOM 4326 C C . TRP A 1 28 ? 22.837 32.696 -2.121 1.00 71.31 28 TRP A C 10
ATOM 4327 O O . TRP A 1 28 ? 23.978 33.101 -1.898 1.00 11.01 28 TRP A O 10
ATOM 4348 N N . LYS A 1 29 ? 21.749 33.353 -1.735 1.00 34.45 29 LYS A N 10
ATOM 4349 C CA . LYS A 1 29 ? 21.833 34.614 -1.009 1.00 2.33 29 LYS A CA 10
ATOM 4350 C C . LYS A 1 29 ? 22.280 34.385 0.432 1.00 73.44 29 LYS A C 10
ATOM 4351 O O . LYS A 1 29 ? 22.966 35.221 1.020 1.00 73.34 29 LYS A O 10
ATOM 4370 N N . SER A 1 30 ? 21.887 33.246 0.994 1.00 63.24 30 SER A N 10
ATOM 4371 C CA . SER A 1 30 ? 22.246 32.907 2.366 1.00 15.50 30 SER A CA 10
ATOM 4372 C C . SER A 1 30 ? 23.739 32.616 2.482 1.00 74.24 30 SER A C 10
ATOM 4373 O O . SER A 1 30 ? 24.367 32.936 3.489 1.00 43.21 30 SER A O 10
ATOM 4381 N N . VAL A 1 1 ? 1.497 -0.187 -0.402 1.00 2.35 1 VAL A N 11
ATOM 4382 C CA . VAL A 1 1 ? 2.277 -0.156 -1.633 1.00 54.14 1 VAL A CA 11
ATOM 4383 C C . VAL A 1 1 ? 2.667 1.271 -2.001 1.00 5.12 1 VAL A C 11
ATOM 4384 O O . VAL A 1 1 ? 2.347 2.219 -1.283 1.00 52.05 1 VAL A O 11
ATOM 4397 N N . LYS A 1 2 ? 3.362 1.418 -3.124 1.00 23.22 2 LYS A N 11
ATOM 4398 C CA . LYS A 1 2 ? 3.797 2.729 -3.590 1.00 14.44 2 LYS A CA 11
ATOM 4399 C C . LYS A 1 2 ? 2.657 3.463 -4.290 1.00 63.21 2 LYS A C 11
ATOM 4400 O O . LYS A 1 2 ? 2.690 4.684 -4.438 1.00 31.34 2 LYS A O 11
ATOM 4419 N N . GLY A 1 3 ? 1.649 2.709 -4.719 1.00 3.10 3 GLY A N 11
ATOM 4420 C CA . GLY A 1 3 ? 0.513 3.306 -5.397 1.00 64.54 3 GLY A CA 11
ATOM 4421 C C . GLY A 1 3 ? -0.301 4.203 -4.486 1.00 64.41 3 GLY A C 11
ATOM 4422 O O . GLY A 1 3 ? -0.822 5.230 -4.920 1.00 34.21 3 GLY A O 11
ATOM 4426 N N . ARG A 1 4 ? -0.411 3.814 -3.220 1.00 70.52 4 ARG A N 11
ATOM 4427 C CA . ARG A 1 4 ? -1.170 4.589 -2.246 1.00 71.42 4 ARG A CA 11
ATOM 4428 C C . ARG A 1 4 ? -0.493 5.928 -1.971 1.00 11.13 4 ARG A C 11
ATOM 4429 O O . ARG A 1 4 ? -1.159 6.956 -1.839 1.00 62.43 4 ARG A O 11
ATOM 4450 N N . ILE A 1 5 ? 0.833 5.908 -1.884 1.00 53.31 5 ILE A N 11
ATOM 4451 C CA . ILE A 1 5 ? 1.599 7.121 -1.625 1.00 30.21 5 ILE A CA 11
ATOM 4452 C C . ILE A 1 5 ? 1.888 7.875 -2.918 1.00 43.21 5 ILE A C 11
ATOM 4453 O O . ILE A 1 5 ? 2.191 9.068 -2.898 1.00 50.43 5 ILE A O 11
ATOM 4469 N N . ASP A 1 6 ? 1.792 7.172 -4.041 1.00 34.01 6 ASP A N 11
ATOM 4470 C CA . ASP A 1 6 ? 2.040 7.776 -5.345 1.00 30.30 6 ASP A CA 11
ATOM 4471 C C . ASP A 1 6 ? 0.945 8.778 -5.697 1.00 45.30 6 ASP A C 11
ATOM 4472 O O . ASP A 1 6 ? 1.210 9.810 -6.313 1.00 3.55 6 ASP A O 11
ATOM 4481 N N . ALA A 1 7 ? -0.285 8.466 -5.303 1.00 42.20 7 ALA A N 11
ATOM 4482 C CA . ALA A 1 7 ? -1.419 9.340 -5.576 1.00 71.00 7 ALA A CA 11
ATOM 4483 C C . ALA A 1 7 ? -1.211 10.718 -4.958 1.00 15.41 7 ALA A C 11
ATOM 4484 O O . ALA A 1 7 ? -1.252 11.743 -5.639 1.00 51.30 7 ALA A O 11
ATOM 4491 N N . PRO A 1 8 ? -0.984 10.747 -3.636 1.00 52.13 8 PRO A N 11
ATOM 4492 C CA . PRO A 1 8 ? -0.766 11.994 -2.897 1.00 40.25 8 PRO A CA 11
ATOM 4493 C C . PRO A 1 8 ? 0.570 12.645 -3.240 1.00 73.03 8 PRO A C 11
ATOM 4494 O O . PRO A 1 8 ? 0.709 13.867 -3.181 1.00 22.32 8 PRO A O 11
ATOM 4505 N N . ASP A 1 9 ? 1.549 11.822 -3.599 1.00 74.24 9 ASP A N 11
ATOM 4506 C CA . ASP A 1 9 ? 2.873 12.318 -3.954 1.00 24.25 9 ASP A CA 11
ATOM 4507 C C . ASP A 1 9 ? 2.894 12.838 -5.388 1.00 34.25 9 ASP A C 11
ATOM 4508 O O . ASP A 1 9 ? 3.799 13.575 -5.779 1.00 14.11 9 ASP A O 11
ATOM 4517 N N . PHE A 1 10 ? 1.890 12.448 -6.167 1.00 65.11 10 PHE A N 11
ATOM 4518 C CA . PHE A 1 10 ? 1.794 12.873 -7.559 1.00 31.13 10 PHE A CA 11
ATOM 4519 C C . PHE A 1 10 ? 1.762 14.395 -7.662 1.00 35.15 10 PHE A C 11
ATOM 4520 O O . PHE A 1 10 ? 2.566 15.013 -8.360 1.00 33.51 10 PHE A O 11
ATOM 4537 N N . PRO A 1 11 ? 0.809 15.015 -6.950 1.00 10.44 11 PRO A N 11
ATOM 4538 C CA . PRO A 1 11 ? 0.648 16.472 -6.944 1.00 12.43 11 PRO A CA 11
ATOM 4539 C C . PRO A 1 11 ? 1.788 17.179 -6.218 1.00 33.20 11 PRO A C 11
ATOM 4540 O O . PRO A 1 11 ? 2.092 18.338 -6.500 1.00 31.22 11 PRO A O 11
ATOM 4551 N N . SER A 1 12 ? 2.415 16.473 -5.283 1.00 22.13 12 SER A N 11
ATOM 4552 C CA . SER A 1 12 ? 3.520 17.034 -4.514 1.00 40.11 12 SER A CA 11
ATOM 4553 C C . SER A 1 12 ? 4.831 16.924 -5.287 1.00 32.21 12 SER A C 11
ATOM 4554 O O . SER A 1 12 ? 5.798 17.627 -4.994 1.00 52.14 12 SER A O 11
ATOM 4562 N N . SER A 1 13 ? 4.855 16.035 -6.275 1.00 53.33 13 SER A N 11
ATOM 4563 C CA . SER A 1 13 ? 6.047 15.829 -7.089 1.00 21.21 13 SER A CA 11
ATOM 4564 C C . SER A 1 13 ? 6.481 17.130 -7.757 1.00 1.13 13 SER A C 11
ATOM 4565 O O . SER A 1 13 ? 7.634 17.551 -7.664 1.00 25.20 13 SER A O 11
ATOM 4573 N N . PRO A 1 14 ? 5.535 17.784 -8.447 1.00 62.12 14 PRO A N 11
ATOM 4574 C CA . PRO A 1 14 ? 5.795 19.047 -9.144 1.00 54.13 14 PRO A CA 11
ATOM 4575 C C . PRO A 1 14 ? 6.028 20.204 -8.179 1.00 45.33 14 PRO A C 11
ATOM 4576 O O . PRO A 1 14 ? 6.682 21.189 -8.523 1.00 30.13 14 PRO A O 11
ATOM 4587 N N . ALA A 1 15 ? 5.491 20.079 -6.970 1.00 72.44 15 ALA A N 11
ATOM 4588 C CA . ALA A 1 15 ? 5.643 21.113 -5.955 1.00 45.20 15 ALA A CA 11
ATOM 4589 C C . ALA A 1 15 ? 7.002 21.013 -5.269 1.00 51.35 15 ALA A C 11
ATOM 4590 O O . ALA A 1 15 ? 7.646 22.027 -4.997 1.00 32.13 15 ALA A O 11
ATOM 4597 N N . ILE A 1 16 ? 7.431 19.787 -4.993 1.00 62.41 16 ILE A N 11
ATOM 4598 C CA . ILE A 1 16 ? 8.713 19.556 -4.340 1.00 24.34 16 ILE A CA 11
ATOM 4599 C C . ILE A 1 16 ? 9.873 19.834 -5.290 1.00 71.43 16 ILE A C 11
ATOM 4600 O O . ILE A 1 16 ? 10.889 20.408 -4.897 1.00 12.33 16 ILE A O 11
ATOM 4616 N N . LEU A 1 17 ? 9.714 19.424 -6.544 1.00 20.32 17 LEU A N 11
ATOM 4617 C CA . LEU A 1 17 ? 10.747 19.630 -7.553 1.00 1.10 17 LEU A CA 11
ATOM 4618 C C . LEU A 1 17 ? 10.844 21.102 -7.940 1.00 53.22 17 LEU A C 11
ATOM 4619 O O . LEU A 1 17 ? 11.920 21.599 -8.268 1.00 5.14 17 LEU A O 11
ATOM 4635 N N . GLY A 1 18 ? 9.710 21.796 -7.898 1.00 70.22 18 GLY A N 11
ATOM 4636 C CA . GLY A 1 18 ? 9.689 23.205 -8.245 1.00 61.20 18 GLY A CA 11
ATOM 4637 C C . GLY A 1 18 ? 10.134 24.091 -7.098 1.00 61.24 18 GLY A C 11
ATOM 4638 O O . GLY A 1 18 ? 10.673 25.176 -7.315 1.00 44.12 18 GLY A O 11
ATOM 4642 N N . LYS A 1 19 ? 9.907 23.629 -5.873 1.00 51.04 19 LYS A N 11
ATOM 4643 C CA . LYS A 1 19 ? 10.287 24.386 -4.687 1.00 3.31 19 LYS A CA 11
ATOM 4644 C C . LYS A 1 19 ? 11.774 24.222 -4.390 1.00 64.40 19 LYS A C 11
ATOM 4645 O O . LYS A 1 19 ? 12.419 25.134 -3.874 1.00 54.53 19 LYS A O 11
ATOM 4664 N N . ALA A 1 20 ? 12.313 23.053 -4.720 1.00 62.54 20 ALA A N 11
ATOM 4665 C CA . ALA A 1 20 ? 13.725 22.770 -4.492 1.00 51.32 20 ALA A CA 11
ATOM 4666 C C . ALA A 1 20 ? 14.609 23.642 -5.378 1.00 21.23 20 ALA A C 11
ATOM 4667 O O . ALA A 1 20 ? 15.681 24.080 -4.961 1.00 61.33 20 ALA A O 11
ATOM 4674 N N . ALA A 1 21 ? 14.153 23.889 -6.601 1.00 72.22 21 ALA A N 11
ATOM 4675 C CA . ALA A 1 21 ? 14.902 24.709 -7.545 1.00 1.12 21 ALA A CA 11
ATOM 4676 C C . ALA A 1 21 ? 14.901 26.174 -7.121 1.00 31.24 21 ALA A C 11
ATOM 4677 O O . ALA A 1 21 ? 15.909 26.870 -7.249 1.00 72.43 21 ALA A O 11
ATOM 4684 N N . THR A 1 22 ? 13.762 26.638 -6.614 1.00 64.34 22 THR A N 11
ATOM 4685 C CA . THR A 1 22 ? 13.629 28.020 -6.173 1.00 5.20 22 THR A CA 11
ATOM 4686 C C . THR A 1 22 ? 14.227 28.214 -4.784 1.00 62.11 22 THR A C 11
ATOM 4687 O O . THR A 1 22 ? 14.617 29.322 -4.415 1.00 34.25 22 THR A O 11
ATOM 4698 N N . ASP A 1 23 ? 14.298 27.130 -4.019 1.00 54.12 23 ASP A N 11
ATOM 4699 C CA . ASP A 1 23 ? 14.850 27.181 -2.671 1.00 21.34 23 ASP A CA 11
ATOM 4700 C C . ASP A 1 23 ? 16.372 27.277 -2.710 1.00 41.12 23 ASP A C 11
ATOM 4701 O O . ASP A 1 23 ? 16.981 27.986 -1.909 1.00 12.13 23 ASP A O 11
ATOM 4710 N N . VAL A 1 24 ? 16.981 26.558 -3.648 1.00 4.14 24 VAL A N 11
ATOM 4711 C CA . VAL A 1 24 ? 18.432 26.562 -3.792 1.00 2.30 24 VAL A CA 11
ATOM 4712 C C . VAL A 1 24 ? 18.926 27.896 -4.341 1.00 51.02 24 VAL A C 11
ATOM 4713 O O . VAL A 1 24 ? 19.996 28.376 -3.968 1.00 24.34 24 VAL A O 11
ATOM 4726 N N . VAL A 1 25 ? 18.138 28.492 -5.231 1.00 30.41 25 VAL A N 11
ATOM 4727 C CA . VAL A 1 25 ? 18.494 29.772 -5.831 1.00 73.22 25 VAL A CA 11
ATOM 4728 C C . VAL A 1 25 ? 18.399 30.902 -4.812 1.00 60.23 25 VAL A C 11
ATOM 4729 O O . VAL A 1 25 ? 19.210 31.828 -4.820 1.00 75.22 25 VAL A O 11
ATOM 4742 N N . ALA A 1 26 ? 17.404 30.819 -3.935 1.00 72.35 26 ALA A N 11
ATOM 4743 C CA . ALA A 1 26 ? 17.204 31.833 -2.908 1.00 4.11 26 ALA A CA 11
ATOM 4744 C C . ALA A 1 26 ? 18.150 31.616 -1.731 1.00 51.14 26 ALA A C 11
ATOM 4745 O O . ALA A 1 26 ? 18.558 32.568 -1.067 1.00 43.23 26 ALA A O 11
ATOM 4752 N N . ALA A 1 27 ? 18.493 30.357 -1.479 1.00 4.33 27 ALA A N 11
ATOM 4753 C CA . ALA A 1 27 ? 19.392 30.016 -0.383 1.00 31.01 27 ALA A CA 11
ATOM 4754 C C . ALA A 1 27 ? 20.848 30.244 -0.775 1.00 53.51 27 ALA A C 11
ATOM 4755 O O . ALA A 1 27 ? 21.662 30.668 0.045 1.00 21.43 27 ALA A O 11
ATOM 4762 N N . TRP A 1 28 ? 21.168 29.961 -2.032 1.00 51.45 28 TRP A N 11
ATOM 4763 C CA . TRP A 1 28 ? 22.527 30.136 -2.533 1.00 32.33 28 TRP A CA 11
ATOM 4764 C C . TRP A 1 28 ? 22.900 31.613 -2.593 1.00 35.13 28 TRP A C 11
ATOM 4765 O O . TRP A 1 28 ? 24.023 31.994 -2.265 1.00 25.00 28 TRP A O 11
ATOM 4786 N N . LYS A 1 29 ? 21.950 32.442 -3.013 1.00 71.41 29 LYS A N 11
ATOM 4787 C CA . LYS A 1 29 ? 22.177 33.878 -3.115 1.00 4.32 29 LYS A CA 11
ATOM 4788 C C . LYS A 1 29 ? 22.225 34.521 -1.732 1.00 72.22 29 LYS A C 11
ATOM 4789 O O . LYS A 1 29 ? 22.900 35.530 -1.529 1.00 53.02 29 LYS A O 11
ATOM 4808 N N . SER A 1 30 ? 21.505 33.929 -0.784 1.00 61.25 30 SER A N 11
ATOM 4809 C CA . SER A 1 30 ? 21.463 34.445 0.579 1.00 45.24 30 SER A CA 11
ATOM 4810 C C . SER A 1 30 ? 22.857 34.454 1.199 1.00 23.20 30 SER A C 11
ATOM 4811 O O . SER A 1 30 ? 23.770 33.791 0.708 1.00 11.23 30 SER A O 11
ATOM 4819 N N . VAL A 1 1 ? 1.681 -0.282 -0.533 1.00 3.30 1 VAL A N 12
ATOM 4820 C CA . VAL A 1 1 ? 2.275 -0.174 -1.860 1.00 72.44 1 VAL A CA 12
ATOM 4821 C C . VAL A 1 1 ? 2.649 1.268 -2.180 1.00 3.40 1 VAL A C 12
ATOM 4822 O O . VAL A 1 1 ? 2.294 2.191 -1.446 1.00 43.12 1 VAL A O 12
ATOM 4835 N N . LYS A 1 2 ? 3.369 1.457 -3.281 1.00 11.01 2 LYS A N 12
ATOM 4836 C CA . LYS A 1 2 ? 3.791 2.788 -3.701 1.00 23.12 2 LYS A CA 12
ATOM 4837 C C . LYS A 1 2 ? 2.658 3.519 -4.412 1.00 54.34 2 LYS A C 12
ATOM 4838 O O . LYS A 1 2 ? 2.674 4.744 -4.531 1.00 71.32 2 LYS A O 12
ATOM 4857 N N . GLY A 1 3 ? 1.673 2.760 -4.883 1.00 52.02 3 GLY A N 12
ATOM 4858 C CA . GLY A 1 3 ? 0.544 3.354 -5.576 1.00 3.12 3 GLY A CA 12
ATOM 4859 C C . GLY A 1 3 ? -0.292 4.237 -4.671 1.00 30.11 3 GLY A C 12
ATOM 4860 O O . GLY A 1 3 ? -0.818 5.261 -5.106 1.00 13.32 3 GLY A O 12
ATOM 4864 N N . ARG A 1 4 ? -0.416 3.839 -3.409 1.00 75.20 4 ARG A N 12
ATOM 4865 C CA . ARG A 1 4 ? -1.197 4.600 -2.441 1.00 74.23 4 ARG A CA 12
ATOM 4866 C C . ARG A 1 4 ? -0.536 5.943 -2.145 1.00 74.10 4 ARG A C 12
ATOM 4867 O O . ARG A 1 4 ? -1.213 6.964 -2.018 1.00 61.03 4 ARG A O 12
ATOM 4888 N N . ILE A 1 5 ? 0.788 5.933 -2.036 1.00 13.34 5 ILE A N 12
ATOM 4889 C CA . ILE A 1 5 ? 1.539 7.150 -1.755 1.00 3.31 5 ILE A CA 12
ATOM 4890 C C . ILE A 1 5 ? 1.847 7.915 -3.038 1.00 61.40 5 ILE A C 12
ATOM 4891 O O . ILE A 1 5 ? 2.141 9.110 -3.006 1.00 32.34 5 ILE A O 12
ATOM 4907 N N . ASP A 1 6 ? 1.776 7.218 -4.167 1.00 21.54 6 ASP A N 12
ATOM 4908 C CA . ASP A 1 6 ? 2.044 7.831 -5.462 1.00 63.22 6 ASP A CA 12
ATOM 4909 C C . ASP A 1 6 ? 0.951 8.830 -5.827 1.00 72.13 6 ASP A C 12
ATOM 4910 O O . ASP A 1 6 ? 1.221 9.869 -6.428 1.00 64.05 6 ASP A O 12
ATOM 4919 N N . ALA A 1 7 ? -0.285 8.507 -5.460 1.00 51.04 7 ALA A N 12
ATOM 4920 C CA . ALA A 1 7 ? -1.419 9.376 -5.748 1.00 51.34 7 ALA A CA 12
ATOM 4921 C C . ALA A 1 7 ? -1.232 10.751 -5.115 1.00 32.44 7 ALA A C 12
ATOM 4922 O O . ALA A 1 7 ? -1.265 11.781 -5.788 1.00 25.02 7 ALA A O 12
ATOM 4929 N N . PRO A 1 8 ? -1.032 10.769 -3.788 1.00 54.34 8 PRO A N 12
ATOM 4930 C CA . PRO A 1 8 ? -0.837 12.011 -3.035 1.00 4.33 8 PRO A CA 12
ATOM 4931 C C . PRO A 1 8 ? 0.502 12.672 -3.344 1.00 42.34 8 PRO A C 12
ATOM 4932 O O . PRO A 1 8 ? 0.634 13.894 -3.268 1.00 65.01 8 PRO A O 12
ATOM 4943 N N . ASP A 1 9 ? 1.492 11.858 -3.694 1.00 52.02 9 ASP A N 12
ATOM 4944 C CA . ASP A 1 9 ? 2.821 12.364 -4.017 1.00 53.41 9 ASP A CA 12
ATOM 4945 C C . ASP A 1 9 ? 2.867 12.898 -5.446 1.00 34.34 9 ASP A C 12
ATOM 4946 O O . ASP A 1 9 ? 3.775 13.643 -5.812 1.00 42.31 9 ASP A O 12
ATOM 4955 N N . PHE A 1 10 ? 1.881 12.510 -6.249 1.00 24.34 10 PHE A N 12
ATOM 4956 C CA . PHE A 1 10 ? 1.810 12.947 -7.638 1.00 24.00 10 PHE A CA 12
ATOM 4957 C C . PHE A 1 10 ? 1.769 14.470 -7.727 1.00 62.35 10 PHE A C 12
ATOM 4958 O O . PHE A 1 10 ? 2.581 15.099 -8.407 1.00 14.14 10 PHE A O 12
ATOM 4975 N N . PRO A 1 11 ? 0.801 15.077 -7.026 1.00 14.10 11 PRO A N 12
ATOM 4976 C CA . PRO A 1 11 ? 0.629 16.533 -7.009 1.00 63.25 11 PRO A CA 12
ATOM 4977 C C . PRO A 1 11 ? 1.752 17.240 -6.258 1.00 40.23 11 PRO A C 12
ATOM 4978 O O . PRO A 1 11 ? 2.068 18.396 -6.540 1.00 0.11 11 PRO A O 12
ATOM 4989 N N . SER A 1 12 ? 2.352 16.539 -5.302 1.00 34.42 12 SER A N 12
ATOM 4990 C CA . SER A 1 12 ? 3.438 17.101 -4.508 1.00 14.23 12 SER A CA 12
ATOM 4991 C C . SER A 1 12 ? 4.766 16.993 -5.250 1.00 60.11 12 SER A C 12
ATOM 4992 O O . SER A 1 12 ? 5.729 17.687 -4.926 1.00 3.40 12 SER A O 12
ATOM 5000 N N . SER A 1 13 ? 4.809 16.116 -6.248 1.00 42.22 13 SER A N 12
ATOM 5001 C CA . SER A 1 13 ? 6.020 15.913 -7.035 1.00 72.13 13 SER A CA 12
ATOM 5002 C C . SER A 1 13 ? 6.474 17.219 -7.680 1.00 23.11 13 SER A C 12
ATOM 5003 O O . SER A 1 13 ? 7.626 17.636 -7.554 1.00 31.55 13 SER A O 12
ATOM 5011 N N . PRO A 1 14 ? 5.548 17.881 -8.389 1.00 2.52 14 PRO A N 12
ATOM 5012 C CA . PRO A 1 14 ? 5.829 19.150 -9.068 1.00 11.15 14 PRO A CA 12
ATOM 5013 C C . PRO A 1 14 ? 6.041 20.298 -8.086 1.00 54.04 14 PRO A C 12
ATOM 5014 O O . PRO A 1 14 ? 6.694 21.290 -8.409 1.00 21.34 14 PRO A O 12
ATOM 5025 N N . ALA A 1 15 ? 5.484 20.156 -6.888 1.00 1.21 15 ALA A N 12
ATOM 5026 C CA . ALA A 1 15 ? 5.615 21.181 -5.859 1.00 75.51 15 ALA A CA 12
ATOM 5027 C C . ALA A 1 15 ? 6.958 21.074 -5.146 1.00 1.23 15 ALA A C 12
ATOM 5028 O O . ALA A 1 15 ? 7.608 22.084 -4.873 1.00 31.13 15 ALA A O 12
ATOM 5035 N N . ILE A 1 16 ? 7.368 19.846 -4.846 1.00 41.42 16 ILE A N 12
ATOM 5036 C CA . ILE A 1 16 ? 8.635 19.609 -4.165 1.00 13.42 16 ILE A CA 12
ATOM 5037 C C . ILE A 1 16 ? 9.814 19.808 -5.111 1.00 73.24 16 ILE A C 12
ATOM 5038 O O . ILE A 1 16 ? 10.880 20.270 -4.704 1.00 64.20 16 ILE A O 12
ATOM 5054 N N . LEU A 1 17 ? 9.614 19.457 -6.377 1.00 43.42 17 LEU A N 12
ATOM 5055 C CA . LEU A 1 17 ? 10.660 19.598 -7.384 1.00 44.50 17 LEU A CA 12
ATOM 5056 C C . LEU A 1 17 ? 10.822 21.057 -7.800 1.00 63.14 17 LEU A C 12
ATOM 5057 O O . LEU A 1 17 ? 11.923 21.503 -8.122 1.00 72.20 17 LEU A O 12
ATOM 5073 N N . GLY A 1 18 ? 9.717 21.796 -7.790 1.00 2.41 18 GLY A N 12
ATOM 5074 C CA . GLY A 1 18 ? 9.758 23.197 -8.166 1.00 45.34 18 GLY A CA 12
ATOM 5075 C C . GLY A 1 18 ? 10.208 24.091 -7.027 1.00 73.32 18 GLY A C 12
ATOM 5076 O O . GLY A 1 18 ? 10.786 25.154 -7.253 1.00 21.13 18 GLY A O 12
ATOM 5080 N N . LYS A 1 19 ? 9.940 23.660 -5.799 1.00 1.30 19 LYS A N 12
ATOM 5081 C CA . LYS A 1 19 ? 10.320 24.428 -4.619 1.00 12.10 19 LYS A CA 12
ATOM 5082 C C . LYS A 1 19 ? 11.794 24.222 -4.287 1.00 43.33 19 LYS A C 12
ATOM 5083 O O . LYS A 1 19 ? 12.454 25.120 -3.764 1.00 34.00 19 LYS A O 12
ATOM 5102 N N . ALA A 1 20 ? 12.306 23.035 -4.597 1.00 13.24 20 ALA A N 12
ATOM 5103 C CA . ALA A 1 20 ? 13.703 22.714 -4.334 1.00 70.45 20 ALA A CA 12
ATOM 5104 C C . ALA A 1 20 ? 14.632 23.548 -5.209 1.00 50.43 20 ALA A C 12
ATOM 5105 O O . ALA A 1 20 ? 15.706 23.960 -4.773 1.00 44.53 20 ALA A O 12
ATOM 5112 N N . ALA A 1 21 ? 14.211 23.794 -6.446 1.00 30.52 21 ALA A N 12
ATOM 5113 C CA . ALA A 1 21 ? 15.005 24.580 -7.381 1.00 40.32 21 ALA A CA 12
ATOM 5114 C C . ALA A 1 21 ? 15.039 26.049 -6.972 1.00 64.02 21 ALA A C 12
ATOM 5115 O O . ALA A 1 21 ? 16.071 26.712 -7.084 1.00 62.00 21 ALA A O 12
ATOM 5122 N N . THR A 1 22 ? 13.904 26.553 -6.498 1.00 4.31 22 THR A N 12
ATOM 5123 C CA . THR A 1 22 ? 13.804 27.944 -6.074 1.00 2.00 22 THR A CA 12
ATOM 5124 C C . THR A 1 22 ? 14.375 28.134 -4.673 1.00 41.44 22 THR A C 12
ATOM 5125 O O . THR A 1 22 ? 14.789 29.234 -4.306 1.00 10.03 22 THR A O 12
ATOM 5136 N N . ASP A 1 23 ? 14.395 27.057 -3.896 1.00 41.24 23 ASP A N 12
ATOM 5137 C CA . ASP A 1 23 ? 14.917 27.105 -2.536 1.00 5.42 23 ASP A CA 12
ATOM 5138 C C . ASP A 1 23 ? 16.442 27.155 -2.541 1.00 2.45 23 ASP A C 12
ATOM 5139 O O . ASP A 1 23 ? 17.053 27.853 -1.731 1.00 25.43 23 ASP A O 12
ATOM 5148 N N . VAL A 1 24 ? 17.051 26.410 -3.458 1.00 12.32 24 VAL A N 12
ATOM 5149 C CA . VAL A 1 24 ? 18.504 26.369 -3.568 1.00 41.42 24 VAL A CA 12
ATOM 5150 C C . VAL A 1 24 ? 19.050 27.681 -4.120 1.00 44.40 24 VAL A C 12
ATOM 5151 O O . VAL A 1 24 ? 20.126 28.133 -3.727 1.00 64.53 24 VAL A O 12
ATOM 5164 N N . VAL A 1 25 ? 18.301 28.291 -5.033 1.00 60.55 25 VAL A N 12
ATOM 5165 C CA . VAL A 1 25 ? 18.709 29.553 -5.639 1.00 71.40 25 VAL A CA 12
ATOM 5166 C C . VAL A 1 25 ? 18.626 30.696 -4.635 1.00 14.44 25 VAL A C 12
ATOM 5167 O O . VAL A 1 25 ? 19.464 31.597 -4.633 1.00 23.21 25 VAL A O 12
ATOM 5180 N N . ALA A 1 26 ? 17.608 30.654 -3.781 1.00 20.33 26 ALA A N 12
ATOM 5181 C CA . ALA A 1 26 ? 17.416 31.685 -2.769 1.00 1.21 26 ALA A CA 12
ATOM 5182 C C . ALA A 1 26 ? 18.327 31.452 -1.568 1.00 53.40 26 ALA A C 12
ATOM 5183 O O . ALA A 1 26 ? 18.748 32.399 -0.904 1.00 30.11 26 ALA A O 12
ATOM 5190 N N . ALA A 1 27 ? 18.626 30.187 -1.295 1.00 32.33 27 ALA A N 12
ATOM 5191 C CA . ALA A 1 27 ? 19.487 29.830 -0.174 1.00 44.24 27 ALA A CA 12
ATOM 5192 C C . ALA A 1 27 ? 20.958 30.011 -0.534 1.00 63.50 27 ALA A C 12
ATOM 5193 O O . ALA A 1 27 ? 21.765 30.419 0.301 1.00 64.10 27 ALA A O 12
ATOM 5200 N N . TRP A 1 28 ? 21.300 29.703 -1.780 1.00 54.11 28 TRP A N 12
ATOM 5201 C CA . TRP A 1 28 ? 22.675 29.831 -2.249 1.00 74.14 28 TRP A CA 12
ATOM 5202 C C . TRP A 1 28 ? 23.093 31.295 -2.316 1.00 3.42 28 TRP A C 12
ATOM 5203 O O . TRP A 1 28 ? 24.220 31.646 -1.965 1.00 42.22 28 TRP A O 12
ATOM 5224 N N . LYS A 1 29 ? 22.179 32.148 -2.767 1.00 64.34 29 LYS A N 12
ATOM 5225 C CA . LYS A 1 29 ? 22.453 33.576 -2.879 1.00 33.44 29 LYS A CA 12
ATOM 5226 C C . LYS A 1 29 ? 22.487 34.232 -1.502 1.00 23.30 29 LYS A C 12
ATOM 5227 O O . LYS A 1 29 ? 23.188 35.222 -1.293 1.00 53.25 29 LYS A O 12
ATOM 5246 N N . SER A 1 30 ? 21.728 33.672 -0.565 1.00 51.25 30 SER A N 12
ATOM 5247 C CA . SER A 1 30 ? 21.670 34.205 0.791 1.00 62.32 30 SER A CA 12
ATOM 5248 C C . SER A 1 30 ? 22.993 33.982 1.519 1.00 55.15 30 SER A C 12
ATOM 5249 O O . SER A 1 30 ? 23.169 34.420 2.654 1.00 13.41 30 SER A O 12
ATOM 5257 N N . VAL A 1 1 ? 2.290 -0.884 -2.139 1.00 14.42 1 VAL A N 13
ATOM 5258 C CA . VAL A 1 1 ? 1.931 0.074 -1.099 1.00 62.04 1 VAL A CA 13
ATOM 5259 C C . VAL A 1 1 ? 2.323 1.492 -1.500 1.00 30.13 1 VAL A C 13
ATOM 5260 O O . VAL A 1 1 ? 1.993 2.457 -0.811 1.00 2.35 1 VAL A O 13
ATOM 5273 N N . LYS A 1 2 ? 3.029 1.611 -2.619 1.00 71.01 2 LYS A N 13
ATOM 5274 C CA . LYS A 1 2 ? 3.465 2.911 -3.114 1.00 44.13 2 LYS A CA 13
ATOM 5275 C C . LYS A 1 2 ? 2.332 3.623 -3.846 1.00 62.13 2 LYS A C 13
ATOM 5276 O O . LYS A 1 2 ? 2.362 4.840 -4.023 1.00 65.03 2 LYS A O 13
ATOM 5295 N N . GLY A 1 3 ? 1.332 2.855 -4.269 1.00 1.21 3 GLY A N 13
ATOM 5296 C CA . GLY A 1 3 ? 0.203 3.431 -4.975 1.00 74.34 3 GLY A CA 13
ATOM 5297 C C . GLY A 1 3 ? -0.607 4.372 -4.106 1.00 5.42 3 GLY A C 13
ATOM 5298 O O . GLY A 1 3 ? -1.144 5.368 -4.591 1.00 34.12 3 GLY A O 13
ATOM 5302 N N . ARG A 1 4 ? -0.695 4.057 -2.818 1.00 2.12 4 ARG A N 13
ATOM 5303 C CA . ARG A 1 4 ? -1.447 4.881 -1.879 1.00 42.23 4 ARG A CA 13
ATOM 5304 C C . ARG A 1 4 ? -0.761 6.228 -1.667 1.00 63.50 4 ARG A C 13
ATOM 5305 O O . ARG A 1 4 ? -1.420 7.264 -1.575 1.00 60.54 4 ARG A O 13
ATOM 5326 N N . ILE A 1 5 ? 0.566 6.204 -1.589 1.00 55.04 5 ILE A N 13
ATOM 5327 C CA . ILE A 1 5 ? 1.340 7.422 -1.389 1.00 2.35 5 ILE A CA 13
ATOM 5328 C C . ILE A 1 5 ? 1.627 8.116 -2.716 1.00 1.44 5 ILE A C 13
ATOM 5329 O O . ILE A 1 5 ? 1.932 9.309 -2.751 1.00 60.42 5 ILE A O 13
ATOM 5345 N N . ASP A 1 6 ? 1.526 7.363 -3.805 1.00 34.11 6 ASP A N 13
ATOM 5346 C CA . ASP A 1 6 ? 1.771 7.906 -5.136 1.00 23.01 6 ASP A CA 13
ATOM 5347 C C . ASP A 1 6 ? 0.680 8.897 -5.528 1.00 41.32 6 ASP A C 13
ATOM 5348 O O . ASP A 1 6 ? 0.948 9.902 -6.187 1.00 20.24 6 ASP A O 13
ATOM 5357 N N . ALA A 1 7 ? -0.551 8.607 -5.120 1.00 22.30 7 ALA A N 13
ATOM 5358 C CA . ALA A 1 7 ? -1.682 9.473 -5.428 1.00 31.31 7 ALA A CA 13
ATOM 5359 C C . ALA A 1 7 ? -1.467 10.876 -4.871 1.00 20.22 7 ALA A C 13
ATOM 5360 O O . ALA A 1 7 ? -1.503 11.870 -5.596 1.00 51.01 7 ALA A O 13
ATOM 5367 N N . PRO A 1 8 ? -1.238 10.961 -3.552 1.00 13.11 8 PRO A N 13
ATOM 5368 C CA . PRO A 1 8 ? -1.013 12.238 -2.869 1.00 12.35 8 PRO A CA 13
ATOM 5369 C C . PRO A 1 8 ? 0.325 12.867 -3.240 1.00 65.45 8 PRO A C 13
ATOM 5370 O O . PRO A 1 8 ? 0.472 14.089 -3.230 1.00 64.15 8 PRO A O 13
ATOM 5381 N N . ASP A 1 9 ? 1.298 12.024 -3.569 1.00 25.25 9 ASP A N 13
ATOM 5382 C CA . ASP A 1 9 ? 2.625 12.497 -3.946 1.00 3.25 9 ASP A CA 13
ATOM 5383 C C . ASP A 1 9 ? 2.645 12.956 -5.400 1.00 45.22 9 ASP A C 13
ATOM 5384 O O . ASP A 1 9 ? 3.554 13.671 -5.824 1.00 14.51 9 ASP A O 13
ATOM 5393 N N . PHE A 1 10 ? 1.639 12.539 -6.161 1.00 13.31 10 PHE A N 13
ATOM 5394 C CA . PHE A 1 10 ? 1.542 12.906 -7.569 1.00 72.20 10 PHE A CA 13
ATOM 5395 C C . PHE A 1 10 ? 1.514 14.422 -7.736 1.00 2.34 10 PHE A C 13
ATOM 5396 O O . PHE A 1 10 ? 2.317 15.007 -8.463 1.00 62.01 10 PHE A O 13
ATOM 5413 N N . PRO A 1 11 ? 0.567 15.076 -7.046 1.00 63.41 11 PRO A N 13
ATOM 5414 C CA . PRO A 1 11 ? 0.411 16.532 -7.101 1.00 2.23 11 PRO A CA 13
ATOM 5415 C C . PRO A 1 11 ? 1.557 17.264 -6.411 1.00 1.34 11 PRO A C 13
ATOM 5416 O O . PRO A 1 11 ? 1.883 18.398 -6.762 1.00 50.10 11 PRO A O 13
ATOM 5427 N N . SER A 1 12 ? 2.165 16.609 -5.427 1.00 62.42 12 SER A N 13
ATOM 5428 C CA . SER A 1 12 ? 3.273 17.199 -4.685 1.00 41.04 12 SER A CA 13
ATOM 5429 C C . SER A 1 12 ? 4.585 17.035 -5.447 1.00 21.14 12 SER A C 13
ATOM 5430 O O . SER A 1 12 ? 5.565 17.729 -5.174 1.00 74.02 12 SER A O 13
ATOM 5438 N N . SER A 1 13 ? 4.596 16.111 -6.402 1.00 50.12 13 SER A N 13
ATOM 5439 C CA . SER A 1 13 ? 5.788 15.852 -7.201 1.00 71.22 13 SER A CA 13
ATOM 5440 C C . SER A 1 13 ? 6.249 17.118 -7.916 1.00 10.51 13 SER A C 13
ATOM 5441 O O . SER A 1 13 ? 7.407 17.526 -7.826 1.00 2.11 13 SER A O 13
ATOM 5449 N N . PRO A 1 14 ? 5.321 17.757 -8.644 1.00 60.01 14 PRO A N 13
ATOM 5450 C CA . PRO A 1 14 ? 5.607 18.987 -9.389 1.00 23.14 14 PRO A CA 13
ATOM 5451 C C . PRO A 1 14 ? 5.847 20.179 -8.469 1.00 12.15 14 PRO A C 13
ATOM 5452 O O . PRO A 1 14 ? 6.504 21.147 -8.850 1.00 24.14 14 PRO A O 13
ATOM 5463 N N . ALA A 1 15 ? 5.309 20.102 -7.256 1.00 22.14 15 ALA A N 13
ATOM 5464 C CA . ALA A 1 15 ? 5.467 21.174 -6.280 1.00 71.25 15 ALA A CA 13
ATOM 5465 C C . ALA A 1 15 ? 6.821 21.088 -5.584 1.00 70.15 15 ALA A C 13
ATOM 5466 O O . ALA A 1 15 ? 7.486 22.103 -5.372 1.00 74.42 15 ALA A O 13
ATOM 5473 N N . ILE A 1 16 ? 7.223 19.872 -5.231 1.00 62.11 16 ILE A N 13
ATOM 5474 C CA . ILE A 1 16 ? 8.498 19.655 -4.559 1.00 65.23 16 ILE A CA 13
ATOM 5475 C C . ILE A 1 16 ? 9.663 19.791 -5.534 1.00 24.31 16 ILE A C 13
ATOM 5476 O O . ILE A 1 16 ? 10.742 20.261 -5.168 1.00 73.51 16 ILE A O 13
ATOM 5492 N N . LEU A 1 17 ? 9.439 19.378 -6.777 1.00 11.44 17 LEU A N 13
ATOM 5493 C CA . LEU A 1 17 ? 10.469 19.456 -7.806 1.00 65.32 17 LEU A CA 13
ATOM 5494 C C . LEU A 1 17 ? 10.641 20.889 -8.298 1.00 43.22 17 LEU A C 13
ATOM 5495 O O . LEU A 1 17 ? 11.741 21.305 -8.659 1.00 65.23 17 LEU A O 13
ATOM 5511 N N . GLY A 1 18 ? 9.545 21.642 -8.307 1.00 62.14 18 GLY A N 13
ATOM 5512 C CA . GLY A 1 18 ? 9.596 23.022 -8.755 1.00 24.54 18 GLY A CA 13
ATOM 5513 C C . GLY A 1 18 ? 10.074 23.965 -7.669 1.00 45.52 18 GLY A C 13
ATOM 5514 O O . GLY A 1 18 ? 10.663 25.008 -7.957 1.00 52.00 18 GLY A O 13
ATOM 5518 N N . LYS A 1 19 ? 9.820 23.602 -6.417 1.00 25.42 19 LYS A N 13
ATOM 5519 C CA . LYS A 1 19 ? 10.228 24.423 -5.283 1.00 61.02 19 LYS A CA 13
ATOM 5520 C C . LYS A 1 19 ? 11.704 24.212 -4.962 1.00 2.35 19 LYS A C 13
ATOM 5521 O O . LYS A 1 19 ? 12.381 25.123 -4.486 1.00 24.14 19 LYS A O 13
ATOM 5540 N N . ALA A 1 20 ? 12.197 23.007 -5.226 1.00 35.51 20 ALA A N 13
ATOM 5541 C CA . ALA A 1 20 ? 13.593 22.678 -4.968 1.00 0.22 20 ALA A CA 13
ATOM 5542 C C . ALA A 1 20 ? 14.519 23.440 -5.910 1.00 62.50 20 ALA A C 13
ATOM 5543 O O . ALA A 1 20 ? 15.630 23.813 -5.536 1.00 25.23 20 ALA A O 13
ATOM 5550 N N . ALA A 1 21 ? 14.054 23.666 -7.134 1.00 63.23 21 ALA A N 13
ATOM 5551 C CA . ALA A 1 21 ? 14.841 24.384 -8.130 1.00 31.24 21 ALA A CA 13
ATOM 5552 C C . ALA A 1 21 ? 14.931 25.868 -7.791 1.00 63.04 21 ALA A C 13
ATOM 5553 O O . ALA A 1 21 ? 15.984 26.488 -7.946 1.00 0.11 21 ALA A O 13
AT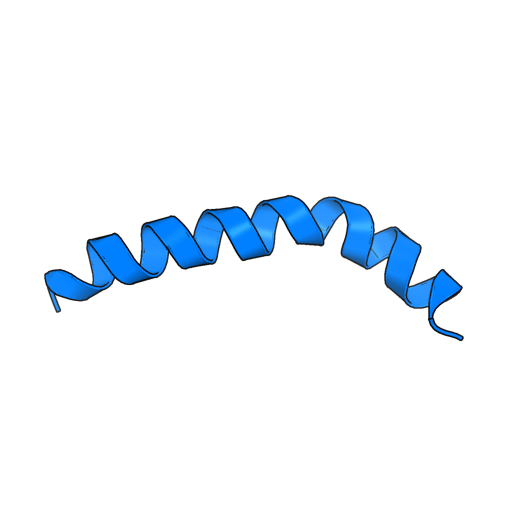OM 5560 N N . THR A 1 22 ? 13.820 26.434 -7.329 1.00 65.23 22 THR A N 13
ATOM 5561 C CA . THR A 1 22 ? 13.774 27.846 -6.971 1.00 70.31 22 THR A CA 13
ATOM 5562 C C . THR A 1 22 ? 14.360 28.080 -5.583 1.00 55.54 22 THR A C 13
ATOM 5563 O O . THR A 1 22 ? 14.804 29.184 -5.265 1.00 64.55 22 THR A O 13
ATOM 5574 N N . ASP A 1 23 ? 14.357 27.037 -4.761 1.00 50.12 23 ASP A N 13
ATOM 5575 C CA . ASP A 1 23 ? 14.890 27.130 -3.407 1.00 21.50 23 ASP A CA 13
ATOM 5576 C C . ASP A 1 23 ? 16.415 27.157 -3.424 1.00 62.30 23 ASP A C 13
ATOM 5577 O O . ASP A 1 23 ? 17.043 27.874 -2.645 1.00 14.31 23 ASP A O 13
ATOM 5586 N N . VAL A 1 24 ? 17.006 26.369 -4.317 1.00 42.11 24 VAL A N 13
ATOM 5587 C CA . VAL A 1 24 ? 18.458 26.303 -4.436 1.00 32.31 24 VAL A CA 13
ATOM 5588 C C . VAL A 1 24 ? 19.017 27.576 -5.060 1.00 50.14 24 VAL A C 13
ATOM 5589 O O . VAL A 1 24 ? 20.105 28.029 -4.705 1.00 22.22 24 VAL A O 13
ATOM 5602 N N . VAL A 1 25 ? 18.265 28.151 -5.994 1.00 32.42 25 VAL A N 13
ATOM 5603 C CA . VAL A 1 25 ? 18.684 29.374 -6.668 1.00 21.35 25 VAL A CA 13
ATOM 5604 C C . VAL A 1 25 ? 18.645 30.566 -5.718 1.00 30.53 25 VAL A C 13
ATOM 5605 O O . VAL A 1 25 ? 19.499 31.450 -5.779 1.00 73.34 25 VAL A O 13
ATOM 5618 N N . ALA A 1 26 ? 17.648 30.582 -4.839 1.00 2.22 26 ALA A N 13
ATOM 5619 C CA . ALA A 1 26 ? 17.499 31.664 -3.874 1.00 11.15 26 ALA A CA 13
ATOM 5620 C C . ALA A 1 26 ? 18.435 31.473 -2.685 1.00 71.41 26 ALA A C 13
ATOM 5621 O O . ALA A 1 26 ? 18.921 32.442 -2.103 1.00 41.04 26 ALA A O 13
ATOM 5628 N N . ALA A 1 27 ? 18.683 30.216 -2.329 1.00 53.33 27 ALA A N 13
ATOM 5629 C CA . ALA A 1 27 ? 19.562 29.898 -1.211 1.00 14.32 27 ALA A CA 13
ATOM 5630 C C . ALA A 1 27 ? 20.966 30.445 -1.443 1.00 51.24 27 ALA A C 13
ATOM 5631 O O . ALA A 1 27 ? 21.743 30.607 -0.502 1.00 72.23 27 ALA A O 13
ATOM 5638 N N . TRP A 1 28 ? 21.285 30.727 -2.701 1.00 52.33 28 TRP A N 13
ATOM 5639 C CA . TRP A 1 28 ? 22.597 31.256 -3.057 1.00 30.51 28 TRP A CA 13
ATOM 5640 C C . TRP A 1 28 ? 22.861 32.580 -2.348 1.00 70.45 28 TRP A C 13
ATOM 5641 O O . TRP A 1 28 ? 24.010 32.996 -2.197 1.00 54.45 28 TRP A O 13
ATOM 5662 N N . LYS A 1 29 ? 21.791 33.237 -1.915 1.00 40.41 29 LYS A N 13
ATOM 5663 C CA . LYS A 1 29 ? 21.907 34.514 -1.221 1.00 14.34 29 LYS A CA 13
ATOM 5664 C C . LYS A 1 29 ? 22.538 34.330 0.156 1.00 62.14 29 LYS A C 13
ATOM 5665 O O . LYS A 1 29 ? 23.263 35.200 0.638 1.00 62.02 29 LYS A O 13
ATOM 5684 N N . SER A 1 30 ? 22.259 33.191 0.782 1.00 0.41 30 SER A N 13
ATOM 5685 C CA . SER A 1 30 ? 22.798 32.894 2.104 1.00 42.20 30 SER A CA 13
ATOM 5686 C C . SER A 1 30 ? 24.288 32.577 2.024 1.00 24.01 30 SER A C 13
ATOM 5687 O O . SER A 1 30 ? 24.716 31.759 1.211 1.00 1.21 30 SER A O 13
ATOM 5695 N N . VAL A 1 1 ? 1.068 0.209 -0.245 1.00 73.41 1 VAL A N 14
ATOM 5696 C CA . VAL A 1 1 ? 1.847 0.202 -1.477 1.00 64.52 1 VAL A CA 14
ATOM 5697 C C . VAL A 1 1 ? 2.261 1.614 -1.874 1.00 4.24 1 VAL A C 14
ATOM 5698 O O . VAL A 1 1 ? 1.959 2.581 -1.174 1.00 42.31 1 VAL A O 14
ATOM 5711 N N . LYS A 1 2 ? 2.955 1.727 -3.001 1.00 61.12 2 LYS A N 14
ATOM 5712 C CA . LYS A 1 2 ? 3.410 3.022 -3.494 1.00 24.42 2 LYS A CA 14
ATOM 5713 C C . LYS A 1 2 ? 2.282 3.760 -4.205 1.00 55.54 2 LYS A C 14
ATOM 5714 O O . LYS A 1 2 ? 2.335 4.978 -4.377 1.00 35.41 2 LYS A O 14
ATOM 5733 N N . GLY A 1 3 ? 1.260 3.016 -4.617 1.00 35.13 3 GLY A N 14
ATOM 5734 C CA . GLY A 1 3 ? 0.132 3.618 -5.304 1.00 11.34 3 GLY A CA 14
ATOM 5735 C C . GLY A 1 3 ? -0.664 4.546 -4.408 1.00 11.43 3 GLY A C 14
ATOM 5736 O O . GLY A 1 3 ? -1.169 5.574 -4.860 1.00 12.12 3 GLY A O 14
ATOM 5740 N N . ARG A 1 4 ? -0.778 4.184 -3.134 1.00 70.53 4 ARG A N 14
ATOM 5741 C CA . ARG A 1 4 ? -1.521 4.990 -2.174 1.00 10.04 4 ARG A CA 14
ATOM 5742 C C . ARG A 1 4 ? -0.821 6.323 -1.927 1.00 13.34 4 ARG A C 14
ATOM 5743 O O . ARG A 1 4 ? -1.470 7.364 -1.814 1.00 44.10 4 ARG A O 14
ATOM 5764 N N . ILE A 1 5 ? 0.504 6.283 -1.843 1.00 42.31 5 ILE A N 14
ATOM 5765 C CA . ILE A 1 5 ? 1.291 7.488 -1.610 1.00 61.01 5 ILE A CA 14
ATOM 5766 C C . ILE A 1 5 ? 1.589 8.212 -2.919 1.00 23.51 5 ILE A C 14
ATOM 5767 O O . ILE A 1 5 ? 1.911 9.400 -2.924 1.00 22.22 5 ILE A O 14
ATOM 5783 N N . ASP A 1 6 ? 1.478 7.488 -4.027 1.00 63.41 6 ASP A N 14
ATOM 5784 C CA . ASP A 1 6 ? 1.733 8.061 -5.344 1.00 20.24 6 ASP A CA 14
ATOM 5785 C C . ASP A 1 6 ? 0.655 9.075 -5.712 1.00 42.53 6 ASP A C 14
ATOM 5786 O O . ASP A 1 6 ? 0.936 10.090 -6.349 1.00 1.52 6 ASP A O 14
ATOM 5795 N N . ALA A 1 7 ? -0.579 8.793 -5.309 1.00 31.13 7 ALA A N 14
ATOM 5796 C CA . ALA A 1 7 ? -1.699 9.681 -5.596 1.00 3.03 7 ALA A CA 14
ATOM 5797 C C . ALA A 1 7 ? -1.466 11.067 -5.005 1.00 5.24 7 ALA A C 14
ATOM 5798 O O . ALA A 1 7 ? -1.490 12.079 -5.705 1.00 42.41 7 ALA A O 14
ATOM 5805 N N . PRO A 1 8 ? -1.235 11.117 -3.684 1.00 44.12 8 PRO A N 14
ATOM 5806 C CA . PRO A 1 8 ? -0.993 12.374 -2.970 1.00 2.12 8 PRO A CA 14
ATOM 5807 C C . PRO A 1 8 ? 0.353 12.995 -3.328 1.00 23.42 8 PRO A C 14
ATOM 5808 O O . PRO A 1 8 ? 0.515 14.214 -3.289 1.00 4.45 8 PRO A O 14
ATOM 5819 N N . ASP A 1 9 ? 1.316 12.148 -3.677 1.00 74.11 9 ASP A N 14
ATOM 5820 C CA . ASP A 1 9 ? 2.648 12.614 -4.044 1.00 31.22 9 ASP A CA 14
ATOM 5821 C C . ASP A 1 9 ? 2.674 13.104 -5.488 1.00 72.33 9 ASP A C 14
ATOM 5822 O O . ASP A 1 9 ? 3.591 13.815 -5.897 1.00 44.51 9 ASP A O 14
ATOM 5831 N N . PHE A 1 10 ? 1.661 12.717 -6.257 1.00 62.11 10 PHE A N 14
ATOM 5832 C CA . PHE A 1 10 ? 1.569 13.115 -7.657 1.00 33.10 10 PHE A CA 14
ATOM 5833 C C . PHE A 1 10 ? 1.560 14.635 -7.791 1.00 30.12 10 PHE A C 14
ATOM 5834 O O . PHE A 1 10 ? 2.367 15.225 -8.509 1.00 61.24 10 PHE A O 14
ATOM 5851 N N . PRO A 1 11 ? 0.625 15.285 -7.083 1.00 12.33 11 PRO A N 14
ATOM 5852 C CA . PRO A 1 11 ? 0.487 16.745 -7.105 1.00 63.41 11 PRO A CA 14
ATOM 5853 C C . PRO A 1 11 ? 1.646 17.447 -6.405 1.00 73.21 11 PRO A C 14
ATOM 5854 O O . PRO A 1 11 ? 1.979 18.587 -6.728 1.00 62.10 11 PRO A O 14
ATOM 5865 N N . SER A 1 12 ? 2.256 16.759 -5.445 1.00 71.34 12 SER A N 14
ATOM 5866 C CA . SER A 1 12 ? 3.376 17.318 -4.697 1.00 55.33 12 SER A CA 14
ATOM 5867 C C . SER A 1 12 ? 4.681 17.155 -5.470 1.00 51.10 12 SER A C 14
ATOM 5868 O O . SER A 1 12 ? 5.665 17.844 -5.201 1.00 12.21 12 SER A O 14
ATOM 5876 N N . SER A 1 13 ? 4.681 16.238 -6.432 1.00 22.42 13 SER A N 14
ATOM 5877 C CA . SER A 1 13 ? 5.866 15.980 -7.242 1.00 31.20 13 SER A CA 14
ATOM 5878 C C . SER A 1 13 ? 6.350 17.259 -7.918 1.00 64.32 13 SER A C 14
ATOM 5879 O O . SER A 1 13 ? 7.519 17.635 -7.827 1.00 41.11 13 SER A O 14
ATOM 5887 N N . PRO A 1 14 ? 5.431 17.944 -8.614 1.00 10.01 14 PRO A N 14
ATOM 5888 C CA . PRO A 1 14 ? 5.740 19.191 -9.319 1.00 53.52 14 PRO A CA 14
ATOM 5889 C C . PRO A 1 14 ? 6.017 20.345 -8.362 1.00 5.32 14 PRO A C 14
ATOM 5890 O O . PRO A 1 14 ? 6.640 21.339 -8.736 1.00 70.41 14 PRO A O 14
ATOM 5901 N N . ALA A 1 15 ? 5.552 20.207 -7.125 1.00 22.34 15 ALA A N 14
ATOM 5902 C CA . ALA A 1 15 ? 5.753 21.237 -6.113 1.00 61.30 15 ALA A CA 14
ATOM 5903 C C . ALA A 1 15 ? 7.136 21.122 -5.480 1.00 14.11 15 ALA A C 14
ATOM 5904 O O . ALA A 1 15 ? 7.814 22.127 -5.261 1.00 75.53 15 ALA A O 14
ATOM 5911 N N . ILE A 1 16 ? 7.547 19.893 -5.187 1.00 41.11 16 ILE A N 14
ATOM 5912 C CA . ILE A 1 16 ? 8.849 19.648 -4.579 1.00 42.53 16 ILE A CA 14
ATOM 5913 C C . ILE A 1 16 ? 9.972 19.825 -5.596 1.00 2.34 16 ILE A C 14
ATOM 5914 O O . ILE A 1 16 ? 11.056 20.307 -5.263 1.00 13.44 16 ILE A O 14
ATOM 5930 N N . LEU A 1 17 ? 9.706 19.434 -6.837 1.00 22.11 17 LEU A N 14
ATOM 5931 C CA . LEU A 1 17 ? 10.694 19.551 -7.904 1.00 72.22 17 LEU A CA 14
ATOM 5932 C C . LEU A 1 17 ? 10.846 21.002 -8.348 1.00 64.15 17 LEU A C 14
ATOM 5933 O O . LEU A 1 17 ? 11.932 21.432 -8.737 1.00 15.22 17 LEU A O 14
ATOM 5949 N N . GLY A 1 18 ? 9.751 21.753 -8.286 1.00 72.04 18 GLY A N 14
ATOM 5950 C CA . GLY A 1 18 ? 9.785 23.148 -8.683 1.00 54.43 18 GLY A CA 14
ATOM 5951 C C . GLY A 1 18 ? 10.309 24.051 -7.584 1.00 52.33 18 GLY A C 14
ATOM 5952 O O . GLY A 1 18 ? 10.888 25.103 -7.857 1.00 72.03 18 GLY A O 14
ATOM 5956 N N . LYS A 1 19 ? 10.105 23.642 -6.337 1.00 33.12 19 LYS A N 14
ATOM 5957 C CA . LYS A 1 19 ? 10.560 24.421 -5.191 1.00 62.43 19 LYS A CA 14
ATOM 5958 C C . LYS A 1 19 ? 12.047 24.196 -4.938 1.00 4.25 19 LYS A C 14
ATOM 5959 O O . LYS A 1 19 ? 12.744 25.085 -4.450 1.00 45.52 19 LYS A O 14
ATOM 5978 N N . ALA A 1 20 ? 12.527 23.003 -5.273 1.00 32.24 20 ALA A N 14
ATOM 5979 C CA . ALA A 1 20 ? 13.932 22.664 -5.084 1.00 72.51 20 ALA A CA 14
ATOM 5980 C C . ALA A 1 20 ? 14.821 23.462 -6.031 1.00 2.21 20 ALA A C 14
ATOM 5981 O O . ALA A 1 20 ? 15.942 23.832 -5.681 1.00 72.54 20 ALA A O 14
ATOM 5988 N N . ALA A 1 21 ? 14.314 23.725 -7.231 1.00 64.21 21 ALA A N 14
ATOM 5989 C CA . ALA A 1 21 ? 15.063 24.481 -8.228 1.00 33.24 21 ALA A CA 14
ATOM 5990 C C . ALA A 1 21 ? 15.160 25.953 -7.841 1.00 21.42 21 ALA A C 14
ATOM 5991 O O . ALA A 1 21 ? 16.204 26.583 -8.013 1.00 11.34 21 ALA A O 14
ATOM 5998 N N . THR A 1 22 ? 14.065 26.496 -7.318 1.00 2.20 22 THR A N 14
ATOM 5999 C CA . THR A 1 22 ? 14.027 27.894 -6.909 1.00 13.43 22 THR A CA 14
ATOM 6000 C C . THR A 1 22 ? 14.663 28.083 -5.536 1.00 52.23 22 THR A C 14
ATOM 6001 O O . THR A 1 22 ? 15.102 29.180 -5.191 1.00 4.10 22 THR A O 14
ATOM 6012 N N . ASP A 1 23 ? 14.709 27.008 -4.758 1.00 21.31 23 ASP A N 14
ATOM 6013 C CA . ASP A 1 23 ? 15.294 27.055 -3.423 1.00 34.23 23 ASP A CA 14
ATOM 6014 C C . ASP A 1 23 ? 16.817 27.083 -3.497 1.00 61.42 23 ASP A C 14
ATOM 6015 O O . ASP A 1 23 ? 17.475 27.774 -2.719 1.00 34.30 23 ASP A O 14
ATOM 6024 N N . VAL A 1 24 ? 17.372 26.325 -4.438 1.00 45.41 24 VAL A N 14
ATOM 6025 C CA . VAL A 1 24 ? 18.818 26.263 -4.614 1.00 44.14 24 VAL A CA 14
ATOM 6026 C C . VAL A 1 24 ? 19.368 27.592 -5.121 1.00 61.33 24 VAL A C 14
ATOM 6027 O O . VAL A 1 24 ? 20.427 28.044 -4.687 1.00 4.01 24 VAL A O 14
ATOM 6040 N N . VAL A 1 25 ? 18.640 28.214 -6.044 1.00 23.44 25 VAL A N 14
ATOM 6041 C CA . VAL A 1 25 ? 19.054 29.492 -6.609 1.00 53.25 25 VAL A CA 14
ATOM 6042 C C . VAL A 1 25 ? 18.948 30.610 -5.578 1.00 32.31 25 VAL A C 14
ATOM 6043 O O . VAL A 1 25 ? 19.754 31.540 -5.570 1.00 73.42 25 VAL A O 14
ATOM 6056 N N . ALA A 1 26 ? 17.948 30.511 -4.708 1.00 2.34 26 ALA A N 14
ATOM 6057 C CA . ALA A 1 26 ? 17.738 31.512 -3.669 1.00 50.53 26 ALA A CA 14
ATOM 6058 C C . ALA A 1 26 ? 18.677 31.285 -2.489 1.00 53.03 26 ALA A C 14
ATOM 6059 O O . ALA A 1 26 ? 19.053 32.227 -1.793 1.00 43.20 26 ALA A O 14
ATOM 6066 N N . ALA A 1 27 ? 19.050 30.029 -2.270 1.00 22.41 27 ALA A N 14
ATOM 6067 C CA . ALA A 1 27 ? 19.946 29.678 -1.175 1.00 11.03 27 ALA A CA 14
ATOM 6068 C C . ALA A 1 27 ? 21.288 30.389 -1.314 1.00 15.54 27 ALA A C 14
ATOM 6069 O O . ALA A 1 27 ? 22.032 30.525 -0.343 1.00 11.33 27 ALA A O 14
ATOM 6076 N N . TRP A 1 28 ? 21.590 30.841 -2.526 1.00 34.44 28 TRP A N 14
ATOM 6077 C CA . TRP A 1 28 ? 22.843 31.538 -2.791 1.00 20.21 28 TRP A CA 14
ATOM 6078 C C . TRP A 1 28 ? 22.956 32.798 -1.940 1.00 32.32 28 TRP A C 14
ATOM 6079 O O . TRP A 1 28 ? 24.056 33.234 -1.602 1.00 2.44 28 TRP A O 14
ATOM 6100 N N . LYS A 1 29 ? 21.811 33.379 -1.596 1.00 24.43 29 LYS A N 14
ATOM 6101 C CA . LYS A 1 29 ? 21.781 34.588 -0.782 1.00 41.23 29 LYS A CA 14
ATOM 6102 C C . LYS A 1 29 ? 22.208 34.291 0.652 1.00 61.45 29 LYS A C 14
ATOM 6103 O O . LYS A 1 29 ? 22.813 35.132 1.316 1.00 30.33 29 LYS A O 14
ATOM 6122 N N . SER A 1 30 ? 21.891 33.088 1.121 1.00 14.43 30 SER A N 14
ATOM 6123 C CA . SER A 1 30 ? 22.240 32.681 2.477 1.00 33.12 30 SER A CA 14
ATOM 6124 C C . SER A 1 30 ? 23.753 32.582 2.642 1.00 22.21 30 SER A C 14
ATOM 6125 O O . SER A 1 30 ? 24.261 31.635 3.241 1.00 44.32 30 SER A O 14
ATOM 6133 N N . VAL A 1 1 ? 1.296 0.012 -0.068 1.00 32.34 1 VAL A N 15
ATOM 6134 C CA . VAL A 1 1 ? 1.984 0.020 -1.353 1.00 71.10 1 VAL A CA 15
ATOM 6135 C C . VAL A 1 1 ? 2.397 1.434 -1.746 1.00 71.22 1 VAL A C 15
ATOM 6136 O O . VAL A 1 1 ? 2.077 2.401 -1.055 1.00 2.12 1 VAL A O 15
ATOM 6149 N N . LYS A 1 2 ? 3.109 1.547 -2.862 1.00 5.41 2 LYS A N 15
ATOM 6150 C CA . LYS A 1 2 ? 3.566 2.843 -3.350 1.00 40.22 2 LYS A CA 15
ATOM 6151 C C . LYS A 1 2 ? 2.446 3.574 -4.083 1.00 73.24 2 LYS A C 15
ATOM 6152 O O . LYS A 1 2 ? 2.495 4.791 -4.257 1.00 71.34 2 LYS A O 15
ATOM 6171 N N . GLY A 1 3 ? 1.435 2.822 -4.510 1.00 42.44 3 GLY A N 15
ATOM 6172 C CA . GLY A 1 3 ? 0.316 3.417 -5.218 1.00 64.45 3 GLY A CA 15
ATOM 6173 C C . GLY A 1 3 ? -0.500 4.343 -4.339 1.00 40.14 3 GLY A C 15
ATOM 6174 O O . GLY A 1 3 ? -1.004 5.366 -4.804 1.00 5.15 3 GLY A O 15
ATOM 6178 N N . ARG A 1 4 ? -0.633 3.984 -3.067 1.00 30.12 4 ARG A N 15
ATOM 6179 C CA . ARG A 1 4 ? -1.397 4.789 -2.121 1.00 42.35 4 ARG A CA 15
ATOM 6180 C C . ARG A 1 4 ? -0.708 6.127 -1.866 1.00 20.32 4 ARG A C 15
ATOM 6181 O O . ARG A 1 4 ? -1.363 7.165 -1.767 1.00 73.51 4 ARG A O 15
ATOM 6202 N N . ILE A 1 5 ? 0.616 6.093 -1.759 1.00 41.53 5 ILE A N 15
ATOM 6203 C CA . ILE A 1 5 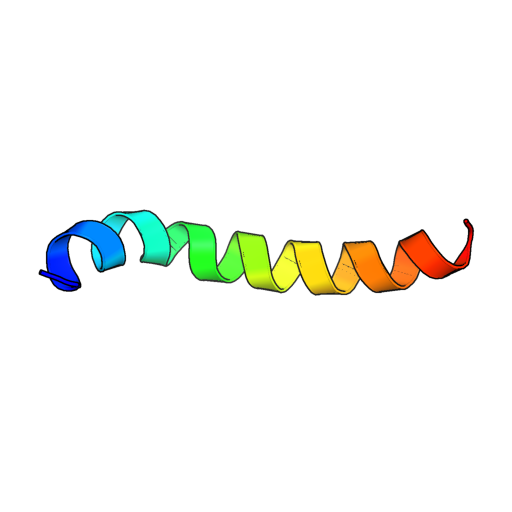? 1.393 7.303 -1.516 1.00 31.52 5 ILE A CA 15
ATOM 6204 C C . ILE A 1 5 ? 1.710 8.024 -2.821 1.00 51.41 5 ILE A C 15
ATOM 6205 O O . ILE A 1 5 ? 2.026 9.214 -2.823 1.00 45.24 5 ILE A O 15
ATOM 6221 N N . ASP A 1 6 ? 1.621 7.297 -3.929 1.00 51.54 6 ASP A N 15
ATOM 6222 C CA . ASP A 1 6 ? 1.895 7.869 -5.243 1.00 23.13 6 ASP A CA 15
ATOM 6223 C C . ASP A 1 6 ? 0.818 8.876 -5.633 1.00 10.00 6 ASP A C 15
ATOM 6224 O O . ASP A 1 6 ? 1.104 9.891 -6.267 1.00 51.12 6 ASP A O 15
ATOM 6233 N N . ALA A 1 7 ? -0.421 8.587 -5.250 1.00 55.04 7 ALA A N 15
ATOM 6234 C CA . ALA A 1 7 ? -1.541 9.468 -5.559 1.00 73.54 7 ALA A CA 15
ATOM 6235 C C . ALA A 1 7 ? -1.326 10.857 -4.969 1.00 32.00 7 ALA A C 15
ATOM 6236 O O . ALA A 1 7 ? -1.345 11.867 -5.673 1.00 62.32 7 ALA A O 15
ATOM 6243 N N . PRO A 1 8 ? -1.118 10.913 -3.645 1.00 62.51 8 PRO A N 15
ATOM 6244 C CA . PRO A 1 8 ? -0.895 12.173 -2.931 1.00 15.20 8 PRO A CA 15
ATOM 6245 C C . PRO A 1 8 ? 0.453 12.801 -3.268 1.00 73.35 8 PRO A C 15
ATOM 6246 O O . PRO A 1 8 ? 0.606 14.022 -3.234 1.00 72.20 8 PRO A O 15
ATOM 6257 N N . ASP A 1 9 ? 1.427 11.958 -3.595 1.00 12.53 9 ASP A N 15
ATOM 6258 C CA . ASP A 1 9 ? 2.762 12.431 -3.940 1.00 44.12 9 ASP A CA 15
ATOM 6259 C C . ASP A 1 9 ? 2.810 12.919 -5.385 1.00 35.40 9 ASP A C 15
ATOM 6260 O O . ASP A 1 9 ? 3.729 13.636 -5.779 1.00 52.53 9 ASP A O 15
ATOM 6269 N N . PHE A 1 10 ? 1.813 12.523 -6.170 1.00 42.03 10 PHE A N 15
ATOM 6270 C CA . PHE A 1 10 ? 1.742 12.918 -7.572 1.00 72.23 10 PHE A CA 15
ATOM 6271 C C . PHE A 1 10 ? 1.729 14.438 -7.709 1.00 71.54 10 PHE A C 15
ATOM 6272 O O . PHE A 1 10 ? 2.550 15.030 -8.409 1.00 43.04 10 PHE A O 15
ATOM 6289 N N . PRO A 1 11 ? 0.774 15.085 -7.026 1.00 34.45 11 PRO A N 15
ATOM 6290 C CA . PRO A 1 11 ? 0.630 16.543 -7.054 1.00 55.23 11 PRO A CA 15
ATOM 6291 C C . PRO A 1 11 ? 1.767 17.252 -6.328 1.00 2.52 11 PRO A C 15
ATOM 6292 O O . PRO A 1 11 ? 2.089 18.401 -6.631 1.00 12.45 11 PRO A O 15
ATOM 6303 N N . SER A 1 12 ? 2.373 16.560 -5.368 1.00 40.42 12 SER A N 15
ATOM 6304 C CA . SER A 1 12 ? 3.473 17.126 -4.596 1.00 62.11 12 SER A CA 15
ATOM 6305 C C . SER A 1 12 ? 4.794 16.983 -5.347 1.00 34.11 12 SER A C 15
ATOM 6306 O O . SER A 1 12 ? 5.765 17.681 -5.056 1.00 14.40 12 SER A O 15
ATOM 6314 N N . SER A 1 13 ? 4.821 16.072 -6.315 1.00 2.23 13 SER A N 15
ATOM 6315 C CA . SER A 1 13 ? 6.023 15.834 -7.106 1.00 33.42 13 SER A CA 15
ATOM 6316 C C . SER A 1 13 ? 6.482 17.114 -7.796 1.00 2.54 13 SER A C 15
ATOM 6317 O O . SER A 1 13 ? 7.639 17.523 -7.696 1.00 65.44 13 SER A O 15
ATOM 6325 N N . PRO A 1 14 ? 5.554 17.765 -8.513 1.00 31.12 14 PRO A N 15
ATOM 6326 C CA . PRO A 1 14 ? 5.839 19.009 -9.233 1.00 52.34 14 PRO A CA 15
ATOM 6327 C C . PRO A 1 14 ? 6.075 20.184 -8.291 1.00 14.25 14 PRO A C 15
ATOM 6328 O O . PRO A 1 14 ? 6.735 21.158 -8.650 1.00 42.15 14 PRO A O 15
ATOM 6339 N N . ALA A 1 15 ? 5.531 20.086 -7.082 1.00 33.40 15 ALA A N 15
ATOM 6340 C CA . ALA A 1 15 ? 5.684 21.139 -6.087 1.00 5.33 15 ALA A CA 15
ATOM 6341 C C . ALA A 1 15 ? 7.035 21.040 -5.386 1.00 63.11 15 ALA A C 15
ATOM 6342 O O . ALA A 1 15 ? 7.699 22.050 -5.152 1.00 1.23 15 ALA A O 15
ATOM 6349 N N . ILE A 1 16 ? 7.436 19.817 -5.054 1.00 14.31 16 ILE A N 15
ATOM 6350 C CA . ILE A 1 16 ? 8.708 19.587 -4.380 1.00 54.23 16 ILE A CA 15
ATOM 6351 C C . ILE A 1 16 ? 9.877 19.745 -5.346 1.00 3.22 16 ILE A C 15
ATOM 6352 O O . ILE A 1 16 ? 10.953 20.209 -4.965 1.00 21.53 16 ILE A O 15
ATOM 6368 N N . LEU A 1 17 ? 9.660 19.359 -6.598 1.00 72.21 17 LEU A N 15
ATOM 6369 C CA . LEU A 1 17 ? 10.696 19.459 -7.621 1.00 15.15 17 LEU A CA 15
ATOM 6370 C C . LEU A 1 17 ? 10.868 20.903 -8.082 1.00 34.25 17 LEU A C 15
ATOM 6371 O O . LEU A 1 17 ? 11.969 21.327 -8.428 1.00 50.43 17 LEU A O 15
ATOM 6387 N N . GLY A 1 18 ? 9.770 21.654 -8.081 1.00 24.04 18 GLY A N 15
ATOM 6388 C CA . GLY A 1 18 ? 9.822 23.043 -8.499 1.00 32.34 18 GLY A CA 15
ATOM 6389 C C . GLY A 1 18 ? 10.293 23.964 -7.391 1.00 45.45 18 GLY A C 15
ATOM 6390 O O . GLY A 1 18 ? 10.880 25.014 -7.655 1.00 3.33 18 GLY A O 15
ATOM 6394 N N . LYS A 1 19 ? 10.036 23.573 -6.148 1.00 54.21 19 LYS A N 15
ATOM 6395 C CA . LYS A 1 19 ? 10.437 24.371 -4.996 1.00 10.13 19 LYS A CA 15
ATOM 6396 C C . LYS A 1 19 ? 11.913 24.159 -4.675 1.00 10.34 19 LYS A C 15
ATOM 6397 O O . LYS A 1 19 ? 12.587 25.065 -4.185 1.00 24.42 19 LYS A O 15
ATOM 6416 N N . ALA A 1 20 ? 12.408 22.958 -4.955 1.00 45.42 20 ALA A N 15
ATOM 6417 C CA . ALA A 1 20 ? 13.805 22.630 -4.699 1.00 63.45 20 ALA A CA 15
ATOM 6418 C C . ALA A 1 20 ? 14.733 23.434 -5.603 1.00 41.52 20 ALA A C 15
ATOM 6419 O O . ALA A 1 20 ? 15.788 23.898 -5.171 1.00 30.33 20 ALA A O 15
ATOM 6426 N N . ALA A 1 21 ? 14.333 23.596 -6.860 1.00 43.32 21 ALA A N 15
ATOM 6427 C CA . ALA A 1 21 ? 15.129 24.346 -7.824 1.00 53.42 21 ALA A CA 15
ATOM 6428 C C . ALA A 1 21 ? 15.142 25.833 -7.486 1.00 50.44 21 ALA A C 15
ATOM 6429 O O . ALA A 1 21 ? 16.156 26.511 -7.657 1.00 61.00 21 ALA A O 15
ATOM 6436 N N . THR A 1 22 ? 14.009 26.337 -7.007 1.00 31.24 22 THR A N 15
ATOM 6437 C CA . THR A 1 22 ? 13.890 27.744 -6.647 1.00 33.04 22 THR A CA 15
ATOM 6438 C C . THR A 1 22 ? 14.491 28.013 -5.272 1.00 20.31 22 THR A C 15
ATOM 6439 O O . THR A 1 22 ? 14.902 29.134 -4.972 1.00 32.22 22 THR A O 15
ATOM 6450 N N . ASP A 1 23 ? 14.540 26.978 -4.440 1.00 64.25 23 ASP A N 15
ATOM 6451 C CA . ASP A 1 23 ? 15.094 27.102 -3.097 1.00 12.00 23 ASP A CA 15
ATOM 6452 C C . ASP A 1 23 ? 16.619 27.116 -3.137 1.00 13.24 23 ASP A C 15
ATOM 6453 O O . ASP A 1 23 ? 17.263 27.835 -2.373 1.00 4.01 23 ASP A O 15
ATOM 6462 N N . VAL A 1 24 ? 17.190 26.316 -4.031 1.00 51.25 24 VAL A N 15
ATOM 6463 C CA . VAL A 1 24 ? 18.639 26.237 -4.171 1.00 21.41 24 VAL A CA 15
ATOM 6464 C C . VAL A 1 24 ? 19.202 27.508 -4.795 1.00 51.43 24 VAL A C 15
ATOM 6465 O O . VAL A 1 24 ? 20.255 27.999 -4.389 1.00 23.11 24 VAL A O 15
ATOM 6478 N N . VAL A 1 25 ? 18.492 28.039 -5.786 1.00 71.00 25 VAL A N 15
ATOM 6479 C CA . VAL A 1 25 ? 18.919 29.256 -6.467 1.00 23.45 25 VAL A CA 15
ATOM 6480 C C . VAL A 1 25 ? 18.820 30.465 -5.544 1.00 13.21 25 VAL A C 15
ATOM 6481 O O . VAL A 1 25 ? 19.628 31.389 -5.626 1.00 1.31 25 VAL A O 15
ATOM 6494 N N . ALA A 1 26 ? 17.823 30.452 -4.665 1.00 74.14 26 ALA A N 15
ATOM 6495 C CA . ALA A 1 26 ? 17.618 31.547 -3.725 1.00 24.40 26 ALA A CA 15
ATOM 6496 C C . ALA A 1 26 ? 18.561 31.428 -2.532 1.00 12.50 26 ALA A C 15
ATOM 6497 O O . ALA A 1 26 ? 18.992 32.433 -1.968 1.00 11.53 26 ALA A O 15
ATOM 6504 N N . ALA A 1 27 ? 18.876 30.194 -2.153 1.00 11.33 27 ALA A N 15
ATOM 6505 C CA . ALA A 1 27 ? 19.768 29.945 -1.027 1.00 42.44 27 ALA A CA 15
ATOM 6506 C C . ALA A 1 27 ? 21.141 30.565 -1.268 1.00 13.15 27 ALA A C 15
ATOM 6507 O O . ALA A 1 27 ? 21.904 30.789 -0.328 1.00 12.00 27 ALA A O 15
ATOM 6514 N N . TRP A 1 28 ? 21.448 30.839 -2.530 1.00 70.12 28 TRP A N 15
ATOM 6515 C CA . TRP A 1 28 ? 22.730 31.432 -2.893 1.00 51.42 28 TRP A CA 15
ATOM 6516 C C . TRP A 1 28 ? 22.915 32.785 -2.215 1.00 1.22 28 TRP A C 15
ATOM 6517 O O . TRP A 1 28 ? 24.037 33.189 -1.908 1.00 31.24 28 TRP A O 15
ATOM 6538 N N . LYS A 1 29 ? 21.808 33.482 -1.983 1.00 40.51 29 LYS A N 15
ATOM 6539 C CA . LYS A 1 29 ? 21.848 34.790 -1.339 1.00 54.13 29 LYS A CA 15
ATOM 6540 C C . LYS A 1 29 ? 22.293 34.668 0.114 1.00 32.45 29 LYS A C 15
ATOM 6541 O O . LYS A 1 29 ? 22.948 35.562 0.650 1.00 34.44 29 LYS A O 15
ATOM 6560 N N . SER A 1 30 ? 21.934 33.555 0.747 1.00 64.34 30 SER A N 15
ATOM 6561 C CA . SER A 1 30 ? 22.295 33.317 2.139 1.00 23.43 30 SER A CA 15
ATOM 6562 C C . SER A 1 30 ? 23.809 33.211 2.298 1.00 40.51 30 SER A C 15
ATOM 6563 O O . SER A 1 30 ? 24.469 32.473 1.569 1.00 45.10 30 SER A O 15
ATOM 6571 N N . VAL A 1 1 ? 2.069 -0.805 -3.114 1.00 74.11 1 VAL A N 16
ATOM 6572 C CA . VAL A 1 1 ? 1.683 0.099 -2.037 1.00 52.13 1 VAL A CA 16
ATOM 6573 C C . VAL A 1 1 ? 2.096 1.533 -2.349 1.00 53.14 1 VAL A C 16
ATOM 6574 O O . VAL A 1 1 ? 1.750 2.463 -1.621 1.00 1.34 1 VAL A O 16
ATOM 6587 N N . LYS A 1 2 ? 2.837 1.706 -3.438 1.00 64.32 2 LYS A N 16
ATOM 6588 C CA . LYS A 1 2 ? 3.297 3.027 -3.850 1.00 22.31 2 LYS A CA 16
ATOM 6589 C C . LYS A 1 2 ? 2.192 3.785 -4.578 1.00 60.02 2 LYS A C 16
ATOM 6590 O O . LYS A 1 2 ? 2.235 5.009 -4.689 1.00 43.43 2 LYS A O 16
ATOM 6609 N N . GLY A 1 3 ? 1.201 3.048 -5.072 1.00 2.40 3 GLY A N 16
ATOM 6610 C CA . GLY A 1 3 ? 0.098 3.669 -5.782 1.00 42.10 3 GLY A CA 16
ATOM 6611 C C . GLY A 1 3 ? -0.732 4.570 -4.889 1.00 74.34 3 GLY A C 16
ATOM 6612 O O . GLY A 1 3 ? -1.248 5.594 -5.337 1.00 43.22 3 GLY A O 16
ATOM 6616 N N . ARG A 1 4 ? -0.864 4.187 -3.624 1.00 34.24 4 ARG A N 16
ATOM 6617 C CA . ARG A 1 4 ? -1.641 4.966 -2.667 1.00 21.23 4 ARG A CA 16
ATOM 6618 C C . ARG A 1 4 ? -0.954 6.294 -2.362 1.00 21.30 4 ARG A C 16
ATOM 6619 O O . ARG A 1 4 ? -1.610 7.328 -2.236 1.00 44.44 4 ARG A O 16
ATOM 6640 N N . ILE A 1 5 ? 0.369 6.256 -2.244 1.00 10.12 5 ILE A N 16
ATOM 6641 C CA . ILE A 1 5 ? 1.144 7.456 -1.954 1.00 40.14 5 ILE A CA 16
ATOM 6642 C C . ILE A 1 5 ? 1.477 8.217 -3.233 1.00 40.22 5 ILE A C 16
ATOM 6643 O O . ILE A 1 5 ? 1.790 9.407 -3.196 1.00 11.31 5 ILE A O 16
ATOM 6659 N N . ASP A 1 6 ? 1.406 7.523 -4.364 1.00 12.04 6 ASP A N 16
ATOM 6660 C CA . ASP A 1 6 ? 1.697 8.134 -5.655 1.00 71.25 6 ASP A CA 16
ATOM 6661 C C . ASP A 1 6 ? 0.625 9.153 -6.029 1.00 33.24 6 ASP A C 16
ATOM 6662 O O . ASP A 1 6 ? 0.919 10.189 -6.624 1.00 65.41 6 ASP A O 16
ATOM 6671 N N . ALA A 1 7 ? -0.620 8.851 -5.675 1.00 72.42 7 ALA A N 16
ATOM 6672 C CA . ALA A 1 7 ? -1.736 9.740 -5.972 1.00 41.40 7 ALA A CA 16
ATOM 6673 C C . ALA A 1 7 ? -1.530 11.110 -5.335 1.00 11.42 7 ALA A C 16
ATOM 6674 O O . ALA A 1 7 ? -1.537 12.142 -6.007 1.00 71.10 7 ALA A O 16
ATOM 6681 N N . PRO A 1 8 ? -1.343 11.124 -4.007 1.00 0.13 8 PRO A N 16
ATOM 6682 C CA . PRO A 1 8 ? -1.132 12.362 -3.250 1.00 21.53 8 PRO A CA 16
ATOM 6683 C C . PRO A 1 8 ? 0.222 12.998 -3.546 1.00 13.35 8 PRO A C 16
ATOM 6684 O O . PRO A 1 8 ? 0.376 14.217 -3.466 1.00 13.20 8 PRO A O 16
ATOM 6695 N N . ASP A 1 9 ? 1.199 12.166 -3.887 1.00 45.52 9 ASP A N 16
ATOM 6696 C CA . ASP A 1 9 ? 2.540 12.649 -4.197 1.00 25.23 9 ASP A CA 16
ATOM 6697 C C . ASP A 1 9 ? 2.610 13.184 -5.624 1.00 34.04 9 ASP A C 16
ATOM 6698 O O . ASP A 1 9 ? 3.535 13.914 -5.980 1.00 21.41 9 ASP A O 16
ATOM 6707 N N . PHE A 1 10 ? 1.625 12.816 -6.437 1.00 21.34 10 PHE A N 16
ATOM 6708 C CA . PHE A 1 10 ? 1.575 13.257 -7.826 1.00 21.14 10 PHE A CA 16
ATOM 6709 C C . PHE A 1 10 ? 1.562 14.780 -7.912 1.00 40.32 10 PHE A C 16
ATOM 6710 O O . PHE A 1 10 ? 2.391 15.396 -8.582 1.00 42.40 10 PHE A O 16
ATOM 6727 N N . PRO A 1 11 ? 0.598 15.404 -7.219 1.00 33.41 11 PRO A N 16
ATOM 6728 C CA . PRO A 1 11 ? 0.452 16.862 -7.201 1.00 3.10 11 PRO A CA 16
ATOM 6729 C C . PRO A 1 11 ? 1.580 17.548 -6.437 1.00 61.24 11 PRO A C 16
ATOM 6730 O O . PRO A 1 11 ? 1.924 18.696 -6.718 1.00 11.03 11 PRO A O 16
ATOM 6741 N N . SER A 1 12 ? 2.153 16.836 -5.472 1.00 13.34 12 SER A N 16
ATOM 6742 C CA . SER A 1 12 ? 3.240 17.378 -4.665 1.00 41.11 12 SER A CA 16
ATOM 6743 C C . SER A 1 12 ? 4.575 17.244 -5.392 1.00 54.44 12 SER A C 16
ATOM 6744 O O . SER A 1 12 ? 5.549 17.916 -5.053 1.00 60.50 12 SER A O 16
ATOM 6752 N N . SER A 1 13 ? 4.610 16.372 -6.395 1.00 1.31 13 SER A N 16
ATOM 6753 C CA . SER A 1 13 ? 5.825 16.146 -7.169 1.00 2.42 13 SER A CA 16
ATOM 6754 C C . SER A 1 13 ? 6.316 17.445 -7.800 1.00 44.53 13 SER A C 16
ATOM 6755 O O . SER A 1 13 ? 7.474 17.839 -7.652 1.00 73.25 13 SER A O 16
ATOM 6763 N N . PRO A 1 14 ? 5.416 18.129 -8.522 1.00 70.23 14 PRO A N 16
ATOM 6764 C CA . PRO A 1 14 ? 5.733 19.394 -9.191 1.00 43.10 14 PRO A CA 16
ATOM 6765 C C . PRO A 1 14 ? 5.951 20.534 -8.202 1.00 14.12 14 PRO A C 16
ATOM 6766 O O . PRO A 1 14 ? 6.626 21.516 -8.510 1.00 72.41 14 PRO A O 16
ATOM 6777 N N . ALA A 1 15 ? 5.374 20.397 -7.012 1.00 64.11 15 ALA A N 16
ATOM 6778 C CA . ALA A 1 15 ? 5.508 21.414 -5.977 1.00 14.40 15 ALA A CA 16
ATOM 6779 C C . ALA A 1 15 ? 6.838 21.281 -5.244 1.00 44.45 15 ALA A C 16
ATOM 6780 O O . ALA A 1 15 ? 7.502 22.278 -4.958 1.00 10.32 15 ALA A O 16
ATOM 6787 N N . ILE A 1 16 ? 7.222 20.045 -4.944 1.00 0.31 16 ILE A N 16
ATOM 6788 C CA . ILE A 1 16 ? 8.474 19.783 -4.245 1.00 50.20 16 ILE A CA 16
ATOM 6789 C C . ILE A 1 16 ? 9.670 19.962 -5.174 1.00 30.20 16 ILE A C 16
ATOM 6790 O O . ILE A 1 16 ? 10.739 20.404 -4.750 1.00 71.52 16 ILE A O 16
ATOM 6806 N N . LEU A 1 17 ? 9.483 19.617 -6.443 1.00 53.42 17 LEU A N 16
ATOM 6807 C CA . LEU A 1 17 ? 10.546 19.741 -7.435 1.00 12.35 17 LEU A CA 16
ATOM 6808 C C . LEU A 1 17 ? 10.741 21.197 -7.844 1.00 5.50 17 LEU A C 16
ATOM 6809 O O . LEU A 1 17 ? 11.855 21.623 -8.148 1.00 10.20 17 LEU A O 16
ATOM 6825 N N . GLY A 1 18 ? 9.651 21.958 -7.847 1.00 73.15 18 GLY A N 16
ATOM 6826 C CA . GLY A 1 18 ? 9.724 23.359 -8.219 1.00 21.21 18 GLY A CA 16
ATOM 6827 C C . GLY A 1 18 ? 10.173 24.240 -7.070 1.00 42.35 18 GLY A C 16
ATOM 6828 O O . GLY A 1 18 ? 10.776 25.292 -7.284 1.00 4.21 18 GLY A O 16
ATOM 6832 N N . LYS A 1 19 ? 9.878 23.813 -5.848 1.00 34.53 19 LYS A N 16
ATOM 6833 C CA . LYS A 1 19 ? 10.254 24.570 -4.660 1.00 30.31 19 LYS A CA 16
ATOM 6834 C C . LYS A 1 19 ? 11.718 24.331 -4.304 1.00 11.40 19 LYS A C 16
ATOM 6835 O O . LYS A 1 19 ? 12.385 25.211 -3.760 1.00 22.41 19 LYS A O 16
ATOM 6854 N N . ALA A 1 20 ? 12.211 23.137 -4.616 1.00 43.41 20 ALA A N 16
ATOM 6855 C CA . ALA A 1 20 ? 13.597 22.786 -4.332 1.00 60.53 20 ALA A CA 16
ATOM 6856 C C . ALA A 1 20 ? 14.557 23.588 -5.204 1.00 11.42 20 ALA A C 16
ATOM 6857 O O . ALA A 1 20 ? 15.658 23.933 -4.776 1.00 12.42 20 ALA A O 16
ATOM 6864 N N . ALA A 1 21 ? 14.132 23.882 -6.428 1.00 62.25 21 ALA A N 16
ATOM 6865 C CA . ALA A 1 21 ? 14.954 24.645 -7.359 1.00 51.24 21 ALA A CA 16
ATOM 6866 C C . ALA A 1 21 ? 15.042 26.109 -6.941 1.00 71.00 21 ALA A C 16
ATOM 6867 O O . ALA A 1 21 ? 16.102 26.729 -7.030 1.00 24.21 21 ALA A O 16
ATOM 6874 N N . THR A 1 22 ? 13.920 26.658 -6.485 1.00 23.12 22 THR A N 16
ATOM 6875 C CA . THR A 1 22 ? 13.870 28.049 -6.054 1.00 43.45 22 THR A CA 16
ATOM 6876 C C . THR A 1 22 ? 14.413 28.207 -4.639 1.00 24.01 22 THR A C 16
ATOM 6877 O O . THR A 1 22 ? 14.854 29.289 -4.250 1.00 23.42 22 THR A O 16
ATOM 6888 N N . ASP A 1 23 ? 14.379 27.122 -3.873 1.00 43.11 23 ASP A N 16
ATOM 6889 C CA . ASP A 1 23 ? 14.870 27.140 -2.500 1.00 23.40 23 ASP A CA 16
ATOM 6890 C C . ASP A 1 23 ? 16.395 27.146 -2.468 1.00 44.12 23 ASP A C 16
ATOM 6891 O O . ASP A 1 23 ? 17.007 27.806 -1.627 1.00 74.25 23 ASP A O 16
ATOM 6900 N N . VAL A 1 24 ? 17.005 26.406 -3.389 1.00 54.23 24 VAL A N 16
ATOM 6901 C CA . VAL A 1 24 ? 18.458 26.326 -3.467 1.00 44.51 24 VAL A CA 16
ATOM 6902 C C . VAL A 1 24 ? 19.051 27.620 -4.013 1.00 43.51 24 VAL A C 16
ATOM 6903 O O . VAL A 1 24 ? 20.128 28.047 -3.596 1.00 42.12 24 VAL A O 16
ATOM 6916 N N . VAL A 1 25 ? 18.341 28.242 -4.949 1.00 13.12 25 VAL A N 16
ATOM 6917 C CA . VAL A 1 25 ? 18.795 29.489 -5.552 1.00 4.33 25 VAL A CA 16
ATOM 6918 C C . VAL A 1 25 ? 18.719 30.641 -4.556 1.00 13.12 25 VAL A C 16
ATOM 6919 O O . VAL A 1 25 ? 19.582 31.518 -4.537 1.00 61.34 25 VAL A O 16
ATOM 6932 N N . ALA A 1 26 ? 17.679 30.632 -3.728 1.00 50.11 26 ALA A N 16
ATOM 6933 C CA . ALA A 1 26 ? 17.490 31.675 -2.727 1.00 25.30 26 ALA A CA 16
ATOM 6934 C C . ALA A 1 26 ? 18.363 31.424 -1.502 1.00 21.41 26 ALA A C 16
ATOM 6935 O O . ALA A 1 26 ? 18.792 32.362 -0.831 1.00 63.21 26 ALA A O 16
ATOM 6942 N N . ALA A 1 27 ? 18.621 30.152 -1.216 1.00 21.35 27 ALA A N 16
ATOM 6943 C CA . ALA A 1 27 ? 19.444 29.778 -0.072 1.00 33.13 27 ALA A CA 16
ATOM 6944 C C . ALA A 1 27 ? 20.928 29.918 -0.394 1.00 34.43 27 ALA A C 16
ATOM 6945 O O . ALA A 1 27 ? 21.723 30.311 0.460 1.00 60.24 27 ALA A O 16
ATOM 6952 N N . TRP A 1 28 ? 21.293 29.593 -1.628 1.00 62.34 28 TRP A N 16
ATOM 6953 C CA . TRP A 1 28 ? 22.683 29.682 -2.062 1.00 71.52 28 TRP A CA 16
ATOM 6954 C C . TRP A 1 28 ? 23.142 31.134 -2.125 1.00 53.12 28 TRP A C 16
ATOM 6955 O O . TRP A 1 28 ? 24.268 31.457 -1.747 1.00 40.21 28 TRP A O 16
ATOM 6976 N N . LYS A 1 29 ? 22.263 32.007 -2.605 1.00 13.51 29 LYS A N 16
ATOM 6977 C CA . LYS A 1 29 ? 22.577 33.427 -2.716 1.00 55.02 29 LYS A CA 16
ATOM 6978 C C . LYS A 1 29 ? 22.593 34.090 -1.343 1.00 22.14 29 LYS A C 16
ATOM 6979 O O . LYS A 1 29 ? 23.314 35.063 -1.121 1.00 62.31 29 LYS A O 16
ATOM 6998 N N . SER A 1 30 ? 21.795 33.556 -0.423 1.00 43.22 30 SER A N 16
ATOM 6999 C CA . SER A 1 30 ? 21.717 34.098 0.928 1.00 30.14 30 SER A CA 16
ATOM 7000 C C . SER A 1 30 ? 22.995 33.802 1.707 1.00 2.21 30 SER A C 16
ATOM 7001 O O . SER A 1 30 ? 23.753 34.711 2.044 1.00 74.31 30 SER A O 16
ATOM 7009 N N . VAL A 1 1 ? 1.212 -0.003 -0.278 1.00 55.33 1 VAL A N 17
ATOM 7010 C CA . VAL A 1 1 ? 1.826 0.013 -1.600 1.00 44.32 1 VAL A CA 17
ATOM 7011 C C . VAL A 1 1 ? 2.244 1.425 -1.995 1.00 5.33 1 VAL A C 17
ATOM 7012 O O . VAL A 1 1 ? 1.952 2.391 -1.290 1.00 0.52 1 VAL A O 17
ATOM 7025 N N . LYS A 1 2 ? 2.931 1.539 -3.127 1.00 34.40 2 LYS A N 17
ATOM 7026 C CA . LYS A 1 2 ? 3.389 2.833 -3.618 1.00 75.34 2 LYS A CA 17
ATOM 7027 C C . LYS A 1 2 ? 2.258 3.580 -4.319 1.00 62.43 2 LYS A C 17
ATOM 7028 O O . LYS A 1 2 ? 2.316 4.797 -4.487 1.00 71.01 2 LYS A O 17
ATOM 7047 N N . GLY A 1 3 ? 1.230 2.841 -4.726 1.00 15.44 3 GLY A N 17
ATOM 7048 C CA . GLY A 1 3 ? 0.100 3.452 -5.402 1.00 70.42 3 GLY A CA 17
ATOM 7049 C C . GLY A 1 3 ? -0.686 4.380 -4.497 1.00 63.41 3 GLY A C 17
ATOM 7050 O O . GLY A 1 3 ? -1.190 5.411 -4.942 1.00 20.03 3 GLY A O 17
ATOM 7054 N N . ARG A 1 4 ? -0.792 4.013 -3.224 1.00 64.52 4 ARG A N 17
ATOM 7055 C CA . ARG A 1 4 ? -1.524 4.818 -2.255 1.00 53.41 4 ARG A CA 17
ATOM 7056 C C . ARG A 1 4 ? -0.817 6.147 -2.007 1.00 43.55 4 ARG A C 17
ATOM 7057 O O . ARG A 1 4 ? -1.459 7.191 -1.886 1.00 35.35 4 ARG A O 17
ATOM 7078 N N . ILE A 1 5 ? 0.509 6.101 -1.934 1.00 2.21 5 ILE A N 17
ATOM 7079 C CA . ILE A 1 5 ? 1.303 7.301 -1.702 1.00 2.25 5 ILE A CA 17
ATOM 7080 C C . ILE A 1 5 ? 1.595 8.029 -3.009 1.00 41.03 5 ILE A C 17
ATOM 7081 O O . ILE A 1 5 ? 1.921 9.216 -3.012 1.00 2.24 5 ILE A O 17
ATOM 7097 N N . ASP A 1 6 ? 1.474 7.310 -4.120 1.00 2.02 6 ASP A N 17
ATOM 7098 C CA . ASP A 1 6 ? 1.722 7.888 -5.436 1.00 21.24 6 ASP A CA 17
ATOM 7099 C C . ASP A 1 6 ? 0.648 8.911 -5.791 1.00 74.42 6 ASP A C 17
ATOM 7100 O O . ASP A 1 6 ? 0.931 9.929 -6.421 1.00 54.04 6 ASP A O 17
ATOM 7109 N N . ALA A 1 7 ? -0.586 8.631 -5.384 1.00 11.34 7 ALA A N 17
ATOM 7110 C CA . ALA A 1 7 ? -1.703 9.527 -5.658 1.00 44.23 7 ALA A CA 17
ATOM 7111 C C . ALA A 1 7 ? -1.458 10.908 -5.060 1.00 51.52 7 ALA A C 17
ATOM 7112 O O . ALA A 1 7 ? -1.479 11.925 -5.755 1.00 35.22 7 ALA A O 17
ATOM 7119 N N . PRO A 1 8 ? -1.221 10.949 -3.741 1.00 3.33 8 PRO A N 17
ATOM 7120 C CA . PRO A 1 8 ? -0.968 12.201 -3.020 1.00 62.43 8 PRO A CA 17
ATOM 7121 C C . PRO A 1 8 ? 0.380 12.815 -3.381 1.00 64.01 8 PRO A C 17
ATOM 7122 O O . PRO A 1 8 ? 0.551 14.033 -3.334 1.00 14.41 8 PRO A O 17
ATOM 7133 N N . ASP A 1 9 ? 1.335 11.965 -3.742 1.00 22.34 9 ASP A N 17
ATOM 7134 C CA . ASP A 1 9 ? 2.669 12.425 -4.112 1.00 74.52 9 ASP A CA 17
ATOM 7135 C C . ASP A 1 9 ? 2.689 12.927 -5.553 1.00 24.35 9 ASP A C 17
ATOM 7136 O O . ASP A 1 9 ? 3.609 13.637 -5.960 1.00 54.30 9 ASP A O 17
ATOM 7145 N N . PHE A 1 10 ? 1.671 12.552 -6.319 1.00 72.33 10 PHE A N 17
ATOM 7146 C CA . PHE A 1 10 ? 1.573 12.962 -7.715 1.00 40.21 10 PHE A CA 17
ATOM 7147 C C . PHE A 1 10 ? 1.573 14.483 -7.836 1.00 13.30 10 PHE A C 17
ATOM 7148 O O . PHE A 1 10 ? 2.381 15.075 -8.552 1.00 23.32 10 PHE A O 17
ATOM 7165 N N . PRO A 1 11 ? 0.643 15.133 -7.120 1.00 2.03 11 PRO A N 17
ATOM 7166 C CA . PRO A 1 11 ? 0.514 16.593 -7.129 1.00 41.24 11 PRO A CA 17
ATOM 7167 C C . PRO A 1 11 ? 1.678 17.283 -6.427 1.00 25.24 11 PRO A C 17
ATOM 7168 O O . PRO A 1 11 ? 2.022 18.421 -6.746 1.00 23.14 11 PRO A O 17
ATOM 7179 N N . SER A 1 12 ? 2.282 16.586 -5.469 1.00 1.10 12 SER A N 17
ATOM 7180 C CA . SER A 1 12 ? 3.406 17.133 -4.719 1.00 4.24 12 SER A CA 17
ATOM 7181 C C . SER A 1 12 ? 4.709 16.968 -5.495 1.00 4.40 12 SER A C 17
ATOM 7182 O O . SER A 1 12 ? 5.702 17.640 -5.214 1.00 14.52 12 SER A O 17
ATOM 7190 N N . SER A 1 13 ? 4.698 16.069 -6.474 1.00 20.14 13 SER A N 17
ATOM 7191 C CA . SER A 1 13 ? 5.879 15.812 -7.289 1.00 62.21 13 SER A CA 17
ATOM 7192 C C . SER A 1 13 ? 6.363 17.092 -7.964 1.00 33.12 13 SER A C 17
ATOM 7193 O O . SER A 1 13 ? 7.530 17.471 -7.869 1.00 0.54 13 SER A O 17
ATOM 7201 N N . PRO A 1 14 ? 5.444 17.774 -8.663 1.00 51.51 14 PRO A N 17
ATOM 7202 C CA . PRO A 1 14 ? 5.752 19.023 -9.368 1.00 33.44 14 PRO A CA 17
ATOM 7203 C C . PRO A 1 14 ? 6.023 20.177 -8.409 1.00 51.44 14 PRO A C 17
ATOM 7204 O O . PRO A 1 14 ? 6.694 21.146 -8.764 1.00 53.22 14 PRO A O 17
ATOM 7215 N N . ALA A 1 15 ? 5.498 20.067 -7.194 1.00 15.34 15 ALA A N 17
ATOM 7216 C CA . ALA A 1 15 ? 5.685 21.101 -6.184 1.00 4.43 15 ALA A CA 17
ATOM 7217 C C . ALA A 1 15 ? 7.047 20.970 -5.510 1.00 61.20 15 ALA A C 17
ATOM 7218 O O . ALA A 1 15 ? 7.727 21.967 -5.264 1.00 63.55 15 ALA A O 17
ATOM 7225 N N . ILE A 1 16 ? 7.438 19.735 -5.213 1.00 43.22 16 ILE A N 17
ATOM 7226 C CA . ILE A 1 16 ? 8.719 19.475 -4.568 1.00 62.41 16 ILE A CA 17
ATOM 7227 C C . ILE A 1 16 ? 9.877 19.693 -5.536 1.00 51.52 16 ILE A C 17
ATOM 7228 O O . ILE A 1 16 ? 10.917 20.239 -5.165 1.00 13.24 16 ILE A O 17
ATOM 7244 N N . LEU A 1 17 ? 9.689 19.266 -6.780 1.00 4.10 17 LEU A N 17
ATOM 7245 C CA . LEU A 1 17 ? 10.718 19.417 -7.804 1.00 34.11 17 LEU A CA 17
ATOM 7246 C C . LEU A 1 17 ? 10.856 20.876 -8.226 1.00 10.11 17 LEU A C 17
ATOM 7247 O O . LEU A 1 17 ? 11.943 21.330 -8.581 1.00 30.03 17 LEU A O 17
ATOM 7263 N N . GLY A 1 18 ? 9.746 21.607 -8.183 1.00 2.32 18 GLY A N 17
ATOM 7264 C CA . GLY A 1 18 ? 9.766 23.008 -8.561 1.00 54.22 18 GLY A CA 17
ATOM 7265 C C . GLY A 1 18 ? 10.255 23.905 -7.441 1.00 34.40 18 GLY A C 17
ATOM 7266 O O . GLY A 1 18 ? 10.827 24.966 -7.689 1.00 54.25 18 GLY A O 17
ATOM 7270 N N . LYS A 1 19 ? 10.028 23.479 -6.203 1.00 22.31 19 LYS A N 17
ATOM 7271 C CA . LYS A 1 19 ? 10.449 24.250 -5.039 1.00 70.31 19 LYS A CA 17
ATOM 7272 C C . LYS A 1 19 ? 11.934 24.042 -4.757 1.00 15.33 19 LYS A C 17
ATOM 7273 O O . LYS A 1 19 ? 12.615 24.946 -4.274 1.00 21.23 19 LYS A O 17
ATOM 7292 N N . ALA A 1 20 ? 12.428 22.847 -5.063 1.00 1.34 20 ALA A N 17
ATOM 7293 C CA . ALA A 1 20 ? 13.832 22.523 -4.845 1.00 4.21 20 ALA A CA 17
ATOM 7294 C C . ALA A 1 20 ? 14.734 23.341 -5.763 1.00 55.55 20 ALA A C 17
ATOM 7295 O O . ALA A 1 20 ? 15.825 23.754 -5.372 1.00 31.52 20 ALA A O 17
ATOM 7302 N N . ALA A 1 21 ? 14.270 23.572 -6.987 1.00 53.53 21 ALA A N 17
ATOM 7303 C CA . ALA A 1 21 ? 15.033 24.343 -7.961 1.00 25.30 21 ALA A CA 17
ATOM 7304 C C . ALA A 1 21 ? 15.086 25.817 -7.575 1.00 41.13 21 ALA A C 17
ATOM 7305 O O . ALA A 1 21 ? 16.114 26.476 -7.736 1.00 22.24 21 ALA A O 17
ATOM 7312 N N . THR A 1 22 ? 13.971 26.331 -7.066 1.00 54.12 22 THR A N 17
ATOM 7313 C CA . THR A 1 22 ? 13.889 27.728 -6.659 1.00 42.24 22 THR A CA 17
ATOM 7314 C C . THR A 1 22 ? 14.512 27.938 -5.284 1.00 65.32 22 THR A C 17
ATOM 7315 O O . THR A 1 22 ? 14.944 29.041 -4.949 1.00 53.21 22 THR A O 17
ATOM 7326 N N . ASP A 1 23 ? 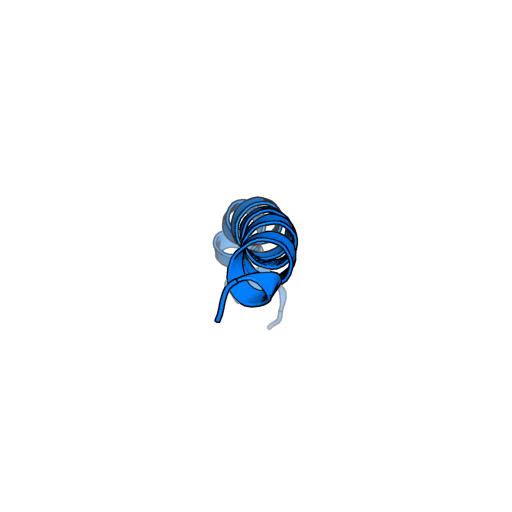14.558 26.872 -4.492 1.00 15.52 23 ASP A N 17
ATOM 7327 C CA . ASP A 1 23 ? 15.130 26.939 -3.152 1.00 44.54 23 ASP A CA 17
ATOM 7328 C C . ASP A 1 23 ? 16.654 26.986 -3.215 1.00 31.53 23 ASP A C 17
ATOM 7329 O O . ASP A 1 23 ? 17.296 27.697 -2.442 1.00 41.44 23 ASP A O 17
ATOM 7338 N N . VAL A 1 24 ? 17.227 26.220 -4.139 1.00 12.54 24 VAL A N 17
ATOM 7339 C CA . VAL A 1 24 ? 18.675 26.174 -4.302 1.00 31.21 24 VAL A CA 17
ATOM 7340 C C . VAL A 1 24 ? 19.205 27.479 -4.884 1.00 54.25 24 VAL A C 17
ATOM 7341 O O . VAL A 1 24 ? 20.299 27.926 -4.541 1.00 64.24 24 VAL A O 17
ATOM 7354 N N . VAL A 1 25 ? 18.420 28.088 -5.768 1.00 40.00 25 VAL A N 17
ATOM 7355 C CA . VAL A 1 25 ? 18.809 29.344 -6.398 1.00 11.10 25 VAL A CA 17
ATOM 7356 C C . VAL A 1 25 ? 18.786 30.492 -5.395 1.00 52.11 25 VAL A C 17
ATOM 7357 O O . VAL A 1 25 ? 19.627 31.389 -5.443 1.00 63.31 25 VAL A O 17
ATOM 7370 N N . ALA A 1 26 ? 17.816 30.457 -4.487 1.00 5.45 26 ALA A N 17
ATOM 7371 C CA . ALA A 1 26 ? 17.685 31.494 -3.470 1.00 30.41 26 ALA A CA 17
ATOM 7372 C C . ALA A 1 26 ? 18.659 31.261 -2.320 1.00 44.41 26 ALA A C 17
ATOM 7373 O O . ALA A 1 26 ? 19.152 32.210 -1.710 1.00 52.13 26 ALA A O 17
ATOM 7380 N N . ALA A 1 27 ? 18.933 29.994 -2.029 1.00 34.20 27 ALA A N 17
ATOM 7381 C CA . ALA A 1 27 ? 19.849 29.638 -0.953 1.00 62.41 27 ALA A CA 17
ATOM 7382 C C . ALA A 1 27 ? 21.239 30.214 -1.202 1.00 72.24 27 ALA A C 17
ATOM 7383 O O . ALA A 1 27 ? 22.041 30.346 -0.278 1.00 50.21 27 ALA A O 17
ATOM 7390 N N . TRP A 1 28 ? 21.517 30.554 -2.456 1.00 32.23 28 TRP A N 17
ATOM 7391 C CA . TRP A 1 28 ? 22.811 31.115 -2.826 1.00 51.31 28 TRP A CA 17
ATOM 7392 C C . TRP A 1 28 ? 23.077 32.414 -2.073 1.00 34.15 28 TRP A C 17
ATOM 7393 O O . TRP A 1 28 ? 24.227 32.779 -1.830 1.00 62.23 28 TRP A O 17
ATOM 7414 N N . LYS A 1 29 ? 22.006 33.108 -1.704 1.00 13.54 29 LYS A N 17
ATOM 7415 C CA . LYS A 1 29 ? 22.123 34.366 -0.976 1.00 14.53 29 LYS A CA 17
ATOM 7416 C C . LYS A 1 29 ? 22.588 34.125 0.457 1.00 51.13 29 LYS A C 17
ATOM 7417 O O . LYS A 1 29 ? 23.296 34.948 1.036 1.00 5.13 29 LYS A O 17
ATOM 7436 N N . SER A 1 30 ? 22.186 32.991 1.022 1.00 51.04 30 SER A N 17
ATOM 7437 C CA . SER A 1 30 ? 22.560 32.643 2.387 1.00 20.33 30 SER A CA 17
ATOM 7438 C C . SER A 1 30 ? 24.046 32.307 2.475 1.00 73.34 30 SER A C 17
ATOM 7439 O O . SER A 1 30 ? 24.799 32.530 1.528 1.00 21.44 30 SER A O 17
ATOM 7447 N N . VAL A 1 1 ? 1.063 0.107 -0.211 1.00 43.15 1 VAL A N 18
ATOM 7448 C CA . VAL A 1 1 ? 1.802 0.087 -1.468 1.00 63.32 1 VAL A CA 18
ATOM 7449 C C . VAL A 1 1 ? 2.212 1.494 -1.888 1.00 32.02 1 VAL A C 18
ATOM 7450 O O . VAL A 1 1 ? 1.871 2.475 -1.227 1.00 13.20 1 VAL A O 18
ATOM 7463 N N . LYS A 1 2 ? 2.946 1.586 -2.992 1.00 13.24 2 LYS A N 18
ATOM 7464 C CA . LYS A 1 2 ? 3.402 2.873 -3.503 1.00 15.54 2 LYS A CA 18
ATOM 7465 C C . LYS A 1 2 ? 2.298 3.565 -4.297 1.00 1.33 2 LYS A C 18
ATOM 7466 O O . LYS A 1 2 ? 2.344 4.775 -4.517 1.00 72.34 2 LYS A O 18
ATOM 7485 N N . GLY A 1 3 ? 1.306 2.789 -4.723 1.00 11.33 3 GLY A N 18
ATOM 7486 C CA . GLY A 1 3 ? 0.204 3.346 -5.486 1.00 64.32 3 GLY A CA 18
ATOM 7487 C C . GLY A 1 3 ? -0.658 4.281 -4.662 1.00 42.53 3 GLY A C 18
ATOM 7488 O O . GLY A 1 3 ? -1.183 5.268 -5.178 1.00 50.13 3 GLY A O 18
ATOM 7492 N N . ARG A 1 4 ? -0.805 3.971 -3.379 1.00 14.15 4 ARG A N 18
ATOM 7493 C CA . ARG A 1 4 ? -1.613 4.790 -2.482 1.00 44.34 4 ARG A CA 18
ATOM 7494 C C . ARG A 1 4 ? -0.937 6.132 -2.216 1.00 4.04 4 ARG A C 18
ATOM 7495 O O . ARG A 1 4 ? -1.601 7.164 -2.117 1.00 31.02 4 ARG A O 18
ATOM 7516 N N . ILE A 1 5 ? 0.387 6.109 -2.100 1.00 12.14 5 ILE A N 18
ATOM 7517 C CA . ILE A 1 5 ? 1.152 7.323 -1.845 1.00 11.42 5 ILE A CA 18
ATOM 7518 C C . ILE A 1 5 ? 1.506 8.034 -3.147 1.00 73.51 5 ILE A C 18
ATOM 7519 O O . ILE A 1 5 ? 1.816 9.225 -3.152 1.00 15.00 5 ILE A O 18
ATOM 7535 N N . ASP A 1 6 ? 1.456 7.295 -4.250 1.00 32.52 6 ASP A N 18
ATOM 7536 C CA . ASP A 1 6 ? 1.768 7.854 -5.560 1.00 21.11 6 ASP A CA 18
ATOM 7537 C C . ASP A 1 6 ? 0.690 8.838 -6.001 1.00 51.55 6 ASP A C 18
ATOM 7538 O O . ASP A 1 6 ? 0.983 9.854 -6.631 1.00 43.13 6 ASP A O 18
ATOM 7547 N N . ALA A 1 7 ? -0.559 8.530 -5.667 1.00 61.34 7 ALA A N 18
ATOM 7548 C CA . ALA A 1 7 ? -1.681 9.388 -6.029 1.00 24.44 7 ALA A CA 18
ATOM 7549 C C . ALA A 1 7 ? -1.513 10.786 -5.444 1.00 21.12 7 ALA A C 18
ATOM 7550 O O . ALA A 1 7 ? -1.525 11.789 -6.158 1.00 31.04 7 ALA A O 18
ATOM 7557 N N . PRO A 1 8 ? -1.353 10.857 -4.114 1.00 31.20 8 PRO A N 18
ATOM 7558 C CA . PRO A 1 8 ? -1.180 12.128 -3.404 1.00 70.41 8 PRO A CA 18
ATOM 7559 C C . PRO A 1 8 ? 0.167 12.778 -3.699 1.00 64.32 8 PRO A C 18
ATOM 7560 O O . PRO A 1 8 ? 0.296 14.002 -3.671 1.00 23.33 8 PRO A O 18
ATOM 7571 N N . ASP A 1 9 ? 1.168 11.951 -3.983 1.00 1.34 9 ASP A N 18
ATOM 7572 C CA . ASP A 1 9 ? 2.506 12.446 -4.285 1.00 2.33 9 ASP A CA 18
ATOM 7573 C C . ASP A 1 9 ? 2.597 12.920 -5.732 1.00 74.31 9 ASP A C 18
ATOM 7574 O O . ASP A 1 9 ? 3.516 13.651 -6.101 1.00 22.51 9 ASP A O 18
ATOM 7583 N N . PHE A 1 10 ? 1.637 12.497 -6.548 1.00 52.44 10 PHE A N 18
ATOM 7584 C CA . PHE A 1 10 ? 1.609 12.876 -7.956 1.00 40.33 10 PHE A CA 18
ATOM 7585 C C . PHE A 1 10 ? 1.572 14.394 -8.110 1.00 72.04 10 PHE A C 18
ATOM 7586 O O . PHE A 1 10 ? 2.405 14.995 -8.789 1.00 73.03 10 PHE A O 18
ATOM 7603 N N . PRO A 1 11 ? 0.582 15.030 -7.466 1.00 21.52 11 PRO A N 18
ATOM 7604 C CA . PRO A 1 11 ? 0.411 16.485 -7.515 1.00 64.43 11 PRO A CA 18
ATOM 7605 C C . PRO A 1 11 ? 1.510 17.223 -6.759 1.00 44.33 11 PRO A C 18
ATOM 7606 O O . PRO A 1 11 ? 1.840 18.364 -7.083 1.00 3.34 11 PRO A O 18
ATOM 7617 N N . SER A 1 12 ? 2.074 16.565 -5.751 1.00 42.14 12 SER A N 18
ATOM 7618 C CA . SER A 1 12 ? 3.134 17.161 -4.947 1.00 44.31 12 SER A CA 18
ATOM 7619 C C . SER A 1 12 ? 4.486 17.020 -5.640 1.00 4.50 12 SER A C 18
ATOM 7620 O O . SER A 1 12 ? 5.441 17.724 -5.310 1.00 65.43 12 SER A O 18
ATOM 7628 N N . SER A 1 13 ? 4.559 16.106 -6.602 1.00 53.42 13 SER A N 18
ATOM 7629 C CA . SER A 1 13 ? 5.794 15.869 -7.340 1.00 50.31 13 SER A CA 18
ATOM 7630 C C . SER A 1 13 ? 6.276 17.148 -8.018 1.00 12.41 13 SER A C 18
ATOM 7631 O O . SER A 1 13 ? 7.423 17.569 -7.863 1.00 55.25 13 SER A O 18
ATOM 7639 N N . PRO A 1 14 ? 5.379 17.783 -8.788 1.00 23.21 14 PRO A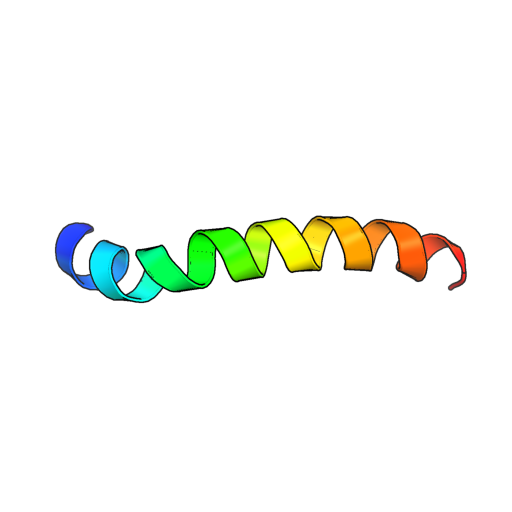 N 18
ATOM 7640 C CA . PRO A 1 14 ? 5.689 19.023 -9.505 1.00 53.31 14 PRO A CA 18
ATOM 7641 C C . PRO A 1 14 ? 5.865 20.209 -8.563 1.00 14.22 14 PRO A C 18
ATOM 7642 O O . PRO A 1 14 ? 6.529 21.189 -8.900 1.00 31.41 14 PRO A O 18
ATOM 7653 N N . ALA A 1 15 ? 5.265 20.114 -7.380 1.00 62.44 15 ALA A N 18
ATOM 7654 C CA . ALA A 1 15 ? 5.358 21.178 -6.389 1.00 21.34 15 ALA A CA 18
ATOM 7655 C C . ALA A 1 15 ? 6.675 21.101 -5.623 1.00 50.54 15 ALA A C 18
ATOM 7656 O O . ALA A 1 15 ? 7.315 22.122 -5.367 1.00 55.12 15 ALA A O 18
ATOM 7663 N N . ILE A 1 16 ? 7.074 19.887 -5.261 1.00 33.02 16 ILE A N 18
ATOM 7664 C CA . ILE A 1 16 ? 8.315 19.679 -4.525 1.00 72.12 16 ILE A CA 18
ATOM 7665 C C . ILE A 1 16 ? 9.527 19.838 -5.436 1.00 42.42 16 ILE A C 18
ATOM 7666 O O . ILE A 1 16 ? 10.579 20.318 -5.010 1.00 71.23 16 ILE A O 18
ATOM 7682 N N . LEU A 1 17 ? 9.373 19.435 -6.693 1.00 2.15 17 LEU A N 18
ATOM 7683 C CA . LEU A 1 17 ? 10.455 19.535 -7.666 1.00 61.21 17 LEU A CA 18
ATOM 7684 C C . LEU A 1 17 ? 10.632 20.975 -8.138 1.00 25.55 17 LEU A C 18
ATOM 7685 O O . LEU A 1 17 ? 11.744 21.407 -8.439 1.00 10.43 17 LEU A O 18
ATOM 7701 N N . GLY A 1 18 ? 9.528 21.713 -8.197 1.00 22.10 18 GLY A N 18
ATOM 7702 C CA . GLY A 1 18 ? 9.584 23.097 -8.630 1.00 74.24 18 GLY A CA 18
ATOM 7703 C C . GLY A 1 18 ? 9.993 24.038 -7.515 1.00 31.33 18 GLY A C 18
ATOM 7704 O O . GLY A 1 18 ? 10.580 25.091 -7.764 1.00 70.11 18 GLY A O 18
ATOM 7708 N N . LYS A 1 19 ? 9.681 23.659 -6.280 1.00 4.43 19 LYS A N 18
ATOM 7709 C CA . LYS A 1 19 ? 10.020 24.476 -5.120 1.00 53.54 19 LYS A CA 18
ATOM 7710 C C . LYS A 1 19 ? 11.481 24.286 -4.728 1.00 63.40 19 LYS A C 18
ATOM 7711 O O . LYS A 1 19 ? 12.122 25.205 -4.220 1.00 45.13 19 LYS A O 18
ATOM 7730 N N . ALA A 1 20 ? 12.002 23.087 -4.968 1.00 60.31 20 ALA A N 18
ATOM 7731 C CA . ALA A 1 20 ? 13.389 22.777 -4.643 1.00 12.10 20 ALA A CA 18
ATOM 7732 C C . ALA A 1 20 ? 14.349 23.574 -5.519 1.00 2.30 20 ALA A C 18
ATOM 7733 O O . ALA A 1 20 ? 15.409 24.004 -5.063 1.00 73.45 20 ALA A O 18
ATOM 7740 N N . ALA A 1 21 ? 13.972 23.768 -6.778 1.00 53.14 21 ALA A N 18
ATOM 7741 C CA . ALA A 1 21 ? 14.799 24.515 -7.718 1.00 23.14 21 ALA A CA 18
ATOM 7742 C C . ALA A 1 21 ? 14.822 25.999 -7.369 1.00 40.32 21 ALA A C 18
ATOM 7743 O O . ALA A 1 21 ? 15.859 26.656 -7.471 1.00 54.41 21 ALA A O 18
ATOM 7750 N N . THR A 1 22 ? 13.672 26.524 -6.958 1.00 34.22 22 THR A N 18
ATOM 7751 C CA . THR A 1 22 ? 13.559 27.931 -6.596 1.00 42.12 22 THR A CA 18
ATOM 7752 C C . THR A 1 22 ? 14.079 28.179 -5.185 1.00 45.40 22 THR A C 18
ATOM 7753 O O . THR A 1 22 ? 14.482 29.293 -4.849 1.00 14.35 22 THR A O 18
ATOM 7764 N N . ASP A 1 23 ? 14.070 27.135 -4.364 1.00 14.43 23 ASP A N 18
ATOM 7765 C CA . ASP A 1 23 ? 14.543 27.240 -2.988 1.00 54.12 23 ASP A CA 18
ATOM 7766 C C . ASP A 1 23 ? 16.066 27.292 -2.940 1.00 65.31 23 ASP A C 18
ATOM 7767 O O . ASP A 1 23 ? 16.648 28.023 -2.139 1.00 4.12 23 ASP A O 18
ATOM 7776 N N . VAL A 1 24 ? 16.708 26.509 -3.803 1.00 14.44 24 VAL A N 18
ATOM 7777 C CA . VAL A 1 24 ? 18.164 26.466 -3.859 1.00 31.33 24 VAL A CA 18
ATOM 7778 C C . VAL A 1 24 ? 18.730 27.756 -4.440 1.00 44.22 24 VAL A C 18
ATOM 7779 O O . VAL A 1 24 ? 19.795 28.220 -4.031 1.00 31.34 24 VAL A O 18
ATOM 7792 N N . VAL A 1 25 ? 18.011 28.333 -5.398 1.00 3.12 25 VAL A N 18
ATOM 7793 C CA . VAL A 1 25 ? 18.441 29.572 -6.035 1.00 61.14 25 VAL A CA 18
ATOM 7794 C C . VAL A 1 25 ? 18.340 30.749 -5.072 1.00 43.33 25 VAL A C 18
ATOM 7795 O O . VAL A 1 25 ? 19.180 31.649 -5.086 1.00 31.13 25 VAL A O 18
ATOM 7808 N N . ALA A 1 26 ? 17.307 30.736 -4.237 1.00 1.35 26 ALA A N 18
ATOM 7809 C CA . ALA A 1 26 ? 17.098 31.802 -3.264 1.00 74.22 26 ALA A CA 18
ATOM 7810 C C . ALA A 1 26 ? 17.986 31.610 -2.040 1.00 12.04 26 ALA A C 18
ATOM 7811 O O . ALA A 1 26 ? 18.429 32.579 -1.425 1.00 1.42 26 ALA A O 18
ATOM 7818 N N . ALA A 1 27 ? 18.241 30.353 -1.691 1.00 0.35 27 ALA A N 18
ATOM 7819 C CA . ALA A 1 27 ? 19.077 30.035 -0.540 1.00 64.00 27 ALA A CA 18
ATOM 7820 C C . ALA A 1 27 ? 20.557 30.155 -0.887 1.00 44.12 27 ALA A C 18
ATOM 7821 O O . ALA A 1 27 ? 21.403 30.286 -0.002 1.00 63.44 27 ALA A O 18
ATOM 7828 N N . TRP A 1 28 ? 20.863 30.109 -2.179 1.00 14.42 28 TRP A N 18
ATOM 7829 C CA . TRP A 1 28 ? 22.242 30.212 -2.642 1.00 52.42 28 TRP A CA 18
ATOM 7830 C C . TRP A 1 28 ? 22.865 31.534 -2.207 1.00 51.21 28 TRP A C 18
ATOM 7831 O O . TRP A 1 28 ? 24.087 31.656 -2.115 1.00 74.04 28 TRP A O 18
ATOM 7852 N N . LYS A 1 29 ? 22.018 32.523 -1.940 1.00 23.22 29 LYS A N 18
ATOM 7853 C CA . LYS A 1 29 ? 22.485 33.836 -1.513 1.00 5.35 29 LYS A CA 18
ATOM 7854 C C . LYS A 1 29 ? 23.122 33.764 -0.128 1.00 70.42 29 LYS A C 18
ATOM 7855 O O . LYS A 1 29 ? 24.064 34.497 0.171 1.00 23.33 29 LYS A O 18
ATOM 7874 N N . SER A 1 30 ? 22.602 32.874 0.711 1.00 12.14 30 SER A N 18
ATOM 7875 C CA . SER A 1 30 ? 23.118 32.707 2.065 1.00 41.51 30 SER A CA 18
ATOM 7876 C C . SER A 1 30 ? 24.582 32.277 2.039 1.00 54.40 30 SER A C 18
ATOM 7877 O O . SER A 1 30 ? 25.431 32.892 2.683 1.00 73.51 30 SER A O 18
ATOM 7885 N N . VAL A 1 1 ? 2.167 -0.131 0.079 1.00 23.32 1 VAL A N 19
ATOM 7886 C CA . VAL A 1 1 ? 2.139 0.026 -1.370 1.00 4.20 1 VAL A CA 19
ATOM 7887 C C . VAL A 1 1 ? 2.538 1.440 -1.777 1.00 11.32 1 VAL A C 19
ATOM 7888 O O . VAL A 1 1 ? 2.213 2.411 -1.092 1.00 73.51 1 VAL A O 19
ATOM 7901 N N . LYS A 1 2 ? 3.244 1.551 -2.897 1.00 23.12 2 LYS A N 19
ATOM 7902 C CA . LYS A 1 2 ? 3.687 2.847 -3.398 1.00 71.40 2 LYS A CA 19
ATOM 7903 C C . LYS A 1 2 ? 2.557 3.561 -4.132 1.00 73.13 2 LYS A C 19
ATOM 7904 O O . LYS A 1 2 ? 2.593 4.777 -4.314 1.00 51.04 2 LYS A O 19
ATOM 7923 N N . GLY A 1 3 ? 1.553 2.796 -4.551 1.00 14.40 3 GLY A N 19
ATOM 7924 C CA . GLY A 1 3 ? 0.425 3.374 -5.259 1.00 45.32 3 GLY A CA 19
ATOM 7925 C C . GLY A 1 3 ? -0.397 4.299 -4.384 1.00 30.12 3 GLY A C 19
ATOM 7926 O O . GLY A 1 3 ? -0.912 5.314 -4.853 1.00 73.43 3 GLY A O 19
ATOM 7930 N N . ARG A 1 4 ? -0.522 3.948 -3.108 1.00 60.52 4 ARG A N 19
ATOM 7931 C CA . ARG A 1 4 ? -1.290 4.752 -2.166 1.00 34.11 4 ARG A CA 19
ATOM 7932 C C . ARG A 1 4 ? -0.614 6.098 -1.923 1.00 13.14 4 ARG A C 19
ATOM 7933 O O . ARG A 1 4 ? -1.280 7.130 -1.829 1.00 62.12 4 ARG A O 19
ATOM 7954 N N . ILE A 1 5 ? 0.710 6.079 -1.821 1.00 3.13 5 ILE A N 19
ATOM 7955 C CA . ILE A 1 5 ? 1.476 7.298 -1.589 1.00 34.21 5 ILE A CA 19
ATOM 7956 C C . ILE A 1 5 ? 1.781 8.013 -2.901 1.00 12.14 5 ILE A C 19
ATOM 7957 O O . ILE A 1 5 ? 2.085 9.206 -2.913 1.00 0.01 5 ILE A O 19
ATOM 7973 N N . ASP A 1 6 ? 1.696 7.277 -4.003 1.00 54.01 6 ASP A N 19
ATOM 7974 C CA . ASP A 1 6 ? 1.960 7.841 -5.322 1.00 13.44 6 ASP A CA 19
ATOM 7975 C C . ASP A 1 6 ? 0.871 8.835 -5.715 1.00 61.14 6 ASP A C 19
ATOM 7976 O O . ASP A 1 6 ? 1.145 9.848 -6.358 1.00 72.02 6 ASP A O 19
ATOM 7985 N N . ALA A 1 7 ? -0.364 8.537 -5.326 1.00 71.30 7 ALA A N 19
ATOM 7986 C CA . ALA A 1 7 ? -1.494 9.404 -5.637 1.00 65.14 7 ALA A CA 19
ATOM 7987 C C . ALA A 1 7 ? -1.290 10.800 -5.058 1.00 32.42 7 ALA A C 19
ATOM 7988 O O . ALA A 1 7 ? -1.321 11.804 -5.769 1.00 51.01 7 ALA A O 19
ATOM 7995 N N . PRO A 1 8 ? -1.078 10.867 -3.735 1.00 60.31 8 PRO A N 19
ATOM 7996 C CA . PRO A 1 8 ? -0.866 12.135 -3.031 1.00 23.33 8 PRO A CA 19
ATOM 7997 C C . PRO A 1 8 ? 0.475 12.773 -3.377 1.00 61.13 8 PRO A C 19
ATOM 7998 O O . PRO A 1 8 ? 0.617 13.996 -3.351 1.00 33.41 8 PRO A O 19
ATOM 8009 N N . ASP A 1 9 ? 1.456 11.938 -3.702 1.00 70.02 9 ASP A N 19
ATOM 8010 C CA . ASP A 1 9 ? 2.786 12.421 -4.056 1.00 13.23 9 ASP A CA 19
ATOM 8011 C C . ASP A 1 9 ? 2.823 12.898 -5.504 1.00 63.34 9 ASP A C 19
ATOM 8012 O O . ASP A 1 9 ? 3.735 13.621 -5.908 1.00 33.34 9 ASP A O 19
ATOM 8021 N N . PHE A 1 10 ? 1.828 12.487 -6.283 1.00 52.00 10 PHE A N 19
ATOM 8022 C CA . PHE A 1 10 ? 1.748 12.870 -7.688 1.00 0.22 10 PHE A CA 19
ATOM 8023 C C . PHE A 1 10 ? 1.718 14.388 -7.837 1.00 4.54 10 PHE A C 19
ATOM 8024 O O . PHE A 1 10 ? 2.529 14.984 -8.546 1.00 63.03 10 PHE A O 19
ATOM 8041 N N . PRO A 1 11 ? 0.761 15.031 -7.152 1.00 13.02 11 PRO A N 19
ATOM 8042 C CA . PRO A 1 11 ? 0.601 16.488 -7.191 1.00 63.31 11 PRO A CA 19
ATOM 8043 C C . PRO A 1 11 ? 1.736 17.214 -6.477 1.00 50.52 11 PRO A C 19
ATOM 8044 O O . PRO A 1 11 ? 2.063 18.353 -6.811 1.00 2.35 11 PRO A O 19
ATOM 8055 N N . SER A 1 12 ? 2.333 16.549 -5.494 1.00 20.51 12 SER A N 19
ATOM 8056 C CA . SER A 1 12 ? 3.429 17.133 -4.731 1.00 25.14 12 SER A CA 19
ATOM 8057 C C . SER A 1 12 ? 4.752 16.982 -5.476 1.00 72.35 12 SER A C 19
ATOM 8058 O O . SER A 1 12 ? 5.726 17.675 -5.183 1.00 15.20 12 SER A O 19
ATOM 8066 N N . SER A 1 13 ? 4.778 16.070 -6.443 1.00 32.40 13 SER A N 19
ATOM 8067 C CA . SER A 1 13 ? 5.981 15.823 -7.229 1.00 52.34 13 SER A CA 19
ATOM 8068 C C . SER A 1 13 ? 6.447 17.100 -7.923 1.00 24.23 13 SER A C 19
ATOM 8069 O O . SER A 1 13 ? 7.603 17.510 -7.813 1.00 22.44 13 SER A O 19
ATOM 8077 N N . PRO A 1 14 ? 5.527 17.744 -8.655 1.00 41.52 14 PRO A N 19
ATOM 8078 C CA . PRO A 1 14 ? 5.819 18.984 -9.381 1.00 45.10 14 PRO A CA 19
ATOM 8079 C C . PRO A 1 14 ? 6.043 20.166 -8.444 1.00 23.35 14 PRO A C 19
ATOM 8080 O O . PRO A 1 14 ? 6.703 21.140 -8.804 1.00 71.03 14 PRO A O 19
ATOM 8091 N N . ALA A 1 15 ? 5.490 20.072 -7.239 1.00 3.33 15 ALA A N 19
ATOM 8092 C CA 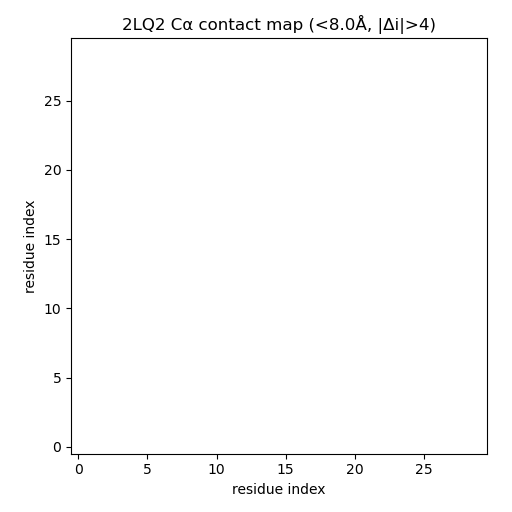. ALA A 1 15 ? 5.632 21.133 -6.249 1.00 20.22 15 ALA A CA 19
ATOM 8093 C C . ALA A 1 15 ? 6.977 21.042 -5.536 1.00 42.33 15 ALA A C 19
ATOM 8094 O O . ALA A 1 15 ? 7.636 22.056 -5.303 1.00 12.30 15 ALA A O 19
ATOM 8101 N N . ILE A 1 16 ? 7.379 19.823 -5.193 1.00 14.24 16 ILE A N 19
ATOM 8102 C CA . ILE A 1 16 ? 8.646 19.602 -4.507 1.00 33.31 16 ILE A CA 19
ATOM 8103 C C . ILE A 1 16 ? 9.823 19.753 -5.465 1.00 33.15 16 ILE A C 19
ATOM 8104 O O . ILE A 1 16 ? 10.895 20.222 -5.079 1.00 73.41 16 ILE A O 19
ATOM 8120 N N . LEU A 1 17 ? 9.616 19.355 -6.715 1.00 32.21 17 LEU A N 19
ATOM 8121 C CA . LEU A 1 17 ? 10.659 19.448 -7.730 1.00 24.40 17 LEU A CA 19
ATOM 8122 C C . LEU A 1 17 ? 10.832 20.887 -8.203 1.00 43.33 17 LEU A C 19
ATOM 8123 O O . LEU A 1 17 ? 11.935 21.311 -8.546 1.00 24.41 17 LEU A O 19
ATOM 8139 N N . GLY A 1 18 ? 9.734 21.636 -8.217 1.00 53.35 18 GLY A N 19
ATOM 8140 C CA . GLY A 1 18 ? 9.786 23.021 -8.648 1.00 54.12 18 GLY A CA 19
ATOM 8141 C C . GLY A 1 18 ? 10.247 23.954 -7.546 1.00 52.11 18 GLY A C 19
ATOM 8142 O O . GLY A 1 18 ? 10.834 25.002 -7.815 1.00 4.24 18 GLY A O 19
ATOM 8146 N N . LYS A 1 19 ? 9.979 23.575 -6.301 1.00 62.42 19 LYS A N 19
ATOM 8147 C CA . LYS A 1 19 ? 10.370 24.384 -5.153 1.00 51.33 19 LYS A CA 19
ATOM 8148 C C . LYS A 1 19 ? 11.843 24.177 -4.817 1.00 62.41 19 LYS A C 19
ATOM 8149 O O . LYS A 1 19 ? 12.512 25.086 -4.327 1.00 52.01 19 LYS A O 19
ATOM 8168 N N . ALA A 1 20 ? 12.343 22.975 -5.085 1.00 72.41 20 ALA A N 19
ATOM 8169 C CA . ALA A 1 20 ? 13.738 22.649 -4.814 1.00 54.42 20 ALA A CA 19
ATOM 8170 C C . ALA A 1 20 ? 14.673 23.446 -5.718 1.00 14.45 20 ALA A C 19
ATOM 8171 O O . ALA A 1 20 ? 15.723 23.915 -5.280 1.00 40.13 20 ALA A O 19
ATOM 8178 N N . ALA A 1 21 ? 14.284 23.595 -6.980 1.00 12.34 21 ALA A N 19
ATOM 8179 C CA . ALA A 1 21 ? 15.087 24.337 -7.944 1.00 31.21 21 ALA A CA 19
ATOM 8180 C C . ALA A 1 21 ? 15.090 25.828 -7.625 1.00 35.00 21 ALA A C 19
ATOM 8181 O O . ALA A 1 21 ? 16.104 26.507 -7.786 1.00 64.23 21 ALA A O 19
ATOM 8188 N N . THR A 1 22 ? 13.947 26.334 -7.172 1.00 35.42 22 THR A N 19
ATOM 8189 C CA . THR A 1 22 ? 13.817 27.745 -6.832 1.00 74.11 22 THR A CA 19
ATOM 8190 C C . THR A 1 22 ? 14.390 28.033 -5.449 1.00 73.42 22 THR A C 19
ATOM 8191 O O . THR A 1 22 ? 14.767 29.165 -5.146 1.00 74.23 22 THR A O 19
ATOM 8202 N N . ASP A 1 23 ? 14.453 27.001 -4.614 1.00 42.41 23 ASP A N 19
ATOM 8203 C CA . ASP A 1 23 ? 14.983 27.143 -3.263 1.00 13.42 23 ASP A CA 19
ATOM 8204 C C . ASP A 1 23 ? 16.508 27.184 -3.278 1.00 74.40 23 ASP A C 19
ATOM 8205 O O . ASP A 1 23 ? 17.127 27.937 -2.526 1.00 72.43 23 ASP A O 19
ATOM 8214 N N . VAL A 1 24 ? 17.107 26.367 -4.139 1.00 5.14 24 VAL A N 19
ATOM 8215 C CA . VAL A 1 24 ? 18.560 26.309 -4.252 1.00 11.11 24 VAL A CA 19
ATOM 8216 C C . VAL A 1 24 ? 19.122 27.619 -4.793 1.00 13.14 24 VAL A C 19
ATOM 8217 O O . VAL A 1 24 ? 20.159 28.099 -4.334 1.00 72.33 24 VAL A O 19
ATOM 8230 N N . VAL A 1 25 ? 18.429 28.195 -5.771 1.00 24.33 25 VAL A N 19
ATOM 8231 C CA . VAL A 1 25 ? 18.858 29.451 -6.374 1.00 11.13 25 VAL A CA 19
ATOM 8232 C C . VAL A 1 25 ? 18.717 30.608 -5.391 1.00 55.54 25 VAL A C 19
ATOM 8233 O O . VAL A 1 25 ? 19.493 31.563 -5.425 1.00 31.41 25 VAL A O 19
ATOM 8246 N N . ALA A 1 26 ? 17.720 30.517 -4.517 1.00 30.20 26 ALA A N 19
ATOM 8247 C CA . ALA A 1 26 ? 17.478 31.555 -3.523 1.00 0.01 26 ALA A CA 19
ATOM 8248 C C . ALA A 1 26 ? 18.419 31.405 -2.332 1.00 50.13 26 ALA A C 19
ATOM 8249 O O . ALA A 1 26 ? 18.840 32.394 -1.734 1.00 4.41 26 ALA A O 19
ATOM 8256 N N . ALA A 1 27 ? 18.744 30.162 -1.994 1.00 33.34 27 ALA A N 19
ATOM 8257 C CA . ALA A 1 27 ? 19.636 29.883 -0.875 1.00 71.01 27 ALA A CA 19
ATOM 8258 C C . ALA A 1 27 ? 21.003 30.522 -1.091 1.00 44.22 27 ALA A C 19
ATOM 8259 O O . ALA A 1 27 ? 21.763 30.721 -0.143 1.00 13.01 27 ALA A O 19
ATOM 8266 N N . TRP A 1 28 ? 21.311 30.841 -2.343 1.00 72.22 28 TRP A N 19
ATOM 8267 C CA . TRP A 1 28 ? 22.588 31.457 -2.683 1.00 43.22 28 TRP A CA 19
ATOM 8268 C C . TRP A 1 28 ? 22.760 32.788 -1.959 1.00 64.13 28 TRP A C 19
ATOM 8269 O O . TRP A 1 28 ? 23.882 33.235 -1.719 1.00 41.44 28 TRP A O 19
ATOM 8290 N N . LYS A 1 29 ? 21.643 33.417 -1.613 1.00 14.02 29 LYS A N 19
ATOM 8291 C CA . LYS A 1 29 ? 21.669 34.697 -0.914 1.00 61.34 29 LYS A CA 19
ATOM 8292 C C . LYS A 1 29 ? 22.273 34.544 0.478 1.00 44.22 29 LYS A C 19
ATOM 8293 O O . LYS A 1 29 ? 22.927 35.456 0.984 1.00 24.11 29 LYS A O 19
ATOM 8312 N N . SER A 1 30 ? 22.051 33.386 1.091 1.00 63.02 30 SER A N 19
ATOM 8313 C CA . SER A 1 30 ? 22.572 33.115 2.426 1.00 42.43 30 SER A CA 19
ATOM 8314 C C . SER A 1 30 ? 24.096 33.046 2.410 1.00 2.24 30 SER A C 19
ATOM 8315 O O . SER A 1 30 ? 24.690 32.420 1.534 1.00 20.44 30 SER A O 19
ATOM 8323 N N . VAL A 1 1 ? 2.032 -0.884 -2.716 1.00 40.03 1 VAL A N 20
ATOM 8324 C CA . VAL A 1 1 ? 1.653 0.061 -1.672 1.00 62.43 1 VAL A CA 20
ATOM 8325 C C . VAL A 1 1 ? 2.070 1.481 -2.038 1.00 60.44 1 VAL A C 20
ATOM 8326 O O . VAL A 1 1 ? 1.730 2.438 -1.343 1.00 51.44 1 VAL A O 20
ATOM 8339 N N . LYS A 1 2 ? 2.809 1.610 -3.135 1.00 52.21 2 LYS A N 20
ATOM 8340 C CA . LYS A 1 2 ? 3.272 2.914 -3.597 1.00 32.53 2 LYS A CA 20
ATOM 8341 C C . LYS A 1 2 ? 2.167 3.649 -4.348 1.00 34.11 2 LYS A C 20
ATOM 8342 O O . LYS A 1 2 ? 2.215 4.868 -4.506 1.00 61.11 2 LYS A O 20
ATOM 8361 N N . GLY A 1 3 ? 1.170 2.899 -4.808 1.00 74.11 3 GLY A N 20
ATOM 8362 C CA . GLY A 1 3 ? 0.066 3.498 -5.536 1.00 31.52 3 GLY A CA 20
ATOM 8363 C C . GLY A 1 3 ? -0.775 4.410 -4.665 1.00 75.14 3 GLY A C 20
ATOM 8364 O O . GLY A 1 3 ? -1.271 5.437 -5.129 1.00 11.12 3 GLY A O 20
ATOM 8368 N N . ARG A 1 4 ? -0.939 4.034 -3.401 1.00 64.02 4 ARG A N 20
ATOM 8369 C CA . ARG A 1 4 ? -1.728 4.825 -2.465 1.00 34.41 4 ARG A CA 20
ATOM 8370 C C . ARG A 1 4 ? -1.052 6.162 -2.177 1.00 32.20 4 ARG A C 20
ATOM 8371 O O . ARG A 1 4 ? -1.715 7.196 -2.082 1.00 65.50 4 ARG A O 20
ATOM 8392 N N . ILE A 1 5 ? 0.269 6.133 -2.039 1.00 10.12 5 ILE A N 20
ATOM 8393 C CA . ILE A 1 5 ? 1.034 7.343 -1.762 1.00 60.44 5 ILE A CA 20
ATOM 8394 C C . ILE A 1 5 ? 1.379 8.081 -3.051 1.00 44.11 5 ILE A C 20
ATOM 8395 O O . ILE A 1 5 ? 1.690 9.272 -3.032 1.00 11.32 5 ILE A O 20
ATOM 8411 N N . ASP A 1 6 ? 1.321 7.367 -4.169 1.00 64.35 6 ASP A N 20
ATOM 8412 C CA . ASP A 1 6 ? 1.625 7.955 -5.469 1.00 21.40 6 ASP A CA 20
ATOM 8413 C C . ASP A 1 6 ? 0.554 8.963 -5.873 1.00 30.10 6 ASP A C 20
ATOM 8414 O O . ASP A 1 6 ? 0.851 9.986 -6.488 1.00 44.31 6 ASP A O 20
ATOM 8423 N N . ALA A 1 7 ? -0.693 8.665 -5.524 1.00 13.33 7 ALA A N 20
ATOM 8424 C CA . ALA A 1 7 ? -1.808 9.546 -5.849 1.00 34.10 7 ALA A CA 20
ATOM 8425 C C . ALA A 1 7 ? -1.613 10.928 -5.236 1.00 51.51 7 ALA A C 20
ATOM 8426 O O . ALA A 1 7 ? -1.618 11.947 -5.928 1.00 21.12 7 ALA A O 20
ATOM 8433 N N . PRO A 1 8 ? -1.438 10.968 -3.907 1.00 23.01 8 PRO A N 20
ATOM 8434 C CA . PRO A 1 8 ? -1.238 12.220 -3.172 1.00 4.33 8 PRO A CA 20
ATOM 8435 C C . PRO A 1 8 ? 0.116 12.856 -3.468 1.00 3.42 8 PRO A C 20
ATOM 8436 O O . PRO A 1 8 ? 0.265 14.077 -3.411 1.00 10.22 8 PRO A O 20
ATOM 8447 N N . ASP A 1 9 ? 1.100 12.022 -3.784 1.00 61.14 9 ASP A N 20
ATOM 8448 C CA . ASP A 1 9 ? 2.442 12.503 -4.091 1.00 41.32 9 ASP A CA 20
ATOM 8449 C C . ASP A 1 9 ? 2.523 13.007 -5.529 1.00 2.12 9 ASP A C 20
ATOM 8450 O O . ASP A 1 9 ? 3.450 13.731 -5.893 1.00 2.14 9 ASP A O 20
ATOM 8459 N N . PHE A 1 10 ? 1.547 12.618 -6.343 1.00 1.44 10 PHE A N 20
ATOM 8460 C CA . PHE A 1 10 ? 1.509 13.029 -7.741 1.00 60.24 10 PHE A CA 20
ATOM 8461 C C . PHE A 1 10 ? 1.491 14.550 -7.862 1.00 24.24 10 PHE A C 20
ATOM 8462 O O . PHE A 1 10 ? 2.322 15.154 -8.541 1.00 20.24 10 PHE A O 20
ATOM 8479 N N . PRO A 1 11 ? 0.521 15.185 -7.187 1.00 65.11 11 PRO A N 20
ATOM 8480 C CA . PRO A 1 11 ? 0.371 16.643 -7.202 1.00 42.00 11 PRO A CA 20
ATOM 8481 C C . PRO A 1 11 ? 1.493 17.349 -6.448 1.00 52.20 11 PRO A C 20
ATOM 8482 O O . PRO A 1 11 ? 1.829 18.495 -6.747 1.00 21.02 11 PRO A O 20
ATOM 8493 N N . SER A 1 12 ? 2.069 16.658 -5.470 1.00 34.24 12 SER A N 20
ATOM 8494 C CA . SER A 1 12 ? 3.151 17.221 -4.670 1.00 72.54 12 SER A CA 20
ATOM 8495 C C . SER A 1 12 ? 4.489 17.077 -5.390 1.00 33.35 12 SER A C 20
ATOM 8496 O O . SER A 1 12 ? 5.454 17.772 -5.073 1.00 52.23 12 SER A O 20
ATOM 8504 N N . SER A 1 13 ? 4.538 16.169 -6.359 1.00 34.30 13 SER A N 20
ATOM 8505 C CA . SER A 1 13 ? 5.757 15.930 -7.122 1.00 24.45 13 SER A CA 20
ATOM 8506 C C . SER A 1 13 ? 6.257 17.219 -7.765 1.00 42.33 13 SER A C 20
ATOM 8507 O O . SER A 1 13 ? 7.417 17.606 -7.621 1.00 42.14 13 SER A O 20
ATOM 8515 N N . PRO A 1 14 ? 5.361 17.902 -8.493 1.00 41.13 14 PRO A N 20
ATOM 8516 C CA . PRO A 1 14 ? 5.687 19.159 -9.174 1.00 32.11 14 PRO A CA 20
ATOM 8517 C C . PRO A 1 14 ? 5.912 20.306 -8.195 1.00 43.54 14 PRO A C 20
ATOM 8518 O O . PRO A 1 14 ? 6.545 21.307 -8.532 1.00 70.34 14 PRO A O 20
ATOM 8529 N N . ALA A 1 15 ? 5.391 20.155 -6.982 1.00 71.24 15 ALA A N 20
ATOM 8530 C CA . ALA A 1 15 ? 5.538 21.178 -5.954 1.00 71.43 15 ALA A CA 20
ATOM 8531 C C . ALA A 1 15 ? 6.895 21.074 -5.267 1.00 31.23 15 ALA A C 20
ATOM 8532 O O . ALA A 1 15 ? 7.550 22.084 -5.010 1.00 12.52 15 ALA A O 20
ATOM 8539 N N . ILE A 1 16 ? 7.311 19.847 -4.971 1.00 13.03 16 ILE A N 20
ATOM 8540 C CA . ILE A 1 16 ? 8.590 19.612 -4.313 1.00 42.50 16 ILE A CA 20
ATOM 8541 C C . ILE A 1 16 ? 9.749 19.781 -5.289 1.00 43.24 16 ILE A C 20
ATOM 8542 O O . ILE A 1 16 ? 10.823 20.257 -4.919 1.00 24.11 16 ILE A O 20
ATOM 8558 N N . LEU A 1 17 ? 9.525 19.390 -6.539 1.00 15.31 17 LEU A N 20
ATOM 8559 C CA . LEU A 1 17 ? 10.550 19.500 -7.571 1.00 33.20 17 LEU A CA 20
ATOM 8560 C C . LEU A 1 17 ? 10.688 20.941 -8.051 1.00 15.11 17 LEU A C 20
ATOM 8561 O O . LEU A 1 17 ? 11.769 21.373 -8.449 1.00 14.03 17 LEU A O 20
ATOM 8577 N N . GLY A 1 18 ? 9.584 21.682 -8.008 1.00 61.23 18 GLY A N 20
ATOM 8578 C CA . GLY A 1 18 ? 9.604 23.067 -8.440 1.00 13.45 18 GLY A CA 20
ATOM 8579 C C . GLY A 1 18 ? 10.107 24.004 -7.359 1.00 71.20 18 GLY A C 20
ATOM 8580 O O . GLY A 1 18 ? 10.694 25.045 -7.653 1.00 41.31 18 GLY A O 20
ATOM 8584 N N . LYS A 1 19 ? 9.876 23.635 -6.104 1.00 32.33 19 LYS A N 20
ATOM 8585 C CA . LYS A 1 19 ? 10.309 24.449 -4.974 1.00 60.42 19 LYS A CA 20
ATOM 8586 C C . LYS A 1 19 ? 11.786 24.217 -4.671 1.00 50.15 19 LYS A C 20
ATOM 8587 O O . LYS A 1 19 ? 12.484 25.120 -4.212 1.00 11.34 19 LYS A O 20
ATOM 8606 N N . ALA A 1 20 ? 12.256 23.002 -4.934 1.00 33.21 20 ALA A N 20
ATOM 8607 C CA . ALA A 1 20 ? 13.650 22.653 -4.693 1.00 4.43 20 ALA A CA 20
ATOM 8608 C C . ALA A 1 20 ? 14.575 23.397 -5.650 1.00 64.34 20 ALA A C 20
ATOM 8609 O O . ALA A 1 20 ? 15.698 23.752 -5.293 1.00 40.42 20 ALA A O 20
ATOM 8616 N N . ALA A 1 21 ? 14.097 23.627 -6.869 1.00 12.35 21 ALA A N 20
ATOM 8617 C CA . ALA A 1 21 ? 14.881 24.329 -7.877 1.00 53.41 21 ALA A CA 20
ATOM 8618 C C . ALA A 1 21 ? 14.999 25.813 -7.546 1.00 11.23 21 ALA A C 20
ATOM 8619 O O . ALA A 1 21 ? 16.059 26.416 -7.717 1.00 0.24 21 ALA A O 20
ATOM 8626 N N . THR A 1 22 ? 13.903 26.398 -7.071 1.00 43.01 22 THR A N 20
ATOM 8627 C CA . THR A 1 22 ? 13.884 27.812 -6.718 1.00 33.24 22 THR A CA 20
ATOM 8628 C C . THR A 1 22 ? 14.491 28.042 -5.339 1.00 11.25 22 THR A C 20
ATOM 8629 O O . THR A 1 22 ? 14.957 29.139 -5.030 1.00 51.34 22 THR A O 20
ATOM 8640 N N . ASP A 1 23 ? 14.483 27.002 -4.513 1.00 20.24 23 ASP A N 20
ATOM 8641 C CA . ASP A 1 23 ? 15.035 27.091 -3.166 1.00 22.43 23 ASP A CA 20
ATOM 8642 C C . ASP A 1 23 ? 16.560 27.095 -3.203 1.00 22.52 23 ASP A C 20
ATOM 8643 O O . ASP A 1 23 ? 17.209 27.805 -2.435 1.00 15.25 23 ASP A O 20
ATOM 8652 N N . VAL A 1 24 ? 17.127 26.295 -4.101 1.00 4.04 24 VAL A N 20
ATOM 8653 C CA . VAL A 1 24 ? 18.576 26.206 -4.238 1.00 42.11 24 VAL A CA 20
ATOM 8654 C C . VAL A 1 24 ? 19.146 27.468 -4.875 1.00 43.32 24 VAL A C 20
ATOM 8655 O O . VAL A 1 24 ? 20.246 27.906 -4.536 1.00 70.32 24 VAL A O 20
ATOM 8668 N N . VAL A 1 25 ? 18.390 28.051 -5.801 1.00 24.24 25 VAL A N 20
ATOM 8669 C CA . VAL A 1 25 ? 18.819 29.265 -6.485 1.00 22.30 25 VAL A CA 20
ATOM 8670 C C . VAL A 1 25 ? 18.811 30.461 -5.540 1.00 30.35 25 VAL A C 20
ATOM 8671 O O . VAL A 1 25 ? 19.677 31.331 -5.616 1.00 42.41 25 VAL A O 20
ATOM 8684 N N . ALA A 1 26 ? 17.826 30.496 -4.648 1.00 4.04 26 ALA A N 20
ATOM 8685 C CA . ALA A 1 26 ? 17.706 31.584 -3.685 1.00 25.11 26 ALA A CA 20
ATOM 8686 C C . ALA A 1 26 ? 18.655 31.383 -2.508 1.00 62.31 26 ALA A C 20
ATOM 8687 O O . ALA A 1 26 ? 19.164 32.347 -1.937 1.00 61.31 26 ALA A O 20
ATOM 8694 N N . ALA A 1 27 ? 18.888 30.124 -2.150 1.00 40.12 27 ALA A N 20
ATOM 8695 C CA . ALA A 1 27 ? 19.777 29.797 -1.042 1.00 73.12 27 ALA A CA 20
ATOM 8696 C C . ALA A 1 27 ? 21.186 30.322 -1.295 1.00 52.01 27 ALA A C 20
ATOM 8697 O O . ALA A 1 27 ? 21.976 30.478 -0.364 1.00 43.34 27 ALA A O 20
ATOM 8704 N N . TRP A 1 28 ? 21.493 30.592 -2.558 1.00 65.35 28 TRP A N 20
ATOM 8705 C CA . TRP A 1 28 ? 22.809 31.099 -2.933 1.00 73.22 28 TRP A CA 20
ATOM 8706 C C . TRP A 1 28 ? 23.098 32.425 -2.240 1.00 4.42 28 TRP A C 20
ATOM 8707 O O . TRP A 1 28 ? 24.256 32.784 -2.021 1.00 71.41 28 TRP A O 20
ATOM 8728 N N . LYS A 1 29 ? 22.040 33.152 -1.896 1.00 23.44 29 LYS A N 20
ATOM 8729 C CA . LYS A 1 29 ? 22.180 34.439 -1.225 1.00 65.22 29 LYS A CA 20
ATOM 8730 C C . LYS A 1 29 ? 22.602 34.252 0.229 1.00 64.03 29 LYS A C 20
ATOM 8731 O O . LYS A 1 29 ? 23.323 35.079 0.787 1.00 41.11 29 LYS A O 20
ATOM 8750 N N . SER A 1 30 ? 22.150 33.160 0.836 1.00 72.42 30 SER A N 20
ATOM 8751 C CA . SER A 1 30 ? 22.479 32.866 2.226 1.00 72.43 30 SER A CA 20
ATOM 8752 C C . SER A 1 30 ? 23.984 32.687 2.402 1.00 52.33 30 SER A C 20
ATOM 8753 O O . SER A 1 30 ? 24.756 32.888 1.466 1.00 61.23 30 SER A O 20
#

B-factor: mean 35.95, std 23.43, range [0.14, 75.52]

Sequence (30 aa):
VKGRIDAPDFPSSPAILGKAATDVVAAWKSVKGRIDAPDFPSSPAILGKAATDVVAAWKSVKGRIDAPDFPSSPAILGKAATDVVAAWKSVKGRIDAPDFPSSPAILGKAATDVVAAWKSVKGRIDAPDFPSSPAILGKAATDVVAAWKSVKGRIDAPDFPSSPAILGKAATDVVAAWKSVKGRIDAPDFPSSPAILGKAATDVVAAWKSVKGRIDAPDFPSSPAILGKAATDVVAAWKSVKGRIDAPDFPSSPAILGKAATDVVAAWKSVKGRIDAPDFPSSPAILGKAATDVVAAWKSVKGRIDAPDFPSSPAILGKAATDVVAAWKSVKGRIDAPDFPSSPAILGKAATDVVAAWKSVKGRIDAPDFPSSPAILGKAATDVVAAWKSVKGRIDAPDFPSSPAILGKAATDVVAAWKSVKGRIDAPDFPSSPAILGKAATDVVAAWKSVKGRIDAPDFPSSPAILGKAATDVVAAWKSVKGRIDAPDFPSSPAILGKAATDVVAAWKSVKGRIDAPDFPSSPAILGKAATDVVAAWKSVKGRIDAPDFPSSPAILGKAATDVVAAWKSVKGRIDAPDFPSSPAILGKAATDVVAAWKS

Secondary structure (DSSP, 8-state):
-HHHHHHHHHHHHHHHHHHHHHHHHHHTT-

Organism: NCBI:txid105987